Protein AF-0000000068153084 (afdb_homodimer)

InterPro domains:
  IPR000843 LacI-type HTH domain [PF00356] (1-45)
  IPR000843 LacI-type HTH domain [PS50932] (1-55)
  IPR000843 LacI-type HTH domain [SM00354] (1-73)
  IPR000843 LacI-type HTH domain [cd01392] (3-55)
  IPR010982 Lambda repressor-like, DNA-binding domain superfamily [G3DSA:1.10.260.40] (1-57)
  IPR010982 Lambda repressor-like, DNA-binding domain superfamily [SSF47413] (1-54)
  IPR028082 Periplasmic binding protein-like I [SSF53822] (63-337)
  IPR046335 Transcriptional regulator LacI/GalR-like, sensor domain [PF13377] (172-333)

Nearest PDB structures (foldseek):
  1jft-assembly1_A-2  TM=6.941E-01  e=3.586E-29  Escherichia coli
  1qpz-assembly1_A  TM=6.922E-01  e=4.778E-29  Escherichia coli
  1jfs-assembly1_A-2  TM=6.940E-01  e=1.008E-28  Escherichia coli
  2pua-assembly1_A  TM=6.872E-01  e=2.673E-28  Escherichia coli
  1jh9-assembly1_A-2  TM=6.901E-01  e=6.694E-28  Escherichia coli

pLDDT: mean 89.91, std 13.15, range [37.09, 98.94]

Secondary structure (DSSP, 8-state):
-HHHHHHHTS-HHHHHHHHTT-TT----HHHHHHHHHHHHHTT-------GGGGGS---S--EEEEEES-SSSSSHHHHHHHHHHHHHHHTT-EEEEEE-TT-HHHHHHHHHHHHH-TTEEEEEEEEEEEEE----GGGTTS-EEEEEEE-STTTSEEEEE-HHHHHHHHHHHHHHTT--SEEEE---TTSHHHHHHHHHHHHHHHHTT----GGGEE---SSHHHHHHHHHHHHHSSS--SEEEESSHHHHHHHHHHHHHTTPPTTTT-EEE-SB--GGGGGSSSPPBEEB--HHHHHHHHHHHHHHHHTS---PPP-EEEE---EE--SS--PPPHHHHHHHHHHHH-/-HHHHHHHTS-HHHHHHHHTT-TT----HHHHHHHHHHHHHTT-------GGGGGS---S--EEEEEES-SSSSSHHHHHHHHHHHHHHHTT-EEEEEE-TT-HHHHHHHHHHHHH-TTEEEEEEEEEEEEE----GGGTTS-EEEEEEE-STTTSEEEEE-HHHHHHHHHHHHHHTT--SEEEE---TTSHHHHHHHHHHHHHHHHTTPPP-GGGEE---SSHHHHHHHHHHHHHSSS--SEEEESSHHHHHHHHHHHHHTTPPTTTT-EEE-SB--GGGGGSSSPPBEEB--HHHHHHHHHHHHHHHHTS---PPP-EEEE---EE--SS--PPPHHHHHHHHHHHH-

Foldseek 3Di:
DLQLCVQLVHDPVVLVCLQVVPPPPPDDPSSSVSSVVSCVVVVHHDLDQPPVLVPDPPQQAAEEEEEEQDPPPDPLQVLLVLLQQSLSRNVSHHYDYYHQVNDPVSVVVVLVVQVVDRNYLAYEYEYPAEEEDDDDPSCVVGLYEYESYHYPPFPHAYEHAQLLCFLQVQLLVQVVLVWQQEAEEFAACVGPNRVNSVNNNCVNNVVSVHDDDCQRYHYHHQALQRLLVSLLSQCPDDPHGQEYEYSAVRSLNSNVVNCVVVVHDFPARHAYEHEQCDVCQCVDVFRHWYWHRPSSVSSNVRNVVSCCCRPVVDDDGHDYHHDGTDTDDTGRHHRHDPVSSVVVVVVVVD/DLQLCVQLVHDPVVLVCLLVVPPPPPDDPSSSVSSVVSCVVVVHHDLDQPPVLVPDPPQQAAEEEEEEQDPPPDPLQVLLVLLQQSLSRNVNHHYDYYHQVNDPVSVVVVLVVQVVDRNYLAYEYEYPAEEEDDDDPSCVPGLYEYESYHYPPFPHAYEHAQLLCFLQVQLLVQVVLVWQQEAEEFAACVGPNRVNSVNNNCVNNVVSVHDDDCQRYHYHHQALQRLLVSLLSQCPDDPHGQEYEYSAVRSLNSNVVNCVVVVHDFPARYAYEHEQCDVCQCVDVFRHWYWHRPSSVSSNVRNVVSCCCRPVVDDDGHDYHHDGTDTDDTGRHHRHDPVSSVVVVVVVVD

Sequence (700 aa):
MTDVARIAGVSQSSVSLVLNEMSGARISAETRARVREAARKIGYRLPNTRQDLARAPAIEKDTIAFIVDEISTSPHPVVSLDGIRDYAFEQGLLVSAHATRSNPDLESAVLRAVLRDPAIAGVIYATIFTRKVSVPRELAGVPTILLNCYAEPRQHMAIVPGEVAGGFAATAHLTSLGHRRIGFINGEPWMDAAIDRLKGYKQALATADIAYDESLVRNGDWLPLRGYEAALELLAIDNPPTAIFCGNDLMAIGALEAASERGLRVPHDLSVMGYDDQELARYTHPPLSTLVLPNYEMGQKAAEMLIDMAIHGKNPRPMTIKVDGPLVERGTTAAIPERMAGRALALREGMTDVARIAGVSQSSVSLVLNEMSGARISAETRARVREAARKIGYRLPNTRQDLARAPAIEKDTIAFIVDEISTSPHPVVSLDGIRDYAFEQGLLVSAHATRSNPDLESAVLRAVLRDPAIAGVIYATIFTRKVSVPRELAGVPTILLNCYAEPRQHMAIVPGEVAGGFAATAHLTSLGHRRIGFINGEPWMDAAIDRLKGYKQALATADIAYDESLVRNGDWLPLRGYEAALELLAIDNPPTAIFCGNDLMAIGALEAASERGLRVPHDLSVMGYDDQELARYTHPPLSTLVLPNYEMGQKAAEMLIDMAIHGKNPRPMTIKVDGPLVERGTTAAIPERMAGRALALREG

Radius of gyration: 25.78 Å; Cα contacts (8 Å, |Δi|>4): 1507; chains: 2; bounding box: 79×73×56 Å

Structure (mmCIF, N/CA/C/O backbone):
data_AF-0000000068153084-model_v1
#
loop_
_entity.id
_entity.type
_entity.pdbx_description
1 polymer 'Transcriptional regulator, LacI family protein'
#
loop_
_atom_site.group_PDB
_atom_site.id
_atom_site.type_symbol
_atom_site.label_atom_id
_atom_site.label_alt_id
_atom_site.label_comp_id
_atom_site.label_asym_id
_atom_site.label_entity_id
_atom_site.label_seq_id
_atom_site.pdbx_PDB_ins_code
_atom_site.Cartn_x
_atom_site.Cartn_y
_atom_site.Cartn_z
_atom_site.occupancy
_atom_site.B_iso_or_equiv
_atom_site.auth_seq_id
_atom_site.auth_comp_id
_atom_site.auth_asym_id
_atom_site.auth_atom_id
_atom_site.pdbx_PDB_model_num
ATOM 1 N N . MET A 1 1 ? 1.703 -8.328 13.734 1 78.06 1 MET A N 1
ATOM 2 C CA . MET A 1 1 ? 2.113 -6.93 13.82 1 78.06 1 MET A CA 1
ATOM 3 C C . MET A 1 1 ? 0.901 -6.004 13.82 1 78.06 1 MET A C 1
ATOM 5 O O . MET A 1 1 ? 0.798 -5.105 14.648 1 78.06 1 MET A O 1
ATOM 9 N N . THR A 1 2 ? 0.01 -6.336 12.969 1 73.62 2 THR A N 1
ATOM 10 C CA . THR A 1 2 ? -1.178 -5.496 12.859 1 73.62 2 THR A CA 1
ATOM 11 C C . THR A 1 2 ? -1.979 -5.523 14.156 1 73.62 2 THR A C 1
ATOM 13 O O . THR A 1 2 ? -2.402 -4.477 14.648 1 73.62 2 THR A O 1
ATOM 16 N N . ASP A 1 3 ? -2.121 -6.719 14.703 1 79.62 3 ASP A N 1
ATOM 17 C CA . ASP A 1 3 ? -2.883 -6.852 15.945 1 79.62 3 ASP A CA 1
ATOM 18 C C . ASP A 1 3 ? -2.174 -6.156 17.109 1 79.62 3 ASP A C 1
ATOM 20 O O . ASP A 1 3 ? -2.814 -5.504 17.938 1 79.62 3 ASP A O 1
ATOM 24 N N . VAL A 1 4 ? -0.893 -6.254 17.141 1 85.69 4 VAL A N 1
ATOM 25 C CA . VAL A 1 4 ? -0.12 -5.594 18.188 1 85.69 4 VAL A CA 1
ATOM 26 C C . VAL A 1 4 ? -0.3 -4.082 18.094 1 85.69 4 VAL A C 1
ATOM 28 O O . VAL A 1 4 ? -0.514 -3.408 19.109 1 85.69 4 VAL A O 1
ATOM 31 N N . ALA A 1 5 ? -0.25 -3.611 16.922 1 83.94 5 ALA A N 1
ATOM 32 C CA . ALA A 1 5 ? -0.394 -2.178 16.672 1 83.94 5 ALA A CA 1
ATOM 33 C C . ALA A 1 5 ? -1.761 -1.679 17.141 1 83.94 5 ALA A C 1
ATOM 35 O O . ALA A 1 5 ? -1.857 -0.662 17.828 1 83.94 5 ALA A O 1
ATOM 36 N N . ARG A 1 6 ? -2.709 -2.418 16.812 1 78.62 6 ARG A N 1
ATOM 37 C CA . ARG A 1 6 ? -4.078 -2.062 17.172 1 78.62 6 ARG A CA 1
ATOM 38 C C . ARG A 1 6 ? -4.27 -2.049 18.672 1 78.62 6 ARG A C 1
ATOM 40 O O . ARG A 1 6 ? -4.793 -1.083 19.234 1 78.62 6 ARG A O 1
ATOM 47 N N . ILE A 1 7 ? -3.803 -3.055 19.312 1 83.06 7 ILE A N 1
ATOM 48 C CA . ILE A 1 7 ? -3.967 -3.203 20.766 1 83.06 7 ILE A CA 1
ATOM 49 C C . ILE A 1 7 ? -3.168 -2.123 21.484 1 83.06 7 ILE A C 1
ATOM 51 O O . ILE A 1 7 ? -3.646 -1.539 22.469 1 83.06 7 ILE A O 1
ATOM 55 N N . ALA A 1 8 ? -2.016 -1.837 20.969 1 88 8 ALA A N 1
ATOM 56 C CA . ALA A 1 8 ? -1.12 -0.882 21.609 1 88 8 ALA A CA 1
ATOM 57 C C . ALA A 1 8 ? -1.486 0.552 21.25 1 88 8 ALA A C 1
ATOM 59 O O . ALA A 1 8 ? -1.012 1.502 21.875 1 88 8 ALA A O 1
ATOM 60 N N . GLY A 1 9 ? -2.283 0.703 20.219 1 84 9 GLY A N 1
ATOM 61 C CA . GLY A 1 9 ? -2.674 2.029 19.781 1 84 9 GLY A CA 1
ATOM 62 C C . GLY A 1 9 ? -1.54 2.799 19.125 1 84 9 GLY A C 1
ATOM 63 O O . GLY A 1 9 ? -1.325 3.975 19.422 1 84 9 GLY A O 1
ATOM 64 N N . VAL A 1 10 ? -0.782 2.076 18.391 1 85.56 10 VAL A N 1
ATOM 65 C CA . VAL A 1 10 ? 0.33 2.686 17.672 1 85.56 10 VAL A CA 1
ATOM 66 C C . VAL A 1 10 ? 0.38 2.141 16.25 1 85.56 10 VAL A C 1
ATOM 68 O O . VAL A 1 10 ? -0.383 1.239 15.891 1 85.56 10 VAL A O 1
ATOM 71 N N . SER A 1 11 ? 1.172 2.766 15.391 1 80.94 11 SER A N 1
ATOM 72 C CA . SER A 1 11 ? 1.361 2.268 14.031 1 80.94 11 SER A CA 1
ATOM 73 C C . SER A 1 11 ? 2.096 0.932 14.031 1 80.94 11 SER A C 1
ATOM 75 O O . SER A 1 11 ? 2.797 0.601 14.992 1 80.94 11 SER A O 1
ATOM 77 N N . GLN A 1 12 ? 1.955 0.193 12.906 1 79.06 12 GLN A N 1
ATOM 78 C CA . GLN A 1 12 ? 2.684 -1.061 12.75 1 79.06 12 GLN A CA 1
ATOM 79 C C . GLN A 1 12 ? 4.191 -0.825 12.75 1 79.06 12 GLN A C 1
ATOM 81 O O . GLN A 1 12 ? 4.949 -1.632 13.297 1 79.06 12 GLN A O 1
ATOM 86 N N . SER A 1 13 ? 4.562 0.235 12.156 1 78.62 13 SER A N 1
ATOM 87 C CA . SER A 1 13 ? 5.984 0.553 12.109 1 78.62 13 SER A CA 1
ATOM 88 C C . SER A 1 13 ? 6.527 0.867 13.5 1 78.62 13 SER A C 1
ATOM 90 O O . SER A 1 13 ? 7.664 0.516 13.82 1 78.62 13 SER A O 1
ATOM 92 N N . SER A 1 14 ? 5.699 1.51 14.336 1 84 14 SER A N 1
ATOM 93 C CA . SER A 1 14 ? 6.109 1.748 15.719 1 84 14 SER A CA 1
ATOM 94 C C . SER A 1 14 ? 6.312 0.436 16.469 1 84 14 SER A C 1
ATOM 96 O O . SER A 1 14 ? 7.246 0.307 17.266 1 84 14 SER A O 1
ATOM 98 N N . VAL A 1 15 ? 5.469 -0.519 16.156 1 84.19 15 VAL A N 1
ATOM 99 C CA . VAL A 1 15 ? 5.594 -1.843 16.766 1 84.19 15 VAL A CA 1
ATOM 100 C C . VAL A 1 15 ? 6.93 -2.467 16.375 1 84.19 15 VAL A C 1
ATOM 102 O O . VAL A 1 15 ? 7.652 -2.99 17.219 1 84.19 15 VAL A O 1
ATOM 105 N N . SER A 1 16 ? 7.25 -2.389 15.102 1 81.69 16 SER A N 1
ATOM 106 C CA . SER A 1 16 ? 8.492 -2.961 14.594 1 81.69 16 SER A CA 1
ATOM 107 C C . SER A 1 16 ? 9.703 -2.346 15.273 1 81.69 16 SER A C 1
ATOM 109 O O . SER A 1 16 ? 10.617 -3.061 15.695 1 81.69 16 SER A O 1
ATOM 111 N N . LEU A 1 17 ? 9.719 -1.069 15.484 1 81.38 17 LEU A N 1
ATOM 112 C CA . LEU A 1 17 ? 10.836 -0.361 16.094 1 81.38 17 LEU A CA 1
ATOM 113 C C . LEU A 1 17 ? 11 -0.769 17.562 1 81.38 17 LEU A C 1
ATOM 115 O O . LEU A 1 17 ? 12.125 -0.994 18.016 1 81.38 17 LEU A O 1
ATOM 119 N N . VAL A 1 18 ? 9.867 -0.863 18.188 1 84.31 18 VAL A N 1
ATOM 120 C CA . VAL A 1 18 ? 9.898 -1.172 19.625 1 84.31 18 VAL A CA 1
ATOM 121 C C . VAL A 1 18 ? 10.383 -2.607 19.828 1 84.31 18 VAL A C 1
ATOM 123 O O . VAL A 1 18 ? 11.266 -2.859 20.641 1 84.31 18 VAL A O 1
ATOM 126 N N . LEU A 1 19 ? 9.891 -3.486 19.047 1 84.5 19 LEU A N 1
ATOM 127 C CA . LEU A 1 19 ? 10.188 -4.898 19.266 1 84.5 19 LEU A CA 1
ATOM 128 C C . LEU A 1 19 ? 11.609 -5.23 18.828 1 84.5 19 LEU A C 1
ATOM 130 O O . LEU A 1 19 ? 12.234 -6.148 19.375 1 84.5 19 LEU A O 1
ATOM 134 N N . ASN A 1 20 ? 12.102 -4.422 17.922 1 80.56 20 ASN A N 1
ATOM 135 C CA . ASN A 1 20 ? 13.477 -4.617 17.484 1 80.56 20 ASN A CA 1
ATOM 136 C C . ASN A 1 20 ? 14.453 -3.783 18.312 1 80.56 20 ASN A C 1
ATOM 138 O O . ASN A 1 20 ? 15.641 -3.711 17.984 1 80.56 20 ASN A O 1
ATOM 142 N N . GLU A 1 21 ? 13.977 -3.143 19.234 1 79.19 21 GLU A N 1
ATOM 143 C CA . GLU A 1 21 ? 14.758 -2.348 20.172 1 79.19 21 GLU A CA 1
ATOM 144 C C . GLU A 1 21 ? 15.625 -1.326 19.453 1 79.19 21 GLU A C 1
ATOM 146 O O . GLU A 1 21 ? 16.812 -1.197 19.734 1 79.19 21 GLU A O 1
ATOM 151 N N . MET A 1 22 ? 15.055 -0.879 18.438 1 72.94 22 MET A N 1
ATOM 152 C CA . MET A 1 22 ? 15.812 0.097 17.672 1 72.94 22 MET A CA 1
ATOM 153 C C . MET A 1 22 ? 16.094 1.351 18.5 1 72.94 22 MET A C 1
ATOM 155 O O . MET A 1 22 ? 15.164 1.945 19.047 1 72.94 22 MET A O 1
ATOM 159 N N . SER A 1 23 ? 17.375 1.646 18.531 1 64.31 23 SER A N 1
ATOM 160 C CA . SER A 1 23 ? 17.844 2.812 19.266 1 64.31 23 SER A CA 1
ATOM 161 C C . SER A 1 23 ? 17.625 4.098 18.469 1 64.31 23 SER A C 1
ATOM 163 O O . SER A 1 23 ? 17.578 4.07 17.25 1 64.31 23 SER A O 1
ATOM 165 N N . GLY A 1 24 ? 17.266 5.168 19.109 1 64.81 24 GLY A N 1
ATOM 166 C CA . GLY A 1 24 ? 17.141 6.461 18.453 1 64.81 24 GLY A CA 1
ATOM 167 C C . GLY A 1 24 ? 15.703 6.895 18.266 1 64.81 24 GLY A C 1
ATOM 168 O O . GLY A 1 24 ? 15.43 8.078 18.047 1 64.81 24 GLY A O 1
ATOM 169 N N . ALA A 1 25 ? 14.93 5.793 18.25 1 66.31 25 ALA A N 1
ATOM 170 C CA . ALA A 1 25 ? 13.531 6.207 18.156 1 66.31 25 ALA A CA 1
ATOM 171 C C . ALA A 1 25 ? 13.062 6.867 19.453 1 66.31 25 ALA A C 1
ATOM 173 O O . ALA A 1 25 ? 13.297 6.344 20.547 1 66.31 25 ALA A O 1
ATOM 174 N N . ARG A 1 26 ? 12.539 8.023 19.328 1 79.25 26 ARG A N 1
ATOM 175 C CA . ARG A 1 26 ? 12.055 8.805 20.469 1 79.25 26 ARG A CA 1
ATOM 176 C C . ARG A 1 26 ? 10.719 8.273 20.969 1 79.25 26 ARG A C 1
ATOM 178 O O . ARG A 1 26 ? 9.82 9.055 21.281 1 79.25 26 ARG A O 1
ATOM 185 N N . ILE A 1 27 ? 10.641 6.941 20.969 1 83.31 27 ILE A N 1
ATOM 186 C CA . ILE A 1 27 ? 9.406 6.348 21.484 1 83.31 27 ILE A CA 1
ATOM 187 C C . ILE A 1 27 ? 9.422 6.363 23 1 83.31 27 ILE A C 1
ATOM 189 O O . ILE A 1 27 ? 10.414 5.977 23.625 1 83.31 27 ILE A O 1
ATOM 193 N N . SER A 1 28 ? 8.383 6.883 23.594 1 83.62 28 SER A N 1
ATOM 194 C CA . SER A 1 28 ? 8.305 7.016 25.047 1 83.62 28 SER A CA 1
ATOM 195 C C . SER A 1 28 ? 8.359 5.652 25.734 1 83.62 28 SER A C 1
ATOM 197 O O . SER A 1 28 ? 8.016 4.637 25.125 1 83.62 28 SER A O 1
ATOM 199 N N . ALA A 1 29 ? 8.781 5.719 26.953 1 86.75 29 ALA A N 1
ATOM 200 C CA . ALA A 1 29 ? 8.812 4.496 27.75 1 86.75 29 ALA A CA 1
ATOM 201 C C . ALA A 1 29 ? 7.422 3.885 27.875 1 86.75 29 ALA A C 1
ATOM 203 O O . ALA A 1 29 ? 7.266 2.66 27.844 1 86.75 29 ALA A O 1
ATOM 204 N N . GLU A 1 30 ? 6.508 4.754 27.953 1 86.75 30 GLU A N 1
ATOM 205 C CA . GLU A 1 30 ? 5.125 4.301 28.094 1 86.75 30 GLU A CA 1
ATOM 206 C C . GLU A 1 30 ? 4.668 3.564 26.828 1 86.75 30 GLU A C 1
ATOM 208 O O . GLU A 1 30 ? 4.086 2.48 26.922 1 86.75 30 GLU A O 1
ATOM 213 N N . THR A 1 31 ? 4.953 4.082 25.75 1 86.62 31 THR A N 1
ATOM 214 C CA . THR A 1 31 ? 4.586 3.469 24.484 1 86.62 31 THR A CA 1
ATOM 215 C C . THR A 1 31 ? 5.309 2.137 24.297 1 86.62 31 THR A C 1
ATOM 217 O O . THR A 1 31 ? 4.711 1.161 23.828 1 86.62 31 THR A O 1
ATOM 220 N N . ARG A 1 32 ? 6.551 2.145 24.641 1 90.06 32 ARG A N 1
ATOM 221 C CA . ARG A 1 32 ? 7.324 0.91 24.562 1 90.06 32 ARG A CA 1
ATOM 222 C C . ARG A 1 32 ? 6.691 -0.189 25.406 1 90.06 32 ARG A C 1
ATOM 224 O O . ARG A 1 32 ? 6.582 -1.335 24.969 1 90.06 32 ARG A O 1
ATOM 231 N N . ALA A 1 33 ? 6.27 0.206 26.547 1 90.94 33 ALA A N 1
ATOM 232 C CA . ALA A 1 33 ? 5.652 -0.749 27.453 1 90.94 33 ALA A CA 1
ATOM 233 C C . ALA A 1 33 ? 4.336 -1.275 26.906 1 90.94 33 ALA A C 1
ATOM 235 O O . ALA A 1 33 ? 4.051 -2.473 26.984 1 90.94 33 ALA A O 1
ATOM 236 N N . ARG A 1 34 ? 3.605 -0.414 26.312 1 90.75 34 ARG A N 1
ATOM 237 C CA . ARG A 1 34 ? 2.324 -0.806 25.734 1 90.75 34 ARG A CA 1
ATOM 238 C C . ARG A 1 34 ? 2.521 -1.792 24.578 1 90.75 34 ARG A C 1
ATOM 240 O O . ARG A 1 34 ? 1.776 -2.766 24.453 1 90.75 34 ARG A O 1
ATOM 247 N N . VAL A 1 35 ? 3.43 -1.518 23.812 1 90.88 35 VAL A N 1
ATOM 248 C CA . VAL A 1 35 ? 3.707 -2.363 22.656 1 90.88 35 VAL A CA 1
ATOM 249 C C . VAL A 1 35 ? 4.176 -3.74 23.125 1 90.88 35 VAL A C 1
ATOM 251 O O . VAL A 1 35 ? 3.699 -4.766 22.641 1 90.88 35 VAL A O 1
ATOM 254 N N . ARG A 1 36 ? 5.078 -3.746 24.062 1 91.19 36 ARG A N 1
ATOM 255 C CA . ARG A 1 36 ? 5.602 -5.008 24.562 1 91.19 36 ARG A CA 1
ATOM 256 C C . ARG A 1 36 ? 4.508 -5.824 25.25 1 91.19 36 ARG A C 1
ATOM 258 O O . ARG A 1 36 ? 4.438 -7.043 25.078 1 91.19 36 ARG A O 1
ATOM 265 N N . GLU A 1 37 ? 3.67 -5.133 25.953 1 91.94 37 GLU A N 1
ATOM 266 C CA . GLU A 1 37 ? 2.553 -5.797 26.609 1 91.94 37 GLU A CA 1
ATOM 267 C C . GLU A 1 37 ? 1.574 -6.375 25.594 1 91.94 37 GLU A C 1
ATOM 269 O O . GLU A 1 37 ? 1.094 -7.5 25.766 1 91.94 37 GLU A O 1
ATOM 274 N N . ALA A 1 38 ? 1.295 -5.602 24.609 1 90.62 38 ALA A N 1
ATOM 275 C CA . ALA A 1 38 ? 0.402 -6.059 23.547 1 90.62 38 ALA A CA 1
ATOM 276 C C . ALA A 1 38 ? 0.974 -7.285 22.844 1 90.62 38 ALA A C 1
ATOM 278 O O . ALA A 1 38 ? 0.247 -8.242 22.562 1 90.62 38 ALA A O 1
ATOM 279 N N . ALA A 1 39 ? 2.23 -7.238 22.578 1 89.19 39 ALA A N 1
ATOM 280 C CA . ALA A 1 39 ? 2.9 -8.359 21.922 1 89.19 39 ALA A CA 1
ATOM 281 C C . ALA A 1 39 ? 2.848 -9.609 22.781 1 89.19 39 ALA A C 1
ATOM 283 O O . ALA A 1 39 ? 2.568 -10.703 22.281 1 89.19 39 ALA A O 1
ATOM 284 N N . ARG A 1 40 ? 3.107 -9.398 24.031 1 89.38 40 ARG A N 1
ATOM 285 C CA . ARG A 1 40 ? 3.074 -10.508 24.984 1 89.38 40 ARG A CA 1
ATOM 286 C C . ARG A 1 40 ? 1.677 -11.109 25.078 1 89.38 40 ARG A C 1
ATOM 288 O O . ARG A 1 40 ? 1.521 -12.336 25.078 1 89.38 40 ARG A O 1
ATOM 295 N N . LYS A 1 41 ? 0.713 -10.336 25.094 1 89.94 41 LYS A N 1
ATOM 296 C CA . LYS A 1 41 ? -0.678 -10.75 25.25 1 89.94 41 LYS A CA 1
ATOM 297 C C . LYS A 1 41 ? -1.104 -11.672 24.109 1 89.94 41 LYS A C 1
ATOM 299 O O . LYS A 1 41 ? -1.871 -12.617 24.328 1 89.94 41 LYS A O 1
ATOM 304 N N . ILE A 1 42 ? -0.508 -11.398 22.984 1 87.44 42 ILE A N 1
ATOM 305 C CA . ILE A 1 42 ? -0.996 -12.195 21.859 1 87.44 42 ILE A CA 1
ATOM 306 C C . ILE A 1 42 ? 0.091 -13.164 21.406 1 87.44 42 ILE A C 1
ATOM 308 O O . ILE A 1 42 ? -0.048 -13.82 20.375 1 87.44 42 ILE A O 1
ATOM 312 N N . GLY A 1 43 ? 1.142 -13.242 22.125 1 83.38 43 GLY A N 1
ATOM 313 C CA . GLY A 1 43 ? 2.221 -14.172 21.844 1 83.38 43 GLY A CA 1
ATOM 314 C C . GLY A 1 43 ? 2.977 -13.844 20.578 1 83.38 43 GLY A C 1
ATOM 315 O O . GLY A 1 43 ? 3.42 -14.75 19.859 1 83.38 43 GLY A O 1
ATOM 316 N N . TYR A 1 44 ? 3.043 -12.602 20.312 1 80.5 44 TYR A N 1
ATOM 317 C CA . TYR A 1 44 ? 3.723 -12.195 19.078 1 80.5 44 TYR A CA 1
ATOM 318 C C . TYR A 1 44 ? 5.23 -12.125 19.297 1 80.5 44 TYR A C 1
ATOM 320 O O . TYR A 1 44 ? 5.695 -11.578 20.297 1 80.5 44 TYR A O 1
ATOM 328 N N . ARG A 1 45 ? 5.977 -12.812 18.312 1 72.75 45 ARG A N 1
ATOM 329 C CA . ARG A 1 45 ? 7.43 -12.688 18.281 1 72.75 45 ARG A CA 1
ATOM 330 C C . ARG A 1 45 ? 7.93 -12.289 16.906 1 72.75 45 ARG A C 1
ATOM 332 O O . ARG A 1 45 ? 7.379 -12.734 15.891 1 72.75 45 ARG A O 1
ATOM 339 N N . LEU A 1 46 ? 8.93 -11.383 17.016 1 71.31 46 LEU A N 1
ATOM 340 C CA . LEU A 1 46 ? 9.578 -11.07 15.742 1 71.31 46 LEU A CA 1
ATOM 341 C C . LEU A 1 46 ? 10.227 -12.305 15.133 1 71.31 46 LEU A C 1
ATOM 343 O O . LEU A 1 46 ? 10.711 -13.172 15.859 1 71.31 46 LEU A O 1
ATOM 347 N N . PRO A 1 47 ? 10.031 -12.492 13.836 1 61.28 47 PRO A N 1
ATOM 348 C CA . PRO A 1 47 ? 10.734 -13.625 13.242 1 61.28 47 PRO A CA 1
ATOM 349 C C . PRO A 1 47 ? 12.211 -13.672 13.625 1 61.28 47 PRO A C 1
ATOM 351 O O . PRO A 1 47 ? 12.859 -12.625 13.75 1 61.28 47 PRO A O 1
ATOM 354 N N . ASN A 1 48 ? 12.578 -14.656 14.492 1 56.34 48 ASN A N 1
ATOM 355 C CA . ASN A 1 48 ? 13.891 -14.859 15.094 1 56.34 48 ASN A CA 1
ATOM 356 C C . ASN A 1 48 ? 14.984 -14.961 14.039 1 56.34 48 ASN A C 1
ATOM 358 O O . ASN A 1 48 ? 14.734 -15.422 12.922 1 56.34 48 ASN A O 1
ATOM 362 N N . THR A 1 49 ? 15.969 -13.945 14.094 1 51.59 49 THR A N 1
ATOM 363 C CA . THR A 1 49 ? 17.234 -14.227 13.414 1 51.59 49 THR A CA 1
ATOM 364 C C . THR A 1 49 ? 17.766 -15.594 13.82 1 51.59 49 THR A C 1
ATOM 366 O O . THR A 1 49 ? 17.812 -15.922 15.008 1 51.59 49 THR A O 1
ATOM 369 N N . ARG A 1 50 ? 17.641 -16.562 13.148 1 43.53 50 ARG A N 1
ATOM 370 C CA . ARG A 1 50 ? 18.469 -17.703 13.531 1 43.53 50 ARG A CA 1
ATOM 371 C C . ARG A 1 50 ? 19.812 -17.234 14.086 1 43.53 50 ARG A C 1
ATOM 373 O O . ARG A 1 50 ? 20.516 -16.469 13.445 1 43.53 50 ARG A O 1
ATOM 380 N N . GLN A 1 51 ? 19.938 -17.031 15.383 1 45.41 51 GLN A N 1
ATOM 381 C CA . GLN A 1 51 ? 21.141 -16.75 16.156 1 45.41 51 GLN A CA 1
ATOM 382 C C . GLN A 1 51 ? 22.406 -17.078 15.359 1 45.41 51 GLN A C 1
ATOM 384 O O . GLN A 1 51 ? 23.453 -16.469 15.57 1 45.41 51 GLN A O 1
ATOM 389 N N . ASP A 1 52 ? 22.5 -18.219 14.602 1 41.66 52 ASP A N 1
ATOM 390 C CA . ASP A 1 52 ? 23.75 -18.797 14.141 1 41.66 52 ASP A CA 1
ATOM 391 C C . ASP A 1 52 ? 24.125 -18.266 12.758 1 41.66 52 ASP A C 1
ATOM 393 O O . ASP A 1 52 ? 24.641 -19.016 11.922 1 41.66 52 ASP A O 1
ATOM 397 N N . LEU A 1 53 ? 23.562 -17.203 12.422 1 47.81 53 LEU A N 1
ATOM 398 C CA . LEU A 1 53 ? 23.984 -16.781 11.086 1 47.81 53 LEU A CA 1
ATOM 399 C C . LEU A 1 53 ? 25.5 -16.781 10.969 1 47.81 53 LEU A C 1
ATOM 401 O O . LEU A 1 53 ? 26.047 -16.891 9.867 1 47.81 53 LEU A O 1
ATOM 405 N N . ALA A 1 54 ? 26.219 -16.344 12 1 43.03 54 ALA A N 1
ATOM 406 C CA . ALA A 1 54 ? 27.672 -16.375 12.008 1 43.03 54 ALA A CA 1
ATOM 407 C C . ALA A 1 54 ? 28.203 -17.766 11.688 1 43.03 54 ALA A C 1
ATOM 409 O O . ALA A 1 54 ? 29.359 -17.938 11.305 1 43.03 54 ALA A O 1
ATOM 410 N N . ARG A 1 55 ? 27.609 -18.828 12.055 1 41 55 ARG A N 1
ATOM 411 C CA . ARG A 1 55 ? 28.188 -20.156 11.938 1 41 55 ARG A CA 1
ATOM 412 C C . ARG A 1 55 ? 27.734 -20.844 10.648 1 41 55 ARG A C 1
ATOM 414 O O . ARG A 1 55 ? 28.078 -22 10.406 1 41 55 ARG A O 1
ATOM 421 N N . ALA A 1 56 ? 26.719 -20.203 9.938 1 43.91 56 ALA A N 1
ATOM 422 C CA . ALA A 1 56 ? 26.375 -20.953 8.727 1 43.91 56 ALA A CA 1
ATOM 423 C C . ALA A 1 56 ? 27.5 -20.906 7.703 1 43.91 56 ALA A C 1
ATOM 425 O O . ALA A 1 56 ? 28.188 -19.891 7.574 1 43.91 56 ALA A O 1
ATOM 426 N N . PRO A 1 57 ? 28.047 -21.953 7.328 1 46.84 57 PRO A N 1
ATOM 427 C CA . PRO A 1 57 ? 29.109 -21.938 6.316 1 46.84 57 PRO A CA 1
ATOM 428 C C . PRO A 1 57 ? 28.875 -20.875 5.242 1 46.84 57 PRO A C 1
ATOM 430 O O . PRO A 1 57 ? 27.734 -20.5 4.969 1 46.84 57 PRO A O 1
ATOM 433 N N . ALA A 1 58 ? 29.828 -20.078 4.977 1 54.22 58 ALA A N 1
ATOM 434 C CA . ALA A 1 58 ? 29.891 -19.047 3.949 1 54.22 58 ALA A CA 1
ATOM 435 C C . ALA A 1 58 ? 29.109 -19.469 2.703 1 54.22 58 ALA A C 1
ATOM 437 O O . ALA A 1 58 ? 29.578 -20.328 1.946 1 54.22 58 ALA A O 1
ATOM 438 N N . ILE A 1 59 ? 27.703 -19.438 2.746 1 60.31 59 ILE A N 1
ATOM 439 C CA . ILE A 1 59 ? 26.938 -19.75 1.541 1 60.31 59 ILE A CA 1
ATOM 440 C C . ILE A 1 59 ? 27.391 -18.828 0.406 1 60.31 59 ILE A C 1
ATOM 442 O O . ILE A 1 59 ? 27.328 -17.594 0.535 1 60.31 59 ILE A O 1
ATOM 446 N N . GLU A 1 60 ? 28.016 -19.391 -0.578 1 75.19 60 GLU A N 1
ATOM 447 C CA . GLU A 1 60 ? 28.5 -18.641 -1.72 1 75.19 60 GLU A CA 1
ATOM 448 C C . GLU A 1 60 ? 27.375 -17.875 -2.416 1 75.19 60 GLU A C 1
ATOM 450 O O . GLU A 1 60 ? 27.531 -16.703 -2.742 1 75.19 60 GLU A O 1
ATOM 455 N N . LYS A 1 61 ? 26.25 -18.641 -2.482 1 90.44 61 LYS A N 1
ATOM 456 C CA . LYS A 1 61 ? 25.047 -18.031 -3.049 1 90.44 61 LYS A CA 1
ATOM 457 C C . LYS A 1 61 ? 24 -17.766 -1.972 1 90.44 61 LYS A C 1
ATOM 459 O O . LYS A 1 61 ? 23.25 -18.656 -1.601 1 90.44 61 LYS A O 1
ATOM 464 N N . ASP A 1 62 ? 23.875 -16.531 -1.493 1 92.5 62 ASP A N 1
ATOM 465 C CA . ASP A 1 62 ? 23.078 -16.281 -0.299 1 92.5 62 ASP A CA 1
ATOM 466 C C . ASP A 1 62 ? 22 -15.234 -0.569 1 92.5 62 ASP A C 1
ATOM 468 O O . ASP A 1 62 ? 21.453 -14.641 0.365 1 92.5 62 ASP A O 1
ATOM 472 N N . THR A 1 63 ? 21.719 -14.984 -1.86 1 95.56 63 THR A N 1
ATOM 473 C CA . THR A 1 63 ? 20.75 -13.945 -2.162 1 95.56 63 THR A CA 1
ATOM 474 C C . THR A 1 63 ? 19.703 -14.453 -3.143 1 95.56 63 THR A C 1
ATOM 476 O O . THR A 1 63 ? 20.031 -15.102 -4.137 1 95.56 63 THR A O 1
ATOM 479 N N . ILE A 1 64 ? 18.438 -14.258 -2.791 1 97.94 64 ILE A N 1
ATOM 480 C CA . ILE A 1 64 ? 17.328 -14.492 -3.695 1 97.94 64 ILE A CA 1
ATOM 481 C C . ILE A 1 64 ? 16.922 -13.18 -4.371 1 97.94 64 ILE A C 1
ATOM 483 O O . ILE A 1 64 ? 16.781 -12.148 -3.709 1 97.94 64 ILE A O 1
ATOM 487 N N . ALA A 1 65 ? 16.797 -13.203 -5.691 1 98.38 65 ALA A N 1
ATOM 488 C CA . ALA A 1 65 ? 16.297 -12.031 -6.398 1 98.38 65 ALA A CA 1
ATOM 489 C C . ALA A 1 65 ? 14.781 -12.125 -6.594 1 98.38 65 ALA A C 1
ATOM 491 O O . ALA A 1 65 ? 14.281 -13.102 -7.156 1 98.38 65 ALA A O 1
ATOM 492 N N . PHE A 1 66 ? 14.109 -11.195 -6.051 1 98.69 66 PHE A N 1
ATOM 493 C CA . PHE A 1 66 ? 12.688 -11.023 -6.293 1 98.69 66 PHE A CA 1
ATOM 494 C C . PHE A 1 66 ? 12.445 -10 -7.398 1 98.69 66 PHE A C 1
ATOM 496 O O . PHE A 1 66 ? 12.711 -8.812 -7.223 1 98.69 66 PHE A O 1
ATOM 503 N N . ILE A 1 67 ? 11.945 -10.438 -8.562 1 98.38 67 ILE A N 1
ATOM 504 C CA . ILE A 1 67 ? 11.688 -9.578 -9.711 1 98.38 67 ILE A CA 1
ATOM 505 C C . ILE A 1 67 ? 10.18 -9.484 -9.961 1 98.38 67 ILE A C 1
ATOM 507 O O . ILE A 1 67 ? 9.516 -10.508 -10.148 1 98.38 67 ILE A O 1
ATOM 511 N N . VAL A 1 68 ? 9.695 -8.242 -9.984 1 97.31 68 VAL A N 1
ATOM 512 C CA . VAL A 1 68 ? 8.258 -8.047 -10.133 1 97.31 68 VAL A CA 1
ATOM 513 C C . VAL A 1 68 ? 7.988 -6.906 -11.109 1 97.31 68 VAL A C 1
ATOM 515 O O . VAL A 1 68 ? 8.781 -5.973 -11.219 1 97.31 68 VAL A O 1
ATOM 518 N N . ASP A 1 69 ? 6.898 -6.996 -11.781 1 93.5 69 ASP A N 1
ATOM 519 C CA . ASP A 1 69 ? 6.613 -6.004 -12.812 1 93.5 69 ASP A CA 1
ATOM 520 C C . ASP A 1 69 ? 6.141 -4.688 -12.195 1 93.5 69 ASP A C 1
ATOM 522 O O . ASP A 1 69 ? 6.426 -3.611 -12.719 1 93.5 69 ASP A O 1
ATOM 526 N N . GLU A 1 70 ? 5.34 -4.832 -11.156 1 91.5 70 GLU A N 1
ATOM 527 C CA . GLU A 1 70 ? 4.875 -3.648 -10.445 1 91.5 70 GLU A CA 1
ATOM 528 C C . GLU A 1 70 ? 4.867 -3.877 -8.93 1 91.5 70 GLU A C 1
ATOM 530 O O . GLU A 1 70 ? 4.488 -4.953 -8.469 1 91.5 70 GLU A O 1
ATOM 535 N N . ILE A 1 71 ? 5.262 -2.75 -8.219 1 90.81 71 ILE A N 1
ATOM 536 C CA . ILE A 1 71 ? 5.402 -3.002 -6.789 1 90.81 71 ILE A CA 1
ATOM 537 C C . ILE A 1 71 ? 4.609 -1.961 -6 1 90.81 71 ILE A C 1
ATOM 539 O O . ILE A 1 71 ? 4.32 -2.156 -4.816 1 90.81 71 ILE A O 1
ATOM 543 N N . SER A 1 72 ? 4.168 -0.866 -6.629 1 88 72 SER A N 1
ATOM 544 C CA . SER A 1 72 ? 3.656 0.25 -5.84 1 88 72 SER A CA 1
ATOM 545 C C . SER A 1 72 ? 2.16 0.447 -6.062 1 88 72 SER A C 1
ATOM 547 O O . SER A 1 72 ? 1.496 1.133 -5.285 1 88 72 SER A O 1
ATOM 549 N N . THR A 1 73 ? 1.591 -0.112 -7.055 1 84.38 73 THR A N 1
ATOM 550 C CA . THR A 1 73 ? 0.225 0.218 -7.445 1 84.38 73 THR A CA 1
ATOM 551 C C . THR A 1 73 ? -0.782 -0.602 -6.645 1 84.38 73 THR A C 1
ATOM 553 O O . THR A 1 73 ? -1.983 -0.33 -6.684 1 84.38 73 THR A O 1
ATOM 556 N N . SER A 1 74 ? -0.272 -1.568 -6.004 1 87.81 74 SER A N 1
ATOM 557 C CA . SER A 1 74 ? -1.05 -2.367 -5.062 1 87.81 74 SER A CA 1
ATOM 558 C C . SER A 1 74 ? -0.2 -2.805 -3.875 1 87.81 74 SER A C 1
ATOM 560 O O . SER A 1 74 ? 1.027 -2.875 -3.975 1 87.81 74 SER A O 1
ATOM 562 N N . PRO A 1 75 ? -0.863 -3.139 -2.811 1 90.06 75 PRO A N 1
ATOM 563 C CA . PRO A 1 75 ? -0.08 -3.57 -1.65 1 90.06 75 PRO A CA 1
ATOM 564 C C . PRO A 1 75 ? 0.389 -5.02 -1.762 1 90.06 75 PRO A C 1
ATOM 566 O O . PRO A 1 75 ? 1.208 -5.469 -0.956 1 90.06 75 PRO A O 1
ATOM 569 N N . HIS A 1 76 ? -0.033 -5.758 -2.66 1 93.5 76 HIS A N 1
ATOM 570 C CA . HIS A 1 76 ? 0.099 -7.211 -2.693 1 93.5 76 HIS A CA 1
ATOM 571 C C . HIS A 1 76 ? 1.552 -7.629 -2.895 1 93.5 76 HIS A C 1
ATOM 573 O O . HIS A 1 76 ? 2.062 -8.484 -2.168 1 93.5 76 HIS A O 1
ATOM 579 N N . PRO A 1 77 ? 2.279 -6.98 -3.799 1 95.31 77 PRO A N 1
ATOM 580 C CA . PRO A 1 77 ? 3.65 -7.445 -4.027 1 95.31 77 PRO A CA 1
ATOM 581 C C . PRO A 1 77 ? 4.543 -7.27 -2.801 1 95.31 77 PRO A C 1
ATOM 583 O O . PRO A 1 77 ? 5.398 -8.117 -2.529 1 95.31 77 PRO A O 1
ATOM 586 N N . VAL A 1 78 ? 4.371 -6.242 -2.064 1 95.12 78 VAL A N 1
ATOM 587 C CA . VAL A 1 78 ? 5.242 -6.004 -0.92 1 95.12 78 VAL A CA 1
ATOM 588 C C . VAL A 1 78 ? 4.898 -6.977 0.205 1 95.12 78 VAL A C 1
ATOM 590 O O . VAL A 1 78 ? 5.766 -7.363 0.991 1 95.12 78 VAL A O 1
ATOM 593 N N . VAL A 1 79 ? 3.662 -7.383 0.285 1 94.31 79 VAL A N 1
ATOM 594 C CA . VAL A 1 79 ? 3.27 -8.398 1.258 1 94.31 79 VAL A CA 1
ATOM 595 C C . VAL A 1 79 ? 3.893 -9.742 0.884 1 94.31 79 VAL A C 1
ATOM 597 O O . VAL A 1 79 ? 4.367 -10.469 1.753 1 94.31 79 VAL A O 1
ATOM 600 N N . SER A 1 80 ? 3.898 -10.055 -0.406 1 97.5 80 SER A N 1
ATOM 601 C CA . SER A 1 80 ? 4.609 -11.242 -0.868 1 97.5 80 SER A CA 1
ATOM 602 C C . SER A 1 80 ? 6.094 -11.164 -0.516 1 97.5 80 SER A C 1
ATOM 604 O O . SER A 1 80 ? 6.68 -12.156 -0.067 1 97.5 80 SER A O 1
ATOM 606 N N . LEU A 1 81 ? 6.633 -9.992 -0.732 1 97.44 81 LEU A N 1
ATOM 607 C CA . LEU A 1 81 ? 8.047 -9.781 -0.434 1 97.44 81 LEU A CA 1
ATOM 608 C C . LEU A 1 81 ? 8.336 -10.016 1.045 1 97.44 81 LEU A C 1
ATOM 610 O O . LEU A 1 81 ? 9.375 -10.578 1.396 1 97.44 81 LEU A O 1
ATOM 614 N N . ASP A 1 82 ? 7.453 -9.633 1.896 1 94.25 82 ASP A N 1
ATOM 615 C CA . ASP A 1 82 ? 7.605 -9.875 3.326 1 94.25 82 ASP A CA 1
ATOM 616 C C . ASP A 1 82 ? 7.711 -11.375 3.617 1 94.25 82 ASP A C 1
ATOM 618 O O . ASP A 1 82 ? 8.578 -11.797 4.387 1 94.25 82 ASP A O 1
ATOM 622 N N . GLY A 1 83 ? 6.816 -12.117 3.02 1 96 83 GLY A N 1
ATOM 623 C CA . GLY A 1 83 ? 6.855 -13.555 3.195 1 96 83 GLY A CA 1
ATOM 624 C C . GLY A 1 83 ? 8.141 -14.188 2.695 1 96 83 GLY A C 1
ATOM 625 O O . GLY A 1 83 ? 8.727 -15.039 3.369 1 96 83 GLY A O 1
ATOM 626 N N . ILE A 1 84 ? 8.586 -13.742 1.51 1 98.12 84 ILE A N 1
ATOM 627 C CA . ILE A 1 84 ? 9.828 -14.227 0.924 1 98.12 84 ILE A CA 1
ATOM 628 C C . ILE A 1 84 ? 10.992 -13.93 1.867 1 98.12 84 ILE A C 1
ATOM 630 O O . ILE A 1 84 ? 11.781 -14.82 2.197 1 98.12 84 ILE A O 1
ATOM 634 N N . ARG A 1 85 ? 11.047 -12.672 2.273 1 95.31 85 ARG A N 1
ATOM 635 C CA . ARG A 1 85 ? 12.148 -12.188 3.096 1 95.31 85 ARG A CA 1
ATOM 636 C C . ARG A 1 85 ? 12.203 -12.922 4.434 1 95.31 85 ARG A C 1
ATOM 638 O O . ARG A 1 85 ? 13.266 -13.359 4.867 1 95.31 85 ARG A O 1
ATOM 645 N N . ASP A 1 86 ? 11.07 -13.039 5.094 1 92.12 86 ASP A N 1
ATOM 646 C CA . ASP A 1 86 ? 11.031 -13.664 6.414 1 92.12 86 ASP A CA 1
ATOM 647 C C . ASP A 1 86 ? 11.508 -15.109 6.352 1 92.12 86 ASP A C 1
ATOM 649 O O . ASP A 1 86 ? 12.352 -15.531 7.152 1 92.12 86 ASP A O 1
ATOM 653 N N . TYR A 1 87 ? 11.031 -15.875 5.371 1 95.31 87 TYR A N 1
ATOM 654 C CA . TYR A 1 87 ? 11.453 -17.266 5.254 1 95.31 87 TYR A CA 1
ATOM 655 C C . TYR A 1 87 ? 12.922 -17.359 4.871 1 95.31 87 TYR A C 1
ATOM 657 O O . TYR A 1 87 ? 13.672 -18.172 5.434 1 95.31 87 TYR A O 1
ATOM 665 N N . ALA A 1 88 ? 13.359 -16.562 3.9 1 95.62 88 ALA A N 1
ATOM 666 C CA . ALA A 1 88 ? 14.75 -16.578 3.447 1 95.62 88 ALA A CA 1
ATOM 667 C C . ALA A 1 88 ? 15.703 -16.281 4.602 1 95.62 88 ALA A C 1
ATOM 669 O O . ALA A 1 88 ? 16.703 -16.969 4.773 1 95.62 88 ALA A O 1
ATOM 670 N N . PHE A 1 89 ? 15.352 -15.273 5.34 1 91.75 89 PHE A N 1
ATOM 671 C CA . PHE A 1 89 ? 16.219 -14.867 6.434 1 91.75 89 PHE A CA 1
ATOM 672 C C . PHE A 1 89 ? 16.344 -15.969 7.48 1 91.75 89 PHE A C 1
ATOM 674 O O . PHE A 1 89 ? 17.422 -16.203 8.031 1 91.75 89 PHE A O 1
ATOM 681 N N . GLU A 1 90 ? 15.242 -16.609 7.754 1 90.25 90 GLU A N 1
ATOM 682 C CA . GLU A 1 90 ? 15.258 -17.734 8.672 1 90.25 90 GLU A CA 1
ATOM 683 C C . GLU A 1 90 ? 16.219 -18.828 8.195 1 90.25 90 GLU A C 1
ATOM 685 O O . GLU A 1 90 ? 16.734 -19.609 9 1 90.25 90 GLU A O 1
ATOM 690 N N . GLN A 1 91 ? 16.453 -18.906 6.891 1 91.88 91 GLN A N 1
ATOM 691 C CA . GLN A 1 91 ? 17.328 -19.906 6.305 1 91.88 91 GLN A CA 1
ATOM 692 C C . GLN A 1 91 ? 18.719 -19.344 6.059 1 91.88 91 GLN A C 1
ATOM 694 O O . GLN A 1 91 ? 19.562 -19.984 5.426 1 91.88 91 GLN A O 1
ATOM 699 N N . GLY A 1 92 ? 18.906 -18.094 6.484 1 90.5 92 GLY A N 1
ATOM 700 C CA . GLY A 1 92 ? 20.219 -17.484 6.355 1 90.5 92 GLY A CA 1
ATOM 701 C C . GLY A 1 92 ? 20.438 -16.828 5 1 90.5 92 GLY A C 1
ATOM 702 O O . GLY A 1 92 ? 21.578 -16.578 4.605 1 90.5 92 GLY A O 1
ATOM 703 N N . LEU A 1 93 ? 19.391 -16.625 4.238 1 94.94 93 LEU A N 1
ATOM 704 C CA . LEU A 1 93 ? 19.5 -16 2.924 1 94.94 93 LEU A CA 1
ATOM 705 C C . LEU A 1 93 ? 18.938 -14.594 2.945 1 94.94 93 LEU A C 1
ATOM 707 O O . LEU A 1 93 ? 18.156 -14.242 3.84 1 94.94 93 LEU A O 1
ATOM 711 N N . LEU A 1 94 ? 19.359 -13.805 1.971 1 95.75 94 LEU A N 1
ATOM 712 C CA . LEU A 1 94 ? 18.891 -12.43 1.793 1 95.75 94 LEU A CA 1
ATOM 713 C C . LEU A 1 94 ? 18.016 -12.312 0.547 1 95.75 94 LEU A C 1
ATOM 715 O O . LEU A 1 94 ? 17.969 -13.234 -0.27 1 95.75 94 LEU A O 1
ATOM 719 N N . VAL A 1 95 ? 17.312 -11.141 0.476 1 97.31 95 VAL A N 1
ATOM 720 C CA . VAL A 1 95 ? 16.453 -10.922 -0.682 1 97.31 95 VAL A CA 1
ATOM 721 C C . VAL A 1 95 ? 16.734 -9.539 -1.274 1 97.31 95 VAL A C 1
ATOM 723 O O . VAL A 1 95 ? 16.844 -8.555 -0.542 1 97.31 95 VAL A O 1
ATOM 726 N N . SER A 1 96 ? 16.969 -9.492 -2.568 1 97.12 96 SER A N 1
ATOM 727 C CA . SER A 1 96 ? 16.984 -8.25 -3.328 1 97.12 96 SER A CA 1
ATOM 728 C C . SER A 1 96 ? 15.75 -8.125 -4.207 1 97.12 96 SER A C 1
ATOM 730 O O . SER A 1 96 ? 15.414 -9.047 -4.953 1 97.12 96 SER A O 1
ATOM 732 N N . ALA A 1 97 ? 15.086 -6.992 -4.117 1 97.94 97 ALA A N 1
ATOM 733 C CA . ALA A 1 97 ? 13.859 -6.789 -4.879 1 97.94 97 ALA A CA 1
ATOM 734 C C . ALA A 1 97 ? 14.086 -5.832 -6.043 1 97.94 97 ALA A C 1
ATOM 736 O O . ALA A 1 97 ? 14.789 -4.824 -5.898 1 97.94 97 ALA A O 1
ATOM 737 N N . HIS A 1 98 ? 13.477 -6.172 -7.207 1 97.44 98 HIS A N 1
ATOM 738 C CA . HIS A 1 98 ? 13.594 -5.398 -8.438 1 97.44 98 HIS A CA 1
ATOM 739 C C . HIS A 1 98 ? 12.234 -5.215 -9.102 1 97.44 98 HIS A C 1
ATOM 741 O O . HIS A 1 98 ? 11.555 -6.195 -9.414 1 97.44 98 HIS A O 1
ATOM 747 N N . ALA A 1 99 ? 11.867 -3.967 -9.266 1 95 99 ALA A N 1
ATOM 748 C CA . ALA A 1 99 ? 10.641 -3.646 -9.992 1 95 99 ALA A CA 1
ATOM 749 C C . ALA A 1 99 ? 10.945 -3.197 -11.414 1 95 99 ALA A C 1
ATOM 751 O O . ALA A 1 99 ? 11.75 -2.287 -11.625 1 95 99 ALA A O 1
ATOM 752 N N . THR A 1 100 ? 10.227 -3.771 -12.383 1 92.88 100 THR A N 1
ATOM 753 C CA . THR A 1 100 ? 10.617 -3.543 -13.766 1 92.88 100 THR A CA 1
ATOM 754 C C . THR A 1 100 ? 9.586 -2.672 -14.484 1 92.88 100 THR A C 1
ATOM 756 O O . THR A 1 100 ? 9.773 -2.318 -15.648 1 92.88 100 THR A O 1
ATOM 759 N N . ARG A 1 101 ? 8.453 -2.377 -13.836 1 87.06 101 ARG A N 1
ATOM 760 C CA . ARG A 1 101 ? 7.391 -1.532 -14.375 1 87.06 101 ARG A CA 1
ATOM 761 C C . ARG A 1 101 ? 6.859 -2.098 -15.688 1 87.06 101 ARG A C 1
ATOM 763 O O . ARG A 1 101 ? 6.574 -1.346 -16.625 1 87.06 101 ARG A O 1
ATOM 770 N N . SER A 1 102 ? 6.918 -3.33 -15.859 1 86.88 102 SER A N 1
ATOM 771 C CA . SER A 1 102 ? 6.469 -4.039 -17.047 1 86.88 102 SER A CA 1
ATOM 772 C C . SER A 1 102 ? 7.203 -3.549 -18.297 1 86.88 102 SER A C 1
ATOM 774 O O . SER A 1 102 ? 6.695 -3.67 -19.406 1 86.88 102 SER A O 1
ATOM 776 N N . ASN A 1 103 ? 8.297 -2.93 -18.141 1 87.19 103 ASN A N 1
ATOM 777 C CA . ASN A 1 103 ? 9.133 -2.461 -19.234 1 87.19 103 ASN A CA 1
ATOM 778 C C . ASN A 1 103 ? 10.125 -3.533 -19.672 1 87.19 103 ASN A C 1
ATOM 780 O O . ASN A 1 103 ? 11 -3.936 -18.906 1 87.19 103 ASN A O 1
ATOM 784 N N . PRO A 1 104 ? 10.008 -3.959 -20.891 1 88.38 104 PRO A N 1
ATOM 785 C CA . PRO A 1 104 ? 10.867 -5.062 -21.328 1 88.38 104 PRO A CA 1
ATOM 786 C C . PRO A 1 104 ? 12.352 -4.699 -21.297 1 88.38 104 PRO A C 1
ATOM 788 O O . PRO A 1 104 ? 13.195 -5.559 -21.031 1 88.38 104 PRO A O 1
ATOM 791 N N . ASP A 1 105 ? 12.672 -3.469 -21.609 1 88.25 105 ASP A N 1
ATOM 792 C CA . ASP A 1 105 ? 14.07 -3.047 -21.578 1 88.25 105 ASP A CA 1
ATOM 793 C C . ASP A 1 105 ? 14.625 -3.059 -20.156 1 88.25 105 ASP A C 1
ATOM 795 O O . ASP A 1 105 ? 15.742 -3.533 -19.922 1 88.25 105 ASP A O 1
ATOM 799 N N . LEU A 1 106 ? 13.844 -2.559 -19.297 1 89.81 106 LEU A N 1
ATOM 800 C CA . LEU A 1 106 ? 14.258 -2.562 -17.906 1 89.81 106 LEU A CA 1
ATOM 801 C C . LEU A 1 106 ? 14.352 -3.986 -17.375 1 89.81 106 LEU A C 1
ATOM 803 O O . LEU A 1 106 ? 15.273 -4.316 -16.625 1 89.81 106 LEU A O 1
ATOM 807 N N . GLU A 1 107 ? 13.422 -4.758 -17.734 1 93.38 107 GLU A N 1
ATOM 808 C CA . GLU A 1 107 ? 13.445 -6.152 -17.312 1 93.38 107 GLU A CA 1
ATOM 809 C C . GLU A 1 107 ? 14.719 -6.848 -17.781 1 93.38 107 GLU A C 1
ATOM 811 O O . GLU A 1 107 ? 15.375 -7.535 -16.984 1 93.38 107 GLU A O 1
ATOM 816 N N . SER A 1 108 ? 15.078 -6.668 -19 1 93.06 108 SER A N 1
ATOM 817 C CA . SER A 1 108 ? 16.297 -7.27 -19.547 1 93.06 108 SER A CA 1
ATOM 818 C C . SER A 1 108 ? 17.531 -6.777 -18.812 1 93.06 108 SER A C 1
ATOM 820 O O . SER A 1 108 ? 18.422 -7.566 -18.484 1 93.06 108 SER A O 1
ATOM 822 N N . ALA A 1 109 ? 17.562 -5.492 -18.547 1 92 109 ALA A N 1
ATOM 823 C CA . ALA A 1 109 ? 18.688 -4.906 -17.828 1 92 109 ALA A CA 1
ATOM 824 C C . ALA A 1 109 ? 18.797 -5.469 -16.422 1 92 109 ALA A C 1
ATOM 826 O O . ALA A 1 109 ? 19.891 -5.809 -15.961 1 92 109 ALA A O 1
ATOM 827 N N . VAL A 1 110 ? 17.688 -5.59 -15.773 1 94.56 110 VAL A N 1
ATOM 828 C CA . VAL A 1 110 ? 17.641 -6.117 -14.414 1 94.56 110 VAL A CA 1
ATOM 829 C C . VAL A 1 110 ? 18.094 -7.574 -14.406 1 94.56 110 VAL A C 1
ATOM 831 O O . VAL A 1 110 ? 18.906 -7.969 -13.562 1 94.56 110 VAL A O 1
ATOM 834 N N . LEU A 1 111 ? 17.641 -8.32 -15.344 1 96.12 111 LEU A N 1
ATOM 835 C CA . LEU A 1 111 ? 18.016 -9.727 -15.414 1 96.12 111 LEU A CA 1
ATOM 836 C C . LEU A 1 111 ? 19.516 -9.891 -15.641 1 96.12 111 LEU A C 1
ATOM 838 O O . LEU A 1 111 ? 20.156 -10.727 -14.984 1 96.12 111 LEU A O 1
ATOM 842 N N . ARG A 1 112 ? 20.047 -9.109 -16.469 1 92.44 112 ARG A N 1
ATOM 843 C CA . ARG A 1 112 ? 21.484 -9.164 -16.703 1 92.44 112 ARG A CA 1
ATOM 844 C C . ARG A 1 112 ? 22.266 -8.836 -15.445 1 92.44 112 ARG A C 1
ATOM 846 O O . ARG A 1 112 ? 23.25 -9.508 -15.109 1 92.44 112 ARG A O 1
ATOM 853 N N . ALA A 1 113 ? 21.812 -7.859 -14.805 1 91.12 113 ALA A N 1
ATOM 854 C CA . ALA A 1 113 ? 22.5 -7.426 -13.586 1 91.12 113 ALA A CA 1
ATOM 855 C C . ALA A 1 113 ? 22.391 -8.484 -12.492 1 91.12 113 ALA A C 1
ATOM 857 O O . ALA A 1 113 ? 23.375 -8.797 -11.82 1 91.12 113 ALA A O 1
ATOM 858 N N . VAL A 1 114 ? 21.219 -9 -12.297 1 93.25 114 VAL A N 1
ATOM 859 C CA . VAL A 1 114 ? 20.953 -10 -11.273 1 93.25 114 VAL A CA 1
ATOM 860 C C . VAL A 1 114 ? 21.781 -11.258 -11.539 1 93.25 114 VAL A C 1
ATOM 862 O O . VAL A 1 114 ? 22.391 -11.812 -10.633 1 93.25 114 VAL A O 1
ATOM 865 N N . LEU A 1 115 ? 21.891 -11.617 -12.75 1 92.62 115 LEU A N 1
ATOM 866 C CA . LEU A 1 115 ? 22.531 -12.891 -13.094 1 92.62 115 LEU A CA 1
ATOM 867 C C . LEU A 1 115 ? 24.047 -12.75 -13.102 1 92.62 115 LEU A C 1
ATOM 869 O O . LEU A 1 115 ? 24.766 -13.758 -13.078 1 92.62 115 LEU A O 1
ATOM 873 N N . ARG A 1 116 ? 24.516 -11.555 -13.141 1 88.94 116 ARG A N 1
ATOM 874 C CA . ARG A 1 116 ? 25.953 -11.336 -13.062 1 88.94 116 ARG A CA 1
ATOM 875 C C . ARG A 1 116 ? 26.453 -11.445 -11.625 1 88.94 116 ARG A C 1
ATOM 877 O O . ARG A 1 116 ? 27.656 -11.625 -11.383 1 88.94 116 ARG A O 1
ATOM 884 N N . ASP A 1 117 ? 25.578 -11.281 -10.703 1 88.25 117 ASP A N 1
ATOM 885 C CA . ASP A 1 117 ? 25.938 -11.352 -9.289 1 88.25 117 ASP A CA 1
ATOM 886 C C . ASP A 1 117 ? 26.125 -12.805 -8.844 1 88.25 117 ASP A C 1
ATOM 888 O O . ASP A 1 117 ? 25.156 -13.57 -8.805 1 88.25 117 ASP A O 1
ATOM 892 N N . PRO A 1 118 ? 27.281 -13.148 -8.43 1 88.62 118 PRO A N 1
ATOM 893 C CA . PRO A 1 118 ? 27.531 -14.539 -8.047 1 88.62 118 PRO A CA 1
ATOM 894 C C . PRO A 1 118 ? 26.828 -14.938 -6.758 1 88.62 118 PRO A C 1
ATOM 896 O O . PRO A 1 118 ? 26.75 -16.125 -6.43 1 88.62 118 PRO A O 1
ATOM 899 N N . ALA A 1 119 ? 26.312 -13.977 -6.082 1 91.25 119 ALA A N 1
ATOM 900 C CA . ALA A 1 119 ? 25.656 -14.258 -4.805 1 91.25 119 ALA A CA 1
ATOM 901 C C . ALA A 1 119 ? 24.234 -14.742 -5.012 1 91.25 119 ALA A C 1
ATOM 903 O O . ALA A 1 119 ? 23.594 -15.242 -4.078 1 91.25 119 ALA A O 1
ATOM 904 N N . ILE A 1 120 ? 23.734 -14.719 -6.223 1 94.75 120 ILE A N 1
ATOM 905 C CA . ILE A 1 120 ? 22.344 -15.047 -6.488 1 94.75 120 ILE A CA 1
ATOM 906 C C . ILE A 1 120 ? 22.156 -16.562 -6.488 1 94.75 120 ILE A C 1
ATOM 908 O O . ILE A 1 120 ? 22.781 -17.266 -7.285 1 94.75 120 ILE A O 1
ATOM 912 N N . ALA A 1 121 ? 21.266 -17.016 -5.594 1 96 121 ALA A N 1
ATOM 913 C CA . ALA A 1 121 ? 20.922 -18.438 -5.504 1 96 121 ALA A CA 1
ATOM 914 C C . ALA A 1 121 ? 19.828 -18.812 -6.496 1 96 121 ALA A C 1
ATOM 916 O O . ALA A 1 121 ? 19.781 -19.938 -6.992 1 96 121 ALA A O 1
ATOM 917 N N . GLY A 1 122 ? 19.016 -17.922 -6.742 1 97.69 122 GLY A N 1
ATOM 918 C CA . GLY A 1 122 ? 17.875 -18.125 -7.613 1 97.69 122 GLY A CA 1
ATOM 919 C C . GLY A 1 122 ? 16.969 -16.906 -7.715 1 97.69 122 GLY A C 1
ATOM 920 O O . GLY A 1 122 ? 17.25 -15.875 -7.121 1 97.69 122 GLY A O 1
ATOM 921 N N . VAL A 1 123 ? 15.852 -17.094 -8.516 1 98.56 123 VAL A N 1
ATOM 922 C CA . VAL A 1 123 ? 14.984 -15.969 -8.828 1 98.56 123 VAL A CA 1
ATOM 923 C C . VAL A 1 123 ? 13.531 -16.328 -8.539 1 98.56 123 VAL A C 1
ATOM 925 O O . VAL A 1 123 ? 13.086 -17.438 -8.859 1 98.56 123 VAL A O 1
ATOM 928 N N . ILE A 1 124 ? 12.898 -15.469 -7.832 1 98.81 124 ILE A N 1
ATOM 929 C CA . ILE A 1 124 ? 11.438 -15.469 -7.805 1 98.81 124 ILE A CA 1
ATOM 930 C C . ILE A 1 124 ? 10.906 -14.422 -8.781 1 98.81 124 ILE A C 1
ATOM 932 O O . ILE A 1 124 ? 11.109 -13.219 -8.594 1 98.81 124 ILE A O 1
ATOM 936 N N . TYR A 1 125 ? 10.297 -14.906 -9.867 1 98.5 125 TYR A N 1
ATOM 937 C CA . TYR A 1 125 ? 9.711 -14.07 -10.906 1 98.5 125 TYR A CA 1
ATOM 938 C C . TYR A 1 125 ? 8.219 -13.875 -10.68 1 98.5 125 TYR A C 1
ATOM 940 O O . TYR A 1 125 ? 7.445 -14.836 -10.742 1 98.5 125 TYR A O 1
ATOM 948 N N . ALA A 1 126 ? 7.832 -12.609 -10.477 1 98.19 126 ALA A N 1
ATOM 949 C CA . ALA A 1 126 ? 6.473 -12.367 -9.992 1 98.19 126 ALA A CA 1
ATOM 950 C C . ALA A 1 126 ? 5.762 -11.32 -10.844 1 98.19 126 ALA A C 1
ATOM 952 O O . ALA A 1 126 ? 6.402 -10.562 -11.57 1 98.19 126 ALA A O 1
ATOM 953 N N . THR A 1 127 ? 4.445 -11.352 -10.742 1 96 127 THR A N 1
ATOM 954 C CA . THR A 1 127 ? 3.617 -10.352 -11.414 1 96 127 THR A CA 1
ATOM 955 C C . THR A 1 127 ? 2.605 -9.75 -10.445 1 96 127 THR A C 1
ATOM 957 O O . THR A 1 127 ? 2.227 -10.391 -9.461 1 96 127 THR A O 1
ATOM 960 N N . ILE A 1 128 ? 2.191 -8.539 -10.742 1 92.81 128 ILE A N 1
ATOM 961 C CA . ILE A 1 128 ? 1.252 -7.801 -9.906 1 92.81 128 ILE A CA 1
ATOM 962 C C . ILE A 1 128 ? -0.129 -8.445 -9.984 1 92.81 128 ILE A C 1
ATOM 964 O O . ILE A 1 128 ? -0.843 -8.523 -8.984 1 92.81 128 ILE A O 1
ATOM 968 N N . PHE A 1 129 ? -0.513 -8.977 -11.148 1 91.44 129 PHE A N 1
ATOM 969 C CA . PHE A 1 129 ? -1.731 -9.758 -11.305 1 91.44 129 PHE A CA 1
ATOM 970 C C . PHE A 1 129 ? -1.408 -11.164 -11.789 1 91.44 129 PHE A C 1
ATOM 972 O O . PHE A 1 129 ? -0.462 -11.359 -12.555 1 91.44 129 PHE A O 1
ATOM 979 N N . THR A 1 130 ? -2.25 -12.031 -11.352 1 95.06 130 THR A N 1
ATOM 980 C CA . THR A 1 130 ? -2.066 -13.406 -11.805 1 95.06 130 THR A CA 1
ATOM 981 C C . THR A 1 130 ? -2.32 -13.516 -13.305 1 95.06 130 THR A C 1
ATOM 983 O O . THR A 1 130 ? -3.381 -13.117 -13.797 1 95.06 130 THR A O 1
ATOM 986 N N . ARG A 1 131 ? -1.336 -14.039 -14.016 1 93.12 131 ARG A N 1
ATOM 987 C CA . ARG A 1 131 ? -1.49 -14.227 -15.453 1 93.12 131 ARG A CA 1
ATOM 988 C C . ARG A 1 131 ? -0.447 -15.195 -15.992 1 93.12 131 ARG A C 1
ATOM 990 O O . ARG A 1 131 ? 0.521 -15.523 -15.305 1 93.12 131 ARG A O 1
ATOM 997 N N . LYS A 1 132 ? -0.722 -15.617 -17.203 1 93.5 132 LYS A N 1
ATOM 998 C CA . LYS A 1 132 ? 0.291 -16.375 -17.938 1 93.5 132 LYS A CA 1
ATOM 999 C C . LYS A 1 132 ? 1.427 -15.469 -18.406 1 93.5 132 LYS A C 1
ATOM 1001 O O . LYS A 1 132 ? 1.187 -14.352 -18.875 1 93.5 132 LYS A O 1
ATOM 1006 N N . VAL A 1 133 ? 2.658 -15.992 -18.234 1 93.56 133 VAL A N 1
ATOM 1007 C CA . VAL A 1 133 ? 3.809 -15.211 -18.672 1 93.56 133 VAL A CA 1
ATOM 1008 C C . VAL A 1 133 ? 4.703 -16.062 -19.578 1 93.56 133 VAL A C 1
ATOM 1010 O O . VAL A 1 133 ? 4.625 -17.297 -19.547 1 93.56 133 VAL A O 1
ATOM 1013 N N . SER A 1 134 ? 5.48 -15.336 -20.422 1 92.25 134 SER A N 1
ATOM 1014 C CA . SER A 1 134 ? 6.652 -15.938 -21.047 1 92.25 134 SER A CA 1
ATOM 1015 C C . SER A 1 134 ? 7.906 -15.711 -20.203 1 92.25 134 SER A C 1
ATOM 1017 O O . SER A 1 134 ? 8.383 -14.578 -20.078 1 92.25 134 SER A O 1
ATOM 1019 N N . VAL A 1 135 ? 8.383 -16.734 -19.703 1 94 135 VAL A N 1
ATOM 1020 C CA . VAL A 1 135 ? 9.547 -16.625 -18.828 1 94 135 VAL A CA 1
ATOM 1021 C C . VAL A 1 135 ? 10.758 -16.156 -19.641 1 94 135 VAL A C 1
ATOM 1023 O O . VAL A 1 135 ? 11.055 -16.703 -20.703 1 94 135 VAL A O 1
ATOM 1026 N N . PRO A 1 136 ? 11.453 -15.133 -19.188 1 94.69 136 PRO A N 1
ATOM 1027 C CA . PRO A 1 136 ? 12.617 -14.633 -19.922 1 94.69 136 PRO A CA 1
ATOM 1028 C C . PRO A 1 136 ? 13.656 -15.719 -20.188 1 94.69 136 PRO A C 1
ATOM 1030 O O . PRO A 1 136 ? 13.922 -16.547 -19.328 1 94.69 136 PRO A O 1
ATOM 1033 N N . ARG A 1 137 ? 14.281 -15.68 -21.297 1 94 137 ARG A N 1
ATOM 1034 C CA . ARG A 1 137 ? 15.273 -16.672 -21.703 1 94 137 ARG A CA 1
ATOM 1035 C C . ARG A 1 137 ? 16.5 -16.625 -20.797 1 94 137 ARG A C 1
ATOM 1037 O O . ARG A 1 137 ? 17.172 -17.641 -20.594 1 94 137 ARG A O 1
ATOM 1044 N N . GLU A 1 138 ? 16.75 -15.422 -20.281 1 95.06 138 GLU A N 1
ATOM 1045 C CA . GLU A 1 138 ? 17.906 -15.234 -19.406 1 95.06 138 GLU A CA 1
ATOM 1046 C C . GLU A 1 138 ? 17.828 -16.156 -18.188 1 95.06 138 GLU A C 1
ATOM 1048 O O . GLU A 1 138 ? 18.844 -16.453 -17.562 1 95.06 138 GLU A O 1
ATOM 1053 N N . LEU A 1 139 ? 16.641 -16.625 -17.891 1 96 139 LEU A N 1
ATOM 1054 C CA . LEU A 1 139 ? 16.469 -17.406 -16.656 1 96 139 LEU A CA 1
ATOM 1055 C C . LEU A 1 139 ? 16.641 -18.891 -16.938 1 96 139 LEU A C 1
ATOM 1057 O O . LEU A 1 139 ? 16.5 -19.719 -16.031 1 96 139 LEU A O 1
ATOM 1061 N N . ALA A 1 140 ? 17 -19.188 -18.188 1 92.81 140 ALA A N 1
ATOM 1062 C CA . ALA A 1 140 ? 17.281 -20.578 -18.5 1 92.81 140 ALA A CA 1
ATOM 1063 C C . ALA A 1 140 ? 18.438 -21.109 -17.672 1 92.81 140 ALA A C 1
ATOM 1065 O O . ALA A 1 140 ? 19.516 -20.5 -17.641 1 92.81 140 ALA A O 1
ATOM 1066 N N . GLY A 1 141 ? 18.234 -22.172 -16.938 1 91.81 141 GLY A N 1
ATOM 1067 C CA . GLY A 1 141 ? 19.281 -22.766 -16.125 1 91.81 141 GLY A CA 1
ATOM 1068 C C . GLY A 1 141 ? 19.391 -22.156 -14.75 1 91.81 141 GLY A C 1
ATOM 1069 O O . GLY A 1 141 ? 20.266 -22.531 -13.969 1 91.81 141 GLY A O 1
ATOM 1070 N N . VAL A 1 142 ? 18.625 -21.172 -14.477 1 95.06 142 VAL A N 1
ATOM 1071 C CA . VAL A 1 142 ? 18.594 -20.531 -13.172 1 95.06 142 VAL A CA 1
ATOM 1072 C C . VAL A 1 142 ? 17.391 -21.047 -12.367 1 95.06 142 VAL A C 1
ATOM 1074 O O . VAL A 1 142 ? 16.266 -21.062 -12.859 1 95.06 142 VAL A O 1
ATOM 1077 N N . PRO A 1 143 ? 17.688 -21.609 -11.156 1 96.94 143 PRO A N 1
ATOM 1078 C CA . PRO A 1 143 ? 16.516 -21.953 -10.336 1 96.94 143 PRO A CA 1
ATOM 1079 C C . PRO A 1 143 ? 15.508 -20.812 -10.234 1 96.94 143 PRO A C 1
ATOM 1081 O O . PRO A 1 143 ? 15.859 -19.703 -9.797 1 96.94 143 PRO A O 1
ATOM 1084 N N . THR A 1 144 ? 14.25 -21.047 -10.703 1 97.75 144 THR A N 1
ATOM 1085 C CA . THR A 1 144 ? 13.25 -19.984 -10.797 1 97.75 144 THR A CA 1
ATOM 1086 C C . THR A 1 144 ? 11.891 -20.484 -10.305 1 97.75 144 THR A C 1
ATOM 1088 O O . THR A 1 144 ? 11.461 -21.578 -10.664 1 97.75 144 THR A O 1
ATOM 1091 N N . ILE A 1 145 ? 11.281 -19.719 -9.43 1 98.44 145 ILE A N 1
ATOM 1092 C CA . ILE A 1 145 ? 9.898 -19.938 -9.023 1 98.44 145 ILE A CA 1
ATOM 1093 C C . ILE A 1 145 ? 9.023 -18.797 -9.562 1 98.44 145 ILE A C 1
ATOM 1095 O O . ILE A 1 145 ? 9.391 -17.625 -9.469 1 98.44 145 ILE A O 1
ATOM 1099 N N . LEU A 1 146 ? 7.93 -19.188 -10.234 1 98.5 146 LEU A N 1
ATOM 1100 C CA . LEU A 1 146 ? 6.938 -18.203 -10.641 1 98.5 146 LEU A CA 1
ATOM 1101 C C . LEU A 1 146 ? 5.957 -17.906 -9.508 1 98.5 146 LEU A C 1
ATOM 1103 O O . LEU A 1 146 ? 5.41 -18.844 -8.906 1 98.5 146 LEU A O 1
ATOM 1107 N N . LEU A 1 147 ? 5.797 -16.625 -9.172 1 98.69 147 LEU A N 1
ATOM 1108 C CA . LEU A 1 147 ? 4.91 -16.188 -8.102 1 98.69 147 LEU A CA 1
ATOM 1109 C C . LEU A 1 147 ? 3.812 -15.281 -8.641 1 98.69 147 LEU A C 1
ATOM 1111 O O . LEU A 1 147 ? 4.102 -14.242 -9.234 1 98.69 147 LEU A O 1
ATOM 1115 N N . ASN A 1 148 ? 2.578 -15.641 -8.406 1 98.06 148 ASN A N 1
ATOM 1116 C CA . ASN A 1 148 ? 1.4 -14.922 -8.883 1 98.06 148 ASN A CA 1
ATOM 1117 C C . ASN A 1 148 ? 1.346 -14.883 -10.406 1 98.06 148 ASN A C 1
ATOM 1119 O O . ASN A 1 148 ? 0.883 -13.906 -10.992 1 98.06 148 ASN A O 1
ATOM 1123 N N . CYS A 1 149 ? 1.973 -15.836 -11.047 1 96.75 149 CYS A N 1
ATOM 1124 C CA . CYS A 1 149 ? 1.943 -16.062 -12.484 1 96.75 149 CYS A CA 1
ATOM 1125 C C . CYS A 1 149 ? 2.295 -17.5 -12.812 1 96.75 149 CYS A C 1
ATOM 1127 O O . CYS A 1 149 ? 2.645 -18.281 -11.922 1 96.75 149 CYS A O 1
ATOM 1129 N N . TYR A 1 150 ? 2.09 -17.859 -14.055 1 96.31 150 TYR A N 1
ATOM 1130 C CA . TYR A 1 150 ? 2.354 -19.203 -14.516 1 96.31 150 TYR A CA 1
ATOM 1131 C C . TYR A 1 150 ? 2.762 -19.219 -15.984 1 96.31 150 TYR A C 1
ATOM 1133 O O . TYR A 1 150 ? 2.555 -18.234 -16.703 1 96.31 150 TYR A O 1
ATOM 1141 N N . ALA A 1 151 ? 3.482 -20.203 -16.312 1 93.94 151 ALA A N 1
ATOM 1142 C CA . ALA A 1 151 ? 3.916 -20.391 -17.703 1 93.94 151 ALA A CA 1
ATOM 1143 C C . ALA A 1 151 ? 3.295 -21.641 -18.297 1 93.94 151 ALA A C 1
ATOM 1145 O O . ALA A 1 151 ? 2.357 -22.219 -17.734 1 93.94 151 ALA A O 1
ATOM 1146 N N . GLU A 1 152 ? 3.758 -21.938 -19.516 1 86.5 152 GLU A N 1
ATOM 1147 C CA . GLU A 1 152 ? 3.291 -23.172 -20.156 1 86.5 152 GLU A CA 1
ATOM 1148 C C . GLU A 1 152 ? 3.488 -24.375 -19.234 1 86.5 152 GLU A C 1
ATOM 1150 O O . GLU A 1 152 ? 4.43 -24.406 -18.438 1 86.5 152 GLU A O 1
ATOM 1155 N N . PRO A 1 153 ? 2.602 -25.25 -19.391 1 80.31 153 PRO A N 1
ATOM 1156 C CA . PRO A 1 153 ? 2.664 -26.422 -18.516 1 80.31 153 PRO A CA 1
ATOM 1157 C C . PRO A 1 153 ? 4.02 -27.125 -18.562 1 80.31 153 PRO A C 1
ATOM 1159 O O . PRO A 1 153 ? 4.652 -27.188 -19.609 1 80.31 153 PRO A O 1
ATOM 1162 N N . ARG A 1 154 ? 4.469 -27.578 -17.422 1 77.25 154 ARG A N 1
ATOM 1163 C CA . ARG A 1 154 ? 5.621 -28.453 -17.219 1 77.25 154 ARG A CA 1
ATOM 1164 C C . ARG A 1 154 ? 6.93 -27.688 -17.438 1 77.25 154 ARG A C 1
ATOM 1166 O O . ARG A 1 154 ? 7.961 -28.297 -17.734 1 77.25 154 ARG A O 1
ATOM 1173 N N . GLN A 1 155 ? 6.859 -26.422 -17.25 1 83.06 155 GLN A N 1
ATOM 1174 C CA . GLN A 1 155 ? 8.102 -25.688 -17.453 1 83.06 155 GLN A CA 1
ATOM 1175 C C . GLN A 1 155 ? 8.664 -25.156 -16.141 1 83.06 155 GLN A C 1
ATOM 1177 O O . GLN A 1 155 ? 9.867 -25.25 -15.883 1 83.06 155 GLN A O 1
ATOM 1182 N N . HIS A 1 156 ? 7.832 -24.609 -15.352 1 92.5 156 HIS A N 1
ATOM 1183 C CA . HIS A 1 156 ? 8.297 -23.984 -14.117 1 92.5 156 HIS A CA 1
ATOM 1184 C C . HIS A 1 156 ? 7.328 -24.266 -12.969 1 92.5 156 HIS A C 1
ATOM 1186 O O . HIS A 1 156 ? 6.145 -24.516 -13.195 1 92.5 156 HIS A O 1
ATOM 1192 N N . MET A 1 157 ? 7.867 -24.312 -11.75 1 95.81 157 MET A N 1
ATOM 1193 C CA . MET A 1 157 ? 7.02 -24.234 -10.562 1 95.81 157 MET A CA 1
ATOM 1194 C C . MET A 1 157 ? 6.336 -22.875 -10.461 1 95.81 157 MET A C 1
ATOM 1196 O O . MET A 1 157 ? 6.965 -21.844 -10.68 1 95.81 157 MET A O 1
ATOM 1200 N N . ALA A 1 158 ? 5.055 -22.938 -10.234 1 98.19 158 ALA A N 1
ATOM 1201 C CA . ALA A 1 158 ? 4.289 -21.703 -10.086 1 98.19 158 ALA A CA 1
ATOM 1202 C C . ALA A 1 158 ? 3.418 -21.734 -8.836 1 98.19 158 ALA A C 1
ATOM 1204 O O . ALA A 1 158 ? 2.885 -22.797 -8.477 1 98.19 158 ALA A O 1
ATOM 1205 N N . ILE A 1 159 ? 3.373 -20.641 -8.141 1 98.5 159 ILE A N 1
ATOM 1206 C CA . ILE A 1 159 ? 2.512 -20.453 -6.977 1 98.5 159 ILE A CA 1
ATOM 1207 C C . ILE A 1 159 ? 1.505 -19.344 -7.25 1 98.5 159 ILE A C 1
ATOM 1209 O O . ILE A 1 159 ? 1.891 -18.203 -7.531 1 98.5 159 ILE A O 1
ATOM 1213 N N . VAL A 1 160 ? 0.204 -19.641 -7.227 1 98.38 160 VAL A N 1
ATOM 1214 C CA . VAL A 1 160 ? -0.854 -18.688 -7.523 1 98.38 160 VAL A CA 1
ATOM 1215 C C . VAL A 1 160 ? -1.953 -18.781 -6.469 1 98.38 160 VAL A C 1
ATOM 1217 O O . VAL A 1 160 ? -2.037 -19.781 -5.742 1 98.38 160 VAL A O 1
ATOM 1220 N N . PRO A 1 161 ? -2.744 -17.734 -6.312 1 98.44 161 PRO A N 1
ATOM 1221 C CA . PRO A 1 161 ? -3.855 -17.812 -5.363 1 98.44 161 PRO A CA 1
ATOM 1222 C C . PRO A 1 161 ? -4.965 -18.75 -5.832 1 98.44 161 PRO A C 1
ATOM 1224 O O . PRO A 1 161 ? -5.219 -18.859 -7.035 1 98.44 161 PRO A O 1
ATOM 1227 N N . GLY A 1 162 ? -5.594 -19.469 -4.906 1 98.19 162 GLY A N 1
ATOM 1228 C CA . GLY A 1 162 ? -6.77 -20.281 -5.203 1 98.19 162 GLY A CA 1
ATOM 1229 C C . GLY A 1 162 ? -8.039 -19.453 -5.328 1 98.19 162 GLY A C 1
ATOM 1230 O O . GLY A 1 162 ? -8.922 -19.531 -4.469 1 98.19 162 GLY A O 1
ATOM 1231 N N . GLU A 1 163 ? -8.203 -18.828 -6.469 1 97.94 163 GLU A N 1
ATOM 1232 C CA . GLU A 1 163 ? -9.242 -17.812 -6.637 1 97.94 163 GLU A CA 1
ATOM 1233 C C . GLU A 1 163 ? -10.625 -18.453 -6.711 1 97.94 163 GLU A C 1
ATOM 1235 O O . GLU A 1 163 ? -11.609 -17.891 -6.23 1 97.94 163 GLU A O 1
ATOM 1240 N N . VAL A 1 164 ? -10.727 -19.625 -7.328 1 98.62 164 VAL A N 1
ATOM 1241 C CA . VAL A 1 164 ? -12.016 -20.297 -7.398 1 98.62 164 VAL A CA 1
ATOM 1242 C C . VAL A 1 164 ? -12.492 -20.656 -5.992 1 98.62 164 VAL A C 1
ATOM 1244 O O . VAL A 1 164 ? -13.625 -20.344 -5.617 1 98.62 164 VAL A O 1
ATOM 1247 N N . ALA A 1 165 ? -11.594 -21.234 -5.246 1 98.56 165 ALA A N 1
ATOM 1248 C CA . ALA A 1 165 ? -11.906 -21.594 -3.865 1 98.56 165 ALA A CA 1
ATOM 1249 C C . ALA A 1 165 ? -12.273 -20.359 -3.051 1 98.56 165 ALA A C 1
ATOM 1251 O O . ALA A 1 165 ? -13.141 -20.422 -2.176 1 98.56 165 ALA A O 1
ATOM 1252 N N . GLY A 1 166 ? -11.562 -19.266 -3.33 1 98.56 166 GLY A N 1
ATOM 1253 C CA . GLY A 1 166 ? -11.867 -18.031 -2.633 1 98.56 166 GLY A CA 1
ATOM 1254 C C . GLY A 1 166 ? -13.258 -17.5 -2.93 1 98.56 166 GLY A C 1
ATOM 1255 O O . GLY A 1 166 ? -14.008 -17.156 -2.014 1 98.56 166 GLY A O 1
ATOM 1256 N N . GLY A 1 167 ? -13.602 -17.422 -4.203 1 98.69 167 GLY A N 1
ATOM 1257 C CA . GLY A 1 167 ? -14.945 -17.016 -4.582 1 98.69 167 GLY A CA 1
ATOM 1258 C C . GLY A 1 167 ? -16.031 -17.906 -3.996 1 98.69 167 GLY A C 1
ATOM 1259 O O . GLY A 1 167 ? -17.062 -17.406 -3.555 1 98.69 167 GLY A O 1
ATOM 1260 N N . PHE A 1 168 ? -15.758 -19.172 -4.008 1 98.81 168 PHE A N 1
ATOM 1261 C CA . PHE A 1 168 ? -16.672 -20.141 -3.438 1 98.81 168 PHE A CA 1
ATOM 1262 C C . PHE A 1 168 ? -16.875 -19.891 -1.948 1 98.81 168 PHE A C 1
ATOM 1264 O O . PHE A 1 168 ? -18.016 -19.797 -1.479 1 98.81 168 PHE A O 1
ATOM 1271 N N . ALA A 1 169 ? -15.812 -19.75 -1.208 1 98.81 169 ALA A N 1
ATOM 1272 C CA . ALA A 1 169 ? -15.867 -19.609 0.244 1 98.81 169 ALA A CA 1
ATOM 1273 C C . ALA A 1 169 ? -16.594 -18.328 0.641 1 98.81 169 ALA A C 1
ATOM 1275 O O . ALA A 1 169 ? -17.391 -18.328 1.577 1 98.81 169 ALA A O 1
ATOM 1276 N N . ALA A 1 170 ? -16.281 -17.25 -0.052 1 98.62 170 ALA A N 1
ATOM 1277 C CA . ALA A 1 170 ? -16.938 -15.977 0.234 1 98.62 170 ALA A CA 1
ATOM 1278 C C . ALA A 1 170 ? -18.438 -16.062 0.022 1 98.62 170 ALA A C 1
ATOM 1280 O O . ALA A 1 170 ? -19.219 -15.633 0.877 1 98.62 170 ALA A O 1
ATOM 1281 N N . THR A 1 171 ? -18.828 -16.641 -1.072 1 98.81 171 THR A N 1
ATOM 1282 C CA . THR A 1 171 ? -20.234 -16.766 -1.403 1 98.81 171 THR A CA 1
ATOM 1283 C C . THR A 1 171 ? -20.922 -17.766 -0.475 1 98.81 171 THR A C 1
ATOM 1285 O O . THR A 1 171 ? -22.047 -17.531 -0.021 1 98.81 171 THR A O 1
ATOM 1288 N N . ALA A 1 172 ? -20.281 -18.859 -0.22 1 98.81 172 ALA A N 1
ATOM 1289 C CA . ALA A 1 172 ? -20.812 -19.891 0.668 1 98.81 172 ALA A CA 1
ATOM 1290 C C . ALA A 1 172 ? -21.078 -19.328 2.062 1 98.81 172 ALA A C 1
ATOM 1292 O O . ALA A 1 172 ? -22.047 -19.719 2.721 1 98.81 172 ALA A O 1
ATOM 1293 N N . HIS A 1 173 ? -20.203 -18.453 2.502 1 98.75 173 HIS A N 1
ATOM 1294 C CA . HIS A 1 173 ? -20.422 -17.781 3.777 1 98.75 173 HIS A CA 1
ATOM 1295 C C . HIS A 1 173 ? -21.75 -17.031 3.787 1 98.75 173 HIS A C 1
ATOM 1297 O O . HIS A 1 173 ? -22.531 -17.172 4.73 1 98.75 173 HIS A O 1
ATOM 1303 N N . LEU A 1 174 ? -22.047 -16.344 2.73 1 98.69 174 LEU A N 1
ATOM 1304 C CA . LEU A 1 174 ? -23.266 -15.562 2.641 1 98.69 174 LEU A CA 1
ATOM 1305 C C . LEU A 1 174 ? -24.5 -16.469 2.541 1 98.69 174 LEU A C 1
ATOM 1307 O O . LEU A 1 174 ? -25.516 -16.203 3.166 1 98.69 174 LEU A O 1
ATOM 1311 N N . THR A 1 175 ? -24.422 -17.578 1.782 1 98.38 175 THR A N 1
ATOM 1312 C CA . THR A 1 175 ? -25.547 -18.5 1.689 1 98.38 175 THR A CA 1
ATOM 1313 C C . THR A 1 175 ? -25.781 -19.203 3.027 1 98.38 175 THR A C 1
ATOM 1315 O O . THR A 1 175 ? -26.922 -19.5 3.383 1 98.38 175 THR A O 1
ATOM 1318 N N . SER A 1 176 ? -24.75 -19.453 3.783 1 98.31 176 SER A N 1
ATOM 1319 C CA . SER A 1 176 ? -24.891 -20.078 5.09 1 98.31 176 SER A CA 1
ATOM 1320 C C . SER A 1 176 ? -25.609 -19.172 6.078 1 98.31 176 SER A C 1
ATOM 1322 O O . SER A 1 176 ? -26.188 -19.656 7.055 1 98.31 176 SER A O 1
ATOM 1324 N N . LEU A 1 177 ? -25.562 -17.891 5.82 1 98 177 LEU A N 1
ATOM 1325 C CA . LEU A 1 177 ? -26.25 -16.906 6.652 1 98 177 LEU A CA 1
ATOM 1326 C C . LEU A 1 177 ? -27.703 -16.75 6.223 1 98 177 LEU A C 1
ATOM 1328 O O . LEU A 1 177 ? -28.438 -15.945 6.809 1 98 177 LEU A O 1
ATOM 1332 N N . GLY A 1 178 ? -28.078 -17.453 5.145 1 97.62 178 GLY A N 1
ATOM 1333 C CA . GLY A 1 178 ? -29.484 -17.484 4.738 1 97.62 178 GLY A CA 1
ATOM 1334 C C . GLY A 1 178 ? -29.766 -16.625 3.523 1 97.62 178 GLY A C 1
ATOM 1335 O O . GLY A 1 178 ? -30.891 -16.609 3.025 1 97.62 178 GLY A O 1
ATOM 1336 N N . HIS A 1 179 ? -28.766 -15.953 2.971 1 98.06 179 HIS A N 1
ATOM 1337 C CA . HIS A 1 179 ? -28.969 -15.117 1.795 1 98.06 179 HIS A CA 1
ATOM 1338 C C . HIS A 1 179 ? -29.188 -15.961 0.545 1 98.06 179 HIS A C 1
ATOM 1340 O O . HIS A 1 179 ? -28.469 -16.938 0.321 1 98.06 179 HIS A O 1
ATOM 1346 N N . ARG A 1 180 ? -30.094 -15.578 -0.257 1 97.12 180 ARG A N 1
ATOM 1347 C CA . ARG A 1 180 ? -30.391 -16.312 -1.479 1 97.12 180 ARG A CA 1
ATOM 1348 C C . ARG A 1 180 ? -30.25 -15.422 -2.707 1 97.12 180 ARG A C 1
ATOM 1350 O O . ARG A 1 180 ? -30.094 -15.922 -3.824 1 97.12 180 ARG A O 1
ATOM 1357 N N . ARG A 1 181 ? -30.422 -14.148 -2.52 1 97.56 181 ARG A N 1
ATOM 1358 C CA . ARG A 1 181 ? -30.156 -13.172 -3.566 1 97.56 181 ARG A CA 1
ATOM 1359 C C . ARG A 1 181 ? -28.891 -12.375 -3.262 1 97.56 181 ARG A C 1
ATOM 1361 O O . ARG A 1 181 ? -28.938 -11.375 -2.545 1 97.56 181 ARG A O 1
ATOM 1368 N N . ILE A 1 182 ? -27.875 -12.844 -3.828 1 98.56 182 ILE A N 1
ATOM 1369 C CA . ILE A 1 182 ? -26.547 -12.32 -3.518 1 98.56 182 ILE A CA 1
ATOM 1370 C C . ILE A 1 182 ? -25.953 -11.633 -4.75 1 98.56 182 ILE A C 1
ATOM 1372 O O . ILE A 1 182 ? -25.703 -12.281 -5.766 1 98.56 182 ILE A O 1
ATOM 1376 N N . GLY A 1 183 ? -25.828 -10.305 -4.664 1 98.88 183 GLY A N 1
ATOM 1377 C CA . GLY A 1 183 ? -25.141 -9.578 -5.719 1 98.88 183 GLY A CA 1
ATOM 1378 C C . GLY A 1 183 ? -23.641 -9.812 -5.723 1 98.88 183 GLY A C 1
ATOM 1379 O O . GLY A 1 183 ? -23.047 -10.078 -4.68 1 98.88 183 GLY A O 1
ATOM 1380 N N . PHE A 1 184 ? -23.062 -9.727 -6.93 1 98.94 184 PHE A N 1
ATOM 1381 C CA . PHE A 1 184 ? -21.609 -9.859 -7.074 1 98.94 184 PHE A CA 1
ATOM 1382 C C . PHE A 1 184 ? -21.047 -8.711 -7.895 1 98.94 184 PHE A C 1
ATOM 1384 O O . PHE A 1 184 ? -21.375 -8.555 -9.07 1 98.94 184 PHE A O 1
ATOM 1391 N N . ILE A 1 185 ? -20.25 -7.895 -7.215 1 98.75 185 ILE A N 1
ATOM 1392 C CA . ILE A 1 185 ? -19.453 -6.879 -7.91 1 98.75 185 ILE A CA 1
ATOM 1393 C C . ILE A 1 185 ? -18.047 -7.41 -8.18 1 98.75 185 ILE A C 1
ATOM 1395 O O . ILE A 1 185 ? -17.203 -7.387 -7.289 1 98.75 185 ILE A O 1
ATOM 1399 N N . ASN A 1 186 ? -17.781 -7.824 -9.375 1 97.56 186 ASN A N 1
ATOM 1400 C CA . ASN A 1 186 ? -16.531 -8.469 -9.758 1 97.56 186 ASN A CA 1
ATOM 1401 C C . ASN A 1 186 ? -15.477 -7.441 -10.172 1 97.56 186 ASN A C 1
ATOM 1403 O O . ASN A 1 186 ? -15.68 -6.238 -10.016 1 97.56 186 ASN A O 1
ATOM 1407 N N . GLY A 1 187 ? -14.266 -7.895 -10.539 1 95.31 187 GLY A N 1
ATOM 1408 C CA . GLY A 1 187 ? -13.219 -7.02 -11.047 1 95.31 187 GLY A CA 1
ATOM 1409 C C . GLY A 1 187 ? -13.219 -6.902 -12.562 1 95.31 187 GLY A C 1
ATOM 1410 O O . GLY A 1 187 ? -14.266 -7.059 -13.203 1 95.31 187 GLY A O 1
ATOM 1411 N N . GLU A 1 188 ? -12.094 -6.461 -13.07 1 93.25 188 GLU A N 1
ATOM 1412 C CA . GLU A 1 188 ? -11.953 -6.461 -14.523 1 93.25 188 GLU A CA 1
ATOM 1413 C C . GLU A 1 188 ? -12.125 -7.863 -15.094 1 93.25 188 GLU A C 1
ATOM 1415 O O . GLU A 1 188 ? -11.359 -8.773 -14.773 1 93.25 188 GLU A O 1
ATOM 1420 N N . PRO A 1 189 ? -13.023 -8.016 -15.977 1 91.81 189 PRO A N 1
ATOM 1421 C CA . PRO A 1 189 ? -13.461 -9.359 -16.359 1 91.81 189 PRO A CA 1
ATOM 1422 C C . PRO A 1 189 ? -12.367 -10.164 -17.062 1 91.81 189 PRO A C 1
ATOM 1424 O O . PRO A 1 189 ? -12.438 -11.391 -17.109 1 91.81 189 PRO A O 1
ATOM 1427 N N . TRP A 1 190 ? -11.344 -9.547 -17.625 1 89.38 190 TRP A N 1
ATOM 1428 C CA . TRP A 1 190 ? -10.32 -10.258 -18.391 1 89.38 190 TRP A CA 1
ATOM 1429 C C . TRP A 1 190 ? -9.273 -10.859 -17.453 1 89.38 190 TRP A C 1
ATOM 1431 O O . TRP A 1 190 ? -8.469 -11.703 -17.875 1 89.38 190 TRP A O 1
ATOM 1441 N N . MET A 1 191 ? -9.297 -10.453 -16.266 1 93.12 191 MET A N 1
ATOM 1442 C CA . MET A 1 191 ? -8.266 -10.891 -15.32 1 93.12 191 MET A CA 1
ATOM 1443 C C . MET A 1 191 ? -8.594 -12.273 -14.758 1 93.12 191 MET A C 1
ATOM 1445 O O . MET A 1 191 ? -9.758 -12.562 -14.461 1 93.12 191 MET A O 1
ATOM 1449 N N . ASP A 1 192 ? -7.582 -13.055 -14.508 1 94.88 192 ASP A N 1
ATOM 1450 C CA . ASP A 1 192 ? -7.738 -14.398 -13.945 1 94.88 192 ASP A CA 1
ATOM 1451 C C . ASP A 1 192 ? -8.484 -14.352 -12.617 1 94.88 192 ASP A C 1
ATOM 1453 O O . ASP A 1 192 ? -9.359 -15.18 -12.359 1 94.88 192 ASP A O 1
ATOM 1457 N N . ALA A 1 193 ? -8.141 -13.445 -11.805 1 96.62 193 ALA A N 1
ATOM 1458 C CA . ALA A 1 193 ? -8.789 -13.312 -10.5 1 96.62 193 ALA A CA 1
ATOM 1459 C C . ALA A 1 193 ? -10.297 -13.164 -10.641 1 96.62 193 ALA A C 1
ATOM 1461 O O . ALA A 1 193 ? -11.062 -13.844 -9.961 1 96.62 193 ALA A O 1
ATOM 1462 N N . ALA A 1 194 ? -10.719 -12.289 -11.547 1 97 194 ALA A N 1
ATOM 1463 C CA . ALA A 1 194 ? -12.141 -12.031 -11.766 1 97 194 ALA A CA 1
ATOM 1464 C C . ALA A 1 194 ? -12.828 -13.266 -12.344 1 97 194 ALA A C 1
ATOM 1466 O O . ALA A 1 194 ? -13.914 -13.641 -11.891 1 97 194 ALA A O 1
ATOM 1467 N N . ILE A 1 195 ? -12.227 -13.891 -13.297 1 97.56 195 ILE A N 1
ATOM 1468 C CA . ILE A 1 195 ? -12.781 -15.07 -13.945 1 97.56 195 ILE A CA 1
ATOM 1469 C C . ILE A 1 195 ? -12.977 -16.188 -12.922 1 97.56 195 ILE A C 1
ATOM 1471 O O . ILE A 1 195 ? -14.055 -16.781 -12.836 1 97.56 195 ILE A O 1
ATOM 1475 N N . ASP A 1 196 ? -12 -16.406 -12.148 1 98.31 196 ASP A N 1
ATOM 1476 C CA . ASP A 1 196 ? -12.016 -17.531 -11.211 1 98.31 196 ASP A CA 1
ATOM 1477 C C . ASP A 1 196 ? -12.938 -17.234 -10.023 1 98.31 196 ASP A C 1
ATOM 1479 O O . ASP A 1 196 ? -13.633 -18.125 -9.547 1 98.31 196 ASP A O 1
ATOM 1483 N N . ARG A 1 197 ? -12.945 -16.016 -9.5 1 98.56 197 ARG A N 1
ATOM 1484 C CA . ARG A 1 197 ? -13.852 -15.68 -8.414 1 98.56 197 ARG A CA 1
ATOM 1485 C C . ARG A 1 197 ? -15.312 -15.82 -8.836 1 98.56 197 ARG A C 1
ATOM 1487 O O . ARG A 1 197 ? -16.156 -16.266 -8.055 1 98.56 197 ARG A O 1
ATOM 1494 N N . LEU A 1 198 ? -15.57 -15.43 -10.086 1 98.75 198 LEU A N 1
ATOM 1495 C CA . LEU A 1 198 ? -16.906 -15.617 -10.617 1 98.75 198 LEU A CA 1
ATOM 1496 C C . LEU A 1 198 ? -17.281 -17.094 -10.68 1 98.75 198 LEU A C 1
ATOM 1498 O O . LEU A 1 198 ? -18.406 -17.469 -10.352 1 98.75 198 LEU A O 1
ATOM 1502 N N . LYS A 1 199 ? -16.344 -17.906 -11.141 1 98.81 199 LYS A N 1
ATOM 1503 C CA . LYS A 1 199 ? -16.578 -19.359 -11.148 1 98.81 199 LYS A CA 1
ATOM 1504 C C . LYS A 1 199 ? -16.906 -19.859 -9.75 1 98.81 199 LYS A C 1
ATOM 1506 O O . LYS A 1 199 ? -17.844 -20.656 -9.578 1 98.81 199 LYS A O 1
ATOM 1511 N N . GLY A 1 200 ? -16.141 -19.406 -8.742 1 98.88 200 GLY A N 1
ATOM 1512 C CA . GLY A 1 200 ? -16.406 -19.766 -7.363 1 98.88 200 GLY A CA 1
ATOM 1513 C C . GLY A 1 200 ? -17.781 -19.312 -6.875 1 98.88 200 GLY A C 1
ATOM 1514 O O . GLY A 1 200 ? -18.484 -20.078 -6.203 1 98.88 200 GLY A O 1
ATOM 1515 N N . TYR A 1 201 ? -18.141 -18.125 -7.234 1 98.88 201 TYR A N 1
ATOM 1516 C CA . TYR A 1 201 ? -19.453 -17.562 -6.922 1 98.88 201 TYR A CA 1
ATOM 1517 C C . TYR A 1 201 ? -20.578 -18.438 -7.461 1 98.88 201 TYR A C 1
ATOM 1519 O O . TYR A 1 201 ? -21.469 -18.828 -6.715 1 98.88 201 TYR A O 1
ATOM 1527 N N . LYS A 1 202 ? -20.484 -18.797 -8.688 1 98.88 202 LYS A N 1
ATOM 1528 C CA . LYS A 1 202 ? -21.484 -19.641 -9.344 1 98.88 202 LYS A CA 1
ATOM 1529 C C . LYS A 1 202 ? -21.547 -21.016 -8.688 1 98.88 202 LYS A C 1
ATOM 1531 O O . LYS A 1 202 ? -22.641 -21.547 -8.461 1 98.88 202 LYS A O 1
ATOM 1536 N N . GLN A 1 203 ? -20.453 -21.594 -8.383 1 98.81 203 GLN A N 1
ATOM 1537 C CA . GLN A 1 203 ? -20.391 -22.906 -7.777 1 98.81 203 GLN A CA 1
ATOM 1538 C C . GLN A 1 203 ? -21.047 -22.906 -6.398 1 98.81 203 GLN A C 1
ATOM 1540 O O . GLN A 1 203 ? -21.75 -23.859 -6.039 1 98.81 203 GLN A O 1
ATOM 1545 N N . ALA A 1 204 ? -20.75 -21.859 -5.629 1 98.88 204 ALA A N 1
ATOM 1546 C CA . ALA A 1 204 ? -21.328 -21.75 -4.297 1 98.88 204 ALA A CA 1
ATOM 1547 C C . ALA A 1 204 ? -22.859 -21.641 -4.375 1 98.88 204 ALA A C 1
ATOM 1549 O O . ALA A 1 204 ? -23.562 -22.25 -3.572 1 98.88 204 ALA A O 1
ATOM 1550 N N . LEU A 1 205 ? -23.344 -20.875 -5.352 1 98.81 205 LEU A N 1
ATOM 1551 C CA . LEU A 1 205 ? -24.797 -20.766 -5.555 1 98.81 205 LEU A CA 1
ATOM 1552 C C . LEU A 1 205 ? -25.391 -22.125 -5.895 1 98.81 205 LEU A C 1
ATOM 1554 O O . LEU A 1 205 ? -26.391 -22.531 -5.301 1 98.81 205 LEU A O 1
ATOM 1558 N N . ALA A 1 206 ? -24.781 -22.797 -6.797 1 98.62 206 ALA A N 1
ATOM 1559 C CA . ALA A 1 206 ? -25.25 -24.109 -7.219 1 98.62 206 ALA A CA 1
ATOM 1560 C C . ALA A 1 206 ? -25.297 -25.094 -6.043 1 98.62 206 ALA A C 1
ATOM 1562 O O . ALA A 1 206 ? -26.25 -25.844 -5.887 1 98.62 206 ALA A O 1
ATOM 1563 N N . THR A 1 207 ? -24.281 -25.062 -5.242 1 98.38 207 THR A N 1
ATOM 1564 C CA . THR A 1 207 ? -24.188 -25.953 -4.086 1 98.38 207 THR A CA 1
ATOM 1565 C C . THR A 1 207 ? -25.328 -25.688 -3.104 1 98.38 207 THR A C 1
ATOM 1567 O O . THR A 1 207 ? -25.797 -26.609 -2.438 1 98.38 207 THR A O 1
ATOM 1570 N N . ALA A 1 208 ? -25.766 -24.484 -3.049 1 98.12 208 ALA A N 1
ATOM 1571 C CA . ALA A 1 208 ? -26.844 -24.094 -2.145 1 98.12 208 ALA A CA 1
ATOM 1572 C C . ALA A 1 208 ? -28.188 -24.172 -2.842 1 98.12 208 ALA A C 1
ATOM 1574 O O . ALA A 1 208 ? -29.203 -23.719 -2.301 1 98.12 208 ALA A O 1
ATOM 1575 N N . ASP A 1 209 ? -28.219 -24.656 -4.098 1 98.19 209 ASP A N 1
ATOM 1576 C CA . ASP A 1 209 ? -29.438 -24.797 -4.906 1 98.19 209 ASP A CA 1
ATOM 1577 C C . ASP A 1 209 ? -30.047 -23.438 -5.211 1 98.19 209 ASP A C 1
ATOM 1579 O O . ASP A 1 209 ? -31.266 -23.266 -5.129 1 98.19 209 ASP A O 1
ATOM 1583 N N . ILE A 1 210 ? -29.188 -22.469 -5.379 1 98.19 210 ILE A N 1
ATOM 1584 C CA . ILE A 1 210 ? -29.609 -21.141 -5.809 1 98.19 210 ILE A CA 1
ATOM 1585 C C . ILE A 1 210 ? -29.25 -20.938 -7.277 1 98.19 210 ILE A C 1
ATOM 1587 O O . ILE A 1 210 ? -28.109 -21.188 -7.688 1 98.19 210 ILE A O 1
ATOM 1591 N N . ALA A 1 211 ? -30.188 -20.531 -8.078 1 97.75 211 ALA A N 1
ATOM 1592 C CA . ALA A 1 211 ? -29.953 -20.328 -9.508 1 97.75 211 ALA A CA 1
ATOM 1593 C C . ALA A 1 211 ? -29.094 -19.094 -9.742 1 97.75 211 ALA A C 1
ATOM 1595 O O . ALA A 1 211 ? -29.281 -18.062 -9.102 1 97.75 211 ALA A O 1
ATOM 1596 N N . TYR A 1 212 ? -28.172 -19.266 -10.594 1 98.31 212 TYR A N 1
ATOM 1597 C CA . TYR A 1 212 ? -27.375 -18.125 -11.039 1 98.31 212 TYR A CA 1
ATOM 1598 C C . TYR A 1 212 ? -28.234 -17.125 -11.797 1 98.31 212 TYR A C 1
ATOM 1600 O O . TYR A 1 212 ? -29.031 -17.5 -12.656 1 98.31 212 TYR A O 1
ATOM 1608 N N . ASP A 1 213 ? -28.109 -15.859 -11.461 1 98.06 213 ASP A N 1
ATOM 1609 C CA . ASP A 1 213 ? -28.812 -14.75 -12.102 1 98.06 213 ASP A CA 1
ATOM 1610 C C . ASP A 1 213 ? -27.844 -13.672 -12.562 1 98.06 213 ASP A C 1
ATOM 1612 O O . ASP A 1 213 ? -27.297 -12.922 -11.742 1 98.06 213 ASP A O 1
ATOM 1616 N N . GLU A 1 214 ? -27.641 -13.555 -13.828 1 97.69 214 GLU A N 1
ATOM 1617 C CA . GLU A 1 214 ? -26.672 -12.625 -14.406 1 97.69 214 GLU A CA 1
ATOM 1618 C C . GLU A 1 214 ? -27.031 -11.18 -14.055 1 97.69 214 GLU A C 1
ATOM 1620 O O . GLU A 1 214 ? -26.141 -10.32 -14.008 1 97.69 214 GLU A O 1
ATOM 1625 N N . SER A 1 215 ? -28.25 -10.898 -13.742 1 97.81 215 SER A N 1
ATOM 1626 C CA . SER A 1 215 ? -28.688 -9.547 -13.43 1 97.81 215 SER A CA 1
ATOM 1627 C C . SER A 1 215 ? -28.156 -9.094 -12.07 1 97.81 215 SER A C 1
ATOM 1629 O O . SER A 1 215 ? -28.188 -7.906 -11.742 1 97.81 215 SER A O 1
ATOM 1631 N N . LEU A 1 216 ? -27.609 -10.031 -11.289 1 98.62 216 LEU A N 1
ATOM 1632 C CA . LEU A 1 216 ? -27.062 -9.727 -9.969 1 98.62 216 LEU A CA 1
ATOM 1633 C C . LEU A 1 216 ? -25.562 -9.523 -10.031 1 98.62 216 LEU A C 1
ATOM 1635 O O . LEU A 1 216 ? -24.906 -9.312 -9 1 98.62 216 LEU A O 1
ATOM 1639 N N . VAL A 1 217 ? -25 -9.562 -11.25 1 98.75 217 VAL A N 1
ATOM 1640 C CA . VAL A 1 217 ? -23.562 -9.445 -11.398 1 98.75 217 VAL A CA 1
ATOM 1641 C C . VAL A 1 217 ? -23.219 -8.125 -12.094 1 98.75 217 VAL A C 1
ATOM 1643 O O . VAL A 1 217 ? -23.875 -7.738 -13.055 1 98.75 217 VAL A O 1
ATOM 1646 N N . ARG A 1 218 ? -22.25 -7.391 -11.516 1 98.31 218 ARG A N 1
ATOM 1647 C CA . ARG A 1 218 ? -21.703 -6.18 -12.117 1 98.31 218 ARG A CA 1
ATOM 1648 C C . ARG A 1 218 ? -20.188 -6.289 -12.297 1 98.31 218 ARG A C 1
ATOM 1650 O O . ARG A 1 218 ? -19.484 -6.793 -11.414 1 98.31 218 ARG A O 1
ATOM 1657 N N . ASN A 1 219 ? -19.703 -5.852 -13.461 1 95.25 219 ASN A N 1
ATOM 1658 C CA .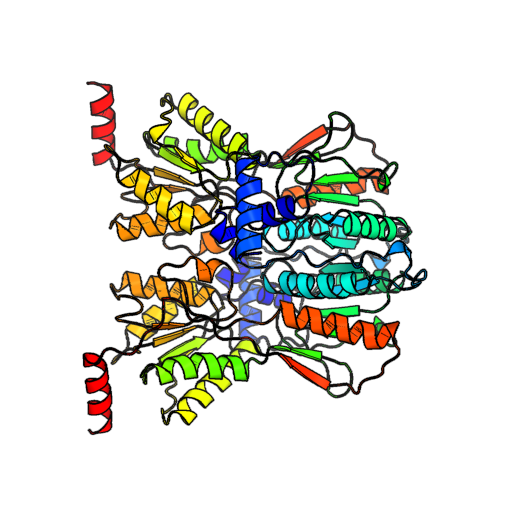 ASN A 1 219 ? -18.266 -5.719 -13.672 1 95.25 219 ASN A CA 1
ATOM 1659 C C . ASN A 1 219 ? -17.703 -4.496 -12.945 1 95.25 219 ASN A C 1
ATOM 1661 O O . ASN A 1 219 ? -18.344 -3.439 -12.93 1 95.25 219 ASN A O 1
ATOM 1665 N N . GLY A 1 220 ? -16.594 -4.742 -12.328 1 94 220 GLY A N 1
ATOM 1666 C CA . GLY A 1 220 ? -15.914 -3.66 -11.633 1 94 220 GLY A CA 1
ATOM 1667 C C . GLY A 1 220 ? -14.523 -3.383 -12.164 1 94 220 GLY A C 1
ATOM 1668 O O . GLY A 1 220 ? -14.172 -3.836 -13.258 1 94 220 GLY A O 1
ATOM 1669 N N . ASP A 1 221 ? -13.758 -2.463 -11.469 1 90.69 221 ASP A N 1
ATOM 1670 C CA . ASP A 1 221 ? -12.398 -2.088 -11.859 1 90.69 221 ASP A CA 1
ATOM 1671 C C . ASP A 1 221 ? -11.453 -2.117 -10.664 1 90.69 221 ASP A C 1
ATOM 1673 O O . ASP A 1 221 ? -10.422 -1.443 -10.664 1 90.69 221 ASP A O 1
ATOM 1677 N N . TRP A 1 222 ? -11.891 -2.785 -9.602 1 92.81 222 TRP A N 1
ATOM 1678 C CA . TRP A 1 222 ? -11.086 -3.012 -8.406 1 92.81 222 TRP A CA 1
ATOM 1679 C C . TRP A 1 222 ? -10.992 -1.743 -7.562 1 92.81 222 TRP A C 1
ATOM 1681 O O . TRP A 1 222 ? -10.281 -1.711 -6.555 1 92.81 222 TRP A O 1
ATOM 1691 N N . LEU A 1 223 ? -11.703 -0.661 -7.93 1 89.38 223 LEU A N 1
ATOM 1692 C CA . LEU A 1 223 ? -11.609 0.617 -7.23 1 89.38 223 LEU A CA 1
ATOM 1693 C C . LEU A 1 223 ? -12.906 0.926 -6.492 1 89.38 223 LEU A C 1
ATOM 1695 O O . LEU A 1 223 ? -13.969 0.414 -6.852 1 89.38 223 LEU A O 1
ATOM 1699 N N . PRO A 1 224 ? -12.859 1.777 -5.492 1 89.62 224 PRO A N 1
ATOM 1700 C CA . PRO A 1 224 ? -14.031 2.068 -4.668 1 89.62 224 PRO A CA 1
ATOM 1701 C C . PRO A 1 224 ? -15.164 2.721 -5.461 1 89.62 224 PRO A C 1
ATOM 1703 O O . PRO A 1 224 ? -16.328 2.377 -5.273 1 89.62 224 PRO A O 1
ATOM 1706 N N . LEU A 1 225 ? -14.828 3.609 -6.383 1 86.69 225 LEU A N 1
ATOM 1707 C CA . LEU A 1 225 ? -15.859 4.352 -7.094 1 86.69 225 LEU A CA 1
ATOM 1708 C C . LEU A 1 225 ? -16.75 3.41 -7.902 1 86.69 225 LEU A C 1
ATOM 1710 O O . LEU A 1 225 ? -17.969 3.525 -7.871 1 86.69 225 LEU A O 1
ATOM 1714 N N . ARG A 1 226 ? -16.109 2.551 -8.562 1 91.94 226 ARG A N 1
ATOM 1715 C CA . ARG A 1 226 ? -16.906 1.602 -9.344 1 91.94 226 ARG A CA 1
ATOM 1716 C C . ARG A 1 226 ? -17.688 0.667 -8.43 1 91.94 226 ARG A C 1
ATOM 1718 O O . ARG A 1 226 ? -18.812 0.259 -8.766 1 91.94 226 ARG A O 1
ATOM 1725 N N . GLY A 1 227 ? -17.125 0.291 -7.309 1 95.5 227 GLY A N 1
ATOM 1726 C CA . GLY A 1 227 ? -17.859 -0.465 -6.312 1 95.5 227 GLY A CA 1
ATOM 1727 C C . GLY A 1 227 ? -19.109 0.247 -5.836 1 95.5 227 GLY A C 1
ATOM 1728 O O . GLY A 1 227 ? -20.172 -0.37 -5.699 1 95.5 227 GLY A O 1
ATOM 1729 N N . TYR A 1 228 ? -18.984 1.517 -5.609 1 93.06 228 TYR A N 1
ATOM 1730 C CA . TYR A 1 228 ? -20.094 2.369 -5.188 1 93.06 228 TYR A CA 1
ATOM 1731 C C . TYR A 1 228 ? -21.188 2.402 -6.242 1 93.06 228 TYR A C 1
ATOM 1733 O O . TYR A 1 228 ? -22.359 2.137 -5.945 1 93.06 228 TYR A O 1
ATOM 1741 N N . GLU A 1 229 ? -20.812 2.654 -7.48 1 94.94 229 GLU A N 1
ATOM 1742 C CA . GLU A 1 229 ? -21.766 2.75 -8.586 1 94.94 229 GLU A CA 1
ATOM 1743 C C . GLU A 1 229 ? -22.484 1.421 -8.812 1 94.94 229 GLU A C 1
ATOM 1745 O O . GLU A 1 229 ? -23.703 1.39 -8.977 1 94.94 229 GLU A O 1
ATOM 1750 N N . ALA A 1 230 ? -21.734 0.387 -8.797 1 97.94 230 ALA A N 1
ATOM 1751 C CA . ALA A 1 230 ? -22.297 -0.945 -9.023 1 97.94 230 ALA A CA 1
ATOM 1752 C C . ALA A 1 230 ? -23.25 -1.339 -7.906 1 97.94 230 ALA A C 1
ATOM 1754 O O . ALA A 1 230 ? -24.281 -1.969 -8.164 1 97.94 230 ALA A O 1
ATOM 1755 N N . ALA A 1 231 ? -22.875 -1.01 -6.727 1 98.44 231 ALA A N 1
ATOM 1756 C CA . ALA A 1 231 ? -23.766 -1.291 -5.598 1 98.44 231 ALA A CA 1
ATOM 1757 C C . ALA A 1 231 ? -25.078 -0.53 -5.727 1 98.44 231 ALA A C 1
ATOM 1759 O O . ALA A 1 231 ? -26.156 -1.087 -5.48 1 98.44 231 ALA A O 1
ATOM 1760 N N . LEU A 1 232 ? -24.984 0.701 -6.133 1 97.69 232 LEU A N 1
ATOM 1761 C CA . LEU A 1 232 ? -26.203 1.481 -6.344 1 97.69 232 LEU A CA 1
ATOM 1762 C C . LEU A 1 232 ? -27.078 0.84 -7.41 1 97.69 232 LEU A C 1
ATOM 1764 O O . LEU A 1 232 ? -28.312 0.781 -7.258 1 97.69 232 LEU A O 1
ATOM 1768 N N . GLU A 1 233 ? -26.484 0.411 -8.445 1 98.44 233 GLU A N 1
ATOM 1769 C CA . GLU A 1 233 ? -27.219 -0.263 -9.516 1 98.44 233 GLU A CA 1
ATOM 1770 C C . GLU A 1 233 ? -27.953 -1.5 -8.992 1 98.44 233 GLU A C 1
ATOM 1772 O O . GLU A 1 233 ? -29.125 -1.718 -9.305 1 98.44 233 GLU A O 1
ATOM 1777 N N . LEU A 1 234 ? -27.281 -2.289 -8.219 1 98.62 234 LEU A N 1
ATOM 1778 C CA . LEU A 1 234 ? -27.828 -3.533 -7.695 1 98.62 234 LEU A CA 1
ATOM 1779 C C . LEU A 1 234 ? -28.969 -3.256 -6.723 1 98.62 234 LEU A C 1
ATOM 1781 O O . LEU A 1 234 ? -29.969 -3.98 -6.703 1 98.62 234 LEU A O 1
ATOM 1785 N N . LEU A 1 235 ? -28.812 -2.217 -5.961 1 97.88 235 LEU A N 1
ATOM 1786 C CA . LEU A 1 235 ? -29.797 -1.905 -4.922 1 97.88 235 LEU A CA 1
ATOM 1787 C C . LEU A 1 235 ? -31.031 -1.236 -5.52 1 97.88 235 LEU A C 1
ATOM 1789 O O . LEU A 1 235 ? -32.062 -1.125 -4.855 1 97.88 235 LEU A O 1
ATOM 1793 N N . ALA A 1 236 ? -30.938 -0.872 -6.77 1 97.12 236 ALA A N 1
ATOM 1794 C CA . ALA A 1 236 ? -32.031 -0.163 -7.43 1 97.12 236 ALA A CA 1
ATOM 1795 C C . ALA A 1 236 ? -32.938 -1.132 -8.188 1 97.12 236 ALA A C 1
ATOM 1797 O O . ALA A 1 236 ? -34.031 -0.769 -8.594 1 97.12 236 ALA A O 1
ATOM 1798 N N . ILE A 1 237 ? -32.469 -2.328 -8.414 1 96.75 237 ILE A N 1
ATOM 1799 C CA . ILE A 1 237 ? -33.281 -3.258 -9.195 1 96.75 237 ILE A CA 1
ATOM 1800 C C . ILE A 1 237 ? -34.469 -3.701 -8.383 1 96.75 237 ILE A C 1
ATOM 1802 O O . ILE A 1 237 ? -34.5 -3.518 -7.164 1 96.75 237 ILE A O 1
ATOM 1806 N N . ASP A 1 238 ? -35.375 -4.316 -9.211 1 92.56 238 ASP A N 1
ATOM 1807 C CA . ASP A 1 238 ? -36.531 -4.918 -8.516 1 92.56 238 ASP A CA 1
ATOM 1808 C C . ASP A 1 238 ? -36.062 -6.086 -7.641 1 92.56 238 ASP A C 1
ATOM 1810 O O . ASP A 1 238 ? -35.312 -6.941 -8.078 1 92.56 238 ASP A O 1
ATOM 1814 N N . ASN A 1 239 ? -36.469 -6.133 -6.434 1 93.81 239 ASN A N 1
ATOM 1815 C CA . ASN A 1 239 ? -36.062 -7.16 -5.484 1 93.81 239 ASN A CA 1
ATOM 1816 C C . ASN A 1 239 ? -34.562 -7.164 -5.285 1 93.81 239 ASN A C 1
ATOM 1818 O O . ASN A 1 239 ? -33.875 -8.109 -5.684 1 93.81 239 ASN A O 1
ATOM 1822 N N . PRO A 1 240 ? -34.031 -6.203 -4.754 1 97 240 PRO A N 1
ATOM 1823 C CA . PRO A 1 240 ? -32.562 -6.07 -4.598 1 97 240 PRO A CA 1
ATOM 1824 C C . PRO A 1 240 ? -31.953 -7.195 -3.762 1 97 240 PRO A C 1
ATOM 1826 O O . PRO A 1 240 ? -32.688 -7.863 -3.008 1 97 240 PRO A O 1
ATOM 1829 N N . PRO A 1 241 ? -30.719 -7.438 -3.963 1 98.06 241 PRO A N 1
ATOM 1830 C CA . PRO A 1 241 ? -30.062 -8.461 -3.137 1 98.06 241 PRO A CA 1
ATOM 1831 C C . PRO A 1 241 ? -30.016 -8.078 -1.659 1 98.06 241 PRO A C 1
ATOM 1833 O O . PRO A 1 241 ? -30.047 -6.887 -1.324 1 98.06 241 PRO A O 1
ATOM 1836 N N . THR A 1 242 ? -29.906 -9.07 -0.843 1 98 242 THR A N 1
ATOM 1837 C CA . THR A 1 242 ? -29.781 -8.859 0.595 1 98 242 THR A CA 1
ATOM 1838 C C . THR A 1 242 ? -28.328 -8.961 1.027 1 98 242 THR A C 1
ATOM 1840 O O . THR A 1 242 ? -27.984 -8.672 2.18 1 98 242 THR A O 1
ATOM 1843 N N . ALA A 1 243 ? -27.469 -9.367 0.06 1 98.75 243 ALA A N 1
ATOM 1844 C CA . ALA A 1 243 ? -26.031 -9.406 0.27 1 98.75 243 ALA A CA 1
ATOM 1845 C C . ALA A 1 243 ? -25.281 -9.062 -1.016 1 98.75 243 ALA A C 1
ATOM 1847 O O . ALA A 1 243 ? -25.75 -9.359 -2.115 1 98.75 243 ALA A O 1
ATOM 1848 N N . ILE A 1 244 ? -24.172 -8.414 -0.849 1 98.88 244 ILE A N 1
ATOM 1849 C CA . ILE A 1 244 ? -23.312 -8.117 -1.984 1 98.88 244 ILE A CA 1
ATOM 1850 C C . ILE A 1 244 ? -21.891 -8.617 -1.697 1 98.88 244 ILE A C 1
ATOM 1852 O O . ILE A 1 244 ? -21.297 -8.25 -0.685 1 98.88 244 ILE A O 1
ATOM 1856 N N . PHE A 1 245 ? -21.422 -9.555 -2.516 1 98.94 245 PHE A N 1
ATOM 1857 C CA . PHE A 1 245 ? -20.031 -9.969 -2.545 1 98.94 245 PHE A CA 1
ATOM 1858 C C . PHE A 1 245 ? -19.234 -9.117 -3.523 1 98.94 245 PHE A C 1
ATOM 1860 O O . PHE A 1 245 ? -19.562 -9.055 -4.711 1 98.94 245 PHE A O 1
ATOM 1867 N N . CYS A 1 246 ? -18.188 -8.406 -3.006 1 98.88 246 CYS A N 1
ATOM 1868 C CA . CYS A 1 246 ? -17.312 -7.605 -3.854 1 98.88 246 CYS A CA 1
ATOM 1869 C C . CYS A 1 246 ? -15.984 -8.32 -4.098 1 98.88 246 CYS A C 1
ATOM 1871 O O . CYS A 1 246 ? -15.391 -8.875 -3.172 1 98.88 246 CYS A O 1
ATOM 1873 N N . GLY A 1 247 ? -15.484 -8.203 -5.305 1 98.44 247 GLY A N 1
ATOM 1874 C CA . GLY A 1 247 ? -14.281 -8.898 -5.73 1 98.44 247 GLY A CA 1
ATOM 1875 C C . GLY A 1 247 ? -13.031 -8.438 -4.996 1 98.44 247 GLY A C 1
ATOM 1876 O O . GLY A 1 247 ? -11.992 -9.094 -5.055 1 98.44 247 GLY A O 1
ATOM 1877 N N . ASN A 1 248 ? -13.047 -7.312 -4.34 1 97 248 ASN A N 1
ATOM 1878 C CA . ASN A 1 248 ? -11.992 -6.875 -3.432 1 97 248 ASN A CA 1
ATOM 1879 C C . ASN A 1 248 ? -12.516 -5.879 -2.402 1 97 248 ASN A C 1
ATOM 1881 O O . ASN A 1 248 ? -13.656 -5.418 -2.5 1 97 248 ASN A O 1
ATOM 1885 N N . ASP A 1 249 ? -11.695 -5.59 -1.447 1 96.19 249 ASP A N 1
ATOM 1886 C CA . ASP A 1 249 ? -12.086 -4.75 -0.318 1 96.19 249 ASP A CA 1
ATOM 1887 C C . ASP A 1 249 ? -12.359 -3.316 -0.767 1 96.19 249 ASP A C 1
ATOM 1889 O O . ASP A 1 249 ? -13.242 -2.648 -0.226 1 96.19 249 ASP A O 1
ATOM 1893 N N . LEU A 1 250 ? -11.609 -2.828 -1.752 1 92.5 250 LEU A N 1
ATOM 1894 C CA . LEU A 1 250 ? -11.797 -1.455 -2.209 1 92.5 250 LEU A CA 1
ATOM 1895 C C . LEU A 1 250 ? -13.188 -1.258 -2.791 1 92.5 250 LEU A C 1
ATOM 1897 O O . LEU A 1 250 ? -13.875 -0.289 -2.459 1 92.5 250 LEU A O 1
ATOM 1901 N N . MET A 1 251 ? -13.602 -2.148 -3.598 1 95.62 251 MET A N 1
ATOM 1902 C CA . MET A 1 251 ? -14.953 -2.07 -4.145 1 95.62 251 MET A CA 1
ATOM 1903 C C . MET A 1 251 ? -15.992 -2.266 -3.047 1 95.62 251 MET A C 1
ATOM 1905 O O . MET A 1 251 ? -17.078 -1.67 -3.096 1 95.62 251 MET A O 1
ATOM 1909 N N . ALA A 1 252 ? -15.695 -3.082 -2.049 1 97.56 252 ALA A N 1
ATOM 1910 C CA . ALA A 1 252 ? -16.594 -3.277 -0.918 1 97.56 252 ALA A CA 1
ATOM 1911 C C . ALA A 1 252 ? -16.781 -1.98 -0.134 1 97.56 252 ALA A C 1
ATOM 1913 O O . ALA A 1 252 ? -17.875 -1.692 0.352 1 97.56 252 ALA A O 1
ATOM 1914 N N . ILE A 1 253 ? -15.703 -1.259 0.012 1 91.75 253 ILE A N 1
ATOM 1915 C CA . ILE A 1 253 ? -15.789 0.037 0.676 1 91.75 253 ILE A CA 1
ATOM 1916 C C . ILE A 1 253 ? -16.75 0.944 -0.085 1 91.75 253 ILE A C 1
ATOM 1918 O O . ILE A 1 253 ? -17.562 1.641 0.522 1 91.75 253 ILE A O 1
ATOM 1922 N N . GLY A 1 254 ? -16.656 0.913 -1.395 1 92.31 254 GLY A N 1
ATOM 1923 C CA . GLY A 1 254 ? -17.625 1.625 -2.209 1 92.31 254 GLY A CA 1
ATOM 1924 C C . GLY A 1 254 ? -19.062 1.157 -1.983 1 92.31 254 GLY A C 1
ATOM 1925 O O . GLY A 1 254 ? -19.984 1.972 -1.912 1 92.31 254 GLY A O 1
ATOM 1926 N N . ALA A 1 255 ? -19.219 -0.082 -1.867 1 97.06 255 ALA A N 1
ATOM 1927 C CA . ALA A 1 255 ? -20.531 -0.656 -1.627 1 97.06 255 ALA A CA 1
ATOM 1928 C C . ALA A 1 255 ? -21.078 -0.213 -0.275 1 97.06 255 ALA A C 1
ATOM 1930 O O . ALA A 1 255 ? -22.281 0.057 -0.145 1 97.06 255 ALA A O 1
ATOM 1931 N N . LEU A 1 256 ? -20.266 -0.186 0.734 1 93.38 256 LEU A N 1
ATOM 1932 C CA . LEU A 1 256 ? -20.672 0.294 2.051 1 93.38 256 LEU A CA 1
ATOM 1933 C C . LEU A 1 256 ? -21.156 1.736 1.978 1 93.38 256 LEU A C 1
ATOM 1935 O O . LEU A 1 256 ? -22.156 2.096 2.625 1 93.38 256 LEU A O 1
ATOM 1939 N N . GLU A 1 257 ? -20.453 2.49 1.202 1 87 257 GLU A N 1
ATOM 1940 C CA . GLU A 1 257 ? -20.859 3.883 1.024 1 87 257 GLU A CA 1
ATOM 1941 C C . GLU A 1 257 ? -22.234 3.977 0.363 1 87 257 GLU A C 1
ATOM 1943 O O . GLU A 1 257 ? -23.062 4.789 0.766 1 87 257 GLU A O 1
ATOM 1948 N N . ALA A 1 258 ? -22.406 3.209 -0.678 1 93.44 258 ALA A N 1
ATOM 1949 C CA . ALA A 1 258 ? -23.703 3.168 -1.365 1 93.44 258 ALA A CA 1
ATOM 1950 C C . ALA A 1 258 ? -24.812 2.787 -0.405 1 93.44 258 ALA A C 1
ATOM 1952 O O . ALA A 1 258 ? -25.891 3.396 -0.419 1 93.44 258 ALA A O 1
ATOM 1953 N N . ALA A 1 259 ? -24.594 1.816 0.421 1 94.12 259 ALA A N 1
ATOM 1954 C CA . ALA A 1 259 ? -25.578 1.39 1.416 1 94.12 259 ALA A CA 1
ATOM 1955 C C . ALA A 1 259 ? -25.922 2.531 2.367 1 94.12 259 ALA A C 1
ATOM 1957 O O . ALA A 1 259 ? -27.109 2.783 2.637 1 94.12 259 ALA A O 1
ATOM 1958 N N . SER A 1 260 ? -24.906 3.141 2.836 1 87.12 260 SER A N 1
ATOM 1959 C CA . SER A 1 260 ? -25.094 4.266 3.748 1 87.12 260 SER A CA 1
ATOM 1960 C C . SER A 1 260 ? -25.938 5.363 3.107 1 87.12 260 SER A C 1
ATOM 1962 O O . SER A 1 260 ? -26.844 5.906 3.742 1 87.12 260 SER A O 1
ATOM 1964 N N . GLU A 1 261 ? -25.594 5.676 1.879 1 84.5 261 GLU A N 1
ATOM 1965 C CA . GLU A 1 261 ? -26.312 6.711 1.142 1 84.5 261 GLU A CA 1
ATOM 1966 C C . GLU A 1 261 ? -27.797 6.352 0.99 1 84.5 261 GLU A C 1
ATOM 1968 O O . GLU A 1 261 ? -28.656 7.234 0.99 1 84.5 261 GLU A O 1
ATOM 1973 N N . ARG A 1 262 ? -28.062 5.129 0.915 1 92.62 262 ARG A N 1
ATOM 1974 C CA . ARG A 1 262 ? -29.438 4.66 0.729 1 92.62 262 ARG A CA 1
ATOM 1975 C C . ARG A 1 262 ? -30.141 4.453 2.07 1 92.62 262 ARG A C 1
ATOM 1977 O O . ARG A 1 262 ? -31.266 3.969 2.121 1 92.62 262 ARG A O 1
ATOM 1984 N N . GLY A 1 263 ? -29.422 4.727 3.133 1 90 263 GLY A N 1
ATOM 1985 C CA . GLY A 1 263 ? -29.984 4.598 4.461 1 90 263 GLY A CA 1
ATOM 1986 C C . GLY A 1 263 ? -30.094 3.16 4.934 1 90 263 GLY A C 1
ATOM 1987 O O . GLY A 1 263 ? -30.922 2.84 5.793 1 90 263 GLY A O 1
ATOM 1988 N N . LEU A 1 264 ? -29.328 2.273 4.336 1 93.94 264 LEU A N 1
ATOM 1989 C CA . LEU A 1 264 ? -29.344 0.868 4.723 1 93.94 264 LEU A CA 1
ATOM 1990 C C . LEU A 1 264 ? -28.328 0.603 5.832 1 93.94 264 LEU A C 1
ATOM 1992 O O . LEU A 1 264 ? -27.203 1.105 5.781 1 93.94 264 LEU A O 1
ATOM 1996 N N . ARG A 1 265 ? -28.797 -0.147 6.742 1 93.25 265 ARG A N 1
ATOM 1997 C CA . ARG A 1 265 ? -27.906 -0.558 7.816 1 93.25 265 ARG A CA 1
ATOM 1998 C C . ARG A 1 265 ? -27.156 -1.834 7.445 1 93.25 265 ARG A C 1
ATOM 2000 O O . ARG A 1 265 ? -27.766 -2.844 7.098 1 93.25 265 ARG A O 1
ATOM 2007 N N . VAL A 1 266 ? -25.859 -1.799 7.551 1 95.88 266 VAL A N 1
ATOM 2008 C CA . VAL A 1 266 ? -25 -2.969 7.375 1 95.88 266 VAL A CA 1
ATOM 2009 C C . VAL A 1 266 ? -24.531 -3.473 8.734 1 95.88 266 VAL A C 1
ATOM 2011 O O . VAL A 1 266 ? -23.984 -2.707 9.531 1 95.88 266 VAL A O 1
ATOM 2014 N N . PRO A 1 267 ? -24.766 -4.695 9.094 1 96.62 267 PRO A N 1
ATOM 2015 C CA . PRO A 1 267 ? -25.188 -5.777 8.195 1 96.62 267 PRO A CA 1
ATOM 2016 C C . PRO A 1 267 ? -26.688 -6.039 8.242 1 96.62 267 PRO A C 1
ATOM 2018 O O . PRO A 1 267 ? -27.188 -6.957 7.578 1 96.62 267 PRO A O 1
ATOM 2021 N N . HIS A 1 268 ? -27.406 -5.305 8.969 1 95 268 HIS A N 1
ATOM 2022 C CA . HIS A 1 268 ? -28.797 -5.645 9.312 1 95 268 HIS A CA 1
ATOM 2023 C C . HIS A 1 268 ? -29.672 -5.648 8.07 1 95 268 HIS A C 1
ATOM 2025 O O . HIS A 1 268 ? -30.5 -6.551 7.895 1 95 268 HIS A O 1
ATOM 2031 N N . ASP A 1 269 ? -29.547 -4.656 7.23 1 95.88 269 ASP A N 1
ATOM 2032 C CA . ASP A 1 269 ? -30.391 -4.543 6.043 1 95.88 269 ASP A CA 1
ATOM 2033 C C . ASP A 1 269 ? -29.688 -5.125 4.816 1 95.88 269 ASP A C 1
ATOM 2035 O O . ASP A 1 269 ? -30.344 -5.539 3.857 1 95.88 269 ASP A O 1
ATOM 2039 N N . LEU A 1 270 ? -28.391 -5.105 4.875 1 97.94 270 LEU A N 1
ATOM 2040 C CA . LEU A 1 270 ? -27.562 -5.555 3.768 1 97.94 270 LEU A CA 1
ATOM 2041 C C . LEU A 1 270 ? -26.234 -6.098 4.277 1 97.94 270 LEU A C 1
ATOM 2043 O O . LEU A 1 270 ? -25.531 -5.422 5.027 1 97.94 270 LEU A O 1
ATOM 2047 N N . SER A 1 271 ? -25.922 -7.32 3.877 1 98.69 271 SER A N 1
ATOM 2048 C CA . SER A 1 271 ? -24.578 -7.832 4.145 1 98.69 271 SER A CA 1
ATOM 2049 C C . SER A 1 271 ? -23.625 -7.48 3.016 1 98.69 271 SER A C 1
ATOM 2051 O O . SER A 1 271 ? -23.984 -7.527 1.84 1 98.69 271 SER A O 1
ATOM 2053 N N . VAL A 1 272 ? -22.422 -7.051 3.367 1 98.75 272 VAL A N 1
ATOM 2054 C CA . VAL A 1 272 ? -21.391 -6.73 2.393 1 98.75 272 VAL A CA 1
ATOM 2055 C C . VAL A 1 272 ? -20.125 -7.547 2.688 1 98.75 272 VAL A C 1
ATOM 2057 O O . VAL A 1 272 ? -19.641 -7.559 3.82 1 98.75 272 VAL A O 1
ATOM 2060 N N . MET A 1 273 ? -19.672 -8.258 1.71 1 98.69 273 MET A N 1
ATOM 2061 C CA . MET A 1 273 ? -18.484 -9.109 1.781 1 98.69 273 MET A CA 1
ATOM 2062 C C . MET A 1 273 ? -17.391 -8.586 0.862 1 98.69 273 MET A C 1
ATOM 2064 O O . MET A 1 273 ? -17.656 -8.227 -0.288 1 98.69 273 MET A O 1
ATOM 2068 N N . GLY A 1 274 ? -16.156 -8.461 1.411 1 98.56 274 GLY A N 1
ATOM 2069 C CA . GLY A 1 274 ? -15.016 -8.07 0.597 1 98.56 274 GLY A CA 1
ATOM 2070 C C . GLY A 1 274 ? -14.094 -9.227 0.264 1 98.56 274 GLY A C 1
ATOM 2071 O O . GLY A 1 274 ? -14.492 -10.391 0.339 1 98.56 274 GLY A O 1
ATOM 2072 N N . TYR A 1 275 ? -12.852 -8.93 -0.236 1 98.19 275 TYR A N 1
ATOM 2073 C CA . TYR A 1 275 ? -11.828 -9.883 -0.653 1 98.19 275 TYR A CA 1
ATOM 2074 C C . TYR A 1 275 ? -10.445 -9.242 -0.626 1 98.19 275 TYR A C 1
ATOM 2076 O O . TYR A 1 275 ? -10.281 -8.094 -1.031 1 98.19 275 TYR A O 1
ATOM 2084 N N . ASP A 1 276 ? -9.359 -9.992 -0.092 1 95.19 276 ASP A N 1
ATOM 2085 C CA . ASP A 1 276 ? -7.926 -9.742 -0.068 1 95.19 276 ASP A CA 1
ATOM 2086 C C . ASP A 1 276 ? -7.473 -9.273 1.313 1 95.19 276 ASP A C 1
ATOM 2088 O O . ASP A 1 276 ? -6.289 -9.367 1.65 1 95.19 276 ASP A O 1
ATOM 2092 N N . ASP A 1 277 ? -8.375 -8.664 2.104 1 95.06 277 ASP A N 1
ATOM 2093 C CA . ASP A 1 277 ? -8.094 -8.234 3.473 1 95.06 277 ASP A CA 1
ATOM 2094 C C . ASP A 1 277 ? -7.031 -7.145 3.502 1 95.06 277 ASP A C 1
ATOM 2096 O O . ASP A 1 277 ? -6.027 -7.27 4.199 1 95.06 277 ASP A O 1
ATOM 2100 N N . GLN A 1 278 ? -7.289 -6.137 2.74 1 89.88 278 GLN A N 1
ATOM 2101 C CA . GLN A 1 278 ? -6.438 -4.957 2.844 1 89.88 278 GLN A CA 1
ATOM 2102 C C . GLN A 1 278 ? -6.609 -4.27 4.195 1 89.88 278 GLN A C 1
ATOM 2104 O O . GLN A 1 278 ? -7.645 -4.422 4.848 1 89.88 278 GLN A O 1
ATOM 2109 N N . GLU A 1 279 ? -5.59 -3.566 4.602 1 81.31 279 GLU A N 1
ATOM 2110 C CA . GLU A 1 279 ? -5.559 -2.975 5.934 1 81.31 279 GLU A CA 1
ATOM 2111 C C . GLU A 1 279 ? -6.832 -2.182 6.215 1 81.31 279 GLU A C 1
ATOM 2113 O O . GLU A 1 279 ? -7.375 -2.242 7.32 1 81.31 279 GLU A O 1
ATOM 2118 N N . LEU A 1 280 ? -7.34 -1.532 5.301 1 82.38 280 LEU A N 1
ATOM 2119 C CA . LEU A 1 280 ? -8.492 -0.65 5.457 1 82.38 280 LEU A CA 1
ATOM 2120 C C . LEU A 1 280 ? -9.734 -1.443 5.84 1 82.38 280 LEU A C 1
ATOM 2122 O O . LEU A 1 280 ? -10.672 -0.891 6.414 1 82.38 280 LEU A O 1
ATOM 2126 N N . ALA A 1 281 ? -9.789 -2.711 5.512 1 88.88 281 ALA A N 1
ATOM 2127 C CA . ALA A 1 281 ? -10.938 -3.559 5.805 1 88.88 281 ALA A CA 1
ATOM 2128 C C . ALA A 1 281 ? -11.227 -3.602 7.305 1 88.88 281 ALA A C 1
ATOM 2130 O O . ALA A 1 281 ? -12.375 -3.73 7.723 1 88.88 281 ALA A O 1
ATOM 2131 N N . ARG A 1 282 ? -10.227 -3.41 8.078 1 86.62 282 ARG A N 1
ATOM 2132 C CA . ARG A 1 282 ? -10.336 -3.51 9.531 1 86.62 282 ARG A CA 1
ATOM 2133 C C . ARG A 1 282 ? -10.93 -2.234 10.125 1 86.62 282 ARG A C 1
ATOM 2135 O O . ARG A 1 282 ? -11.414 -2.238 11.258 1 86.62 282 ARG A O 1
ATOM 2142 N N . TYR A 1 283 ? -10.906 -1.224 9.32 1 80.06 283 TYR A N 1
ATOM 2143 C CA . TYR A 1 283 ? -11.219 0.067 9.93 1 80.06 283 TYR A CA 1
ATOM 2144 C C . TYR A 1 283 ? -12.5 0.646 9.352 1 80.06 283 TYR A C 1
ATOM 2146 O O . TYR A 1 283 ? -12.875 1.779 9.664 1 80.06 283 TYR A O 1
ATOM 2154 N N . THR A 1 284 ? -13.125 -0.11 8.516 1 84.25 284 THR A N 1
ATOM 2155 C CA . THR A 1 284 ? -14.453 0.308 8.086 1 84.25 284 THR A CA 1
ATOM 2156 C C . THR A 1 284 ? -15.445 0.215 9.242 1 84.25 284 THR A C 1
ATOM 2158 O O . THR A 1 284 ? -15.148 -0.393 10.273 1 84.25 284 THR A O 1
ATOM 2161 N N . HIS A 1 285 ? -16.547 0.948 9.07 1 80.62 285 HIS A N 1
ATOM 2162 C CA . HIS A 1 285 ? -17.609 0.901 10.078 1 80.62 285 HIS A CA 1
ATOM 2163 C C . HIS A 1 285 ? -18.922 0.439 9.469 1 80.62 285 HIS A C 1
ATOM 2165 O O . HIS A 1 285 ? -19.594 1.204 8.773 1 80.62 285 HIS A O 1
ATOM 2171 N N . PRO A 1 286 ? -19.344 -0.766 9.875 1 89.75 286 PRO A N 1
ATOM 2172 C CA . PRO A 1 286 ? -18.656 -1.79 10.664 1 89.75 286 PRO A CA 1
ATOM 2173 C C . PRO A 1 286 ? -17.422 -2.354 9.953 1 89.75 286 PRO A C 1
ATOM 2175 O O . PRO A 1 286 ? -17.25 -2.141 8.75 1 89.75 286 PRO A O 1
ATOM 2178 N N . PRO A 1 287 ? -16.547 -3.092 10.703 1 92.25 287 PRO A N 1
ATOM 2179 C CA . PRO A 1 287 ? -15.383 -3.705 10.055 1 92.25 287 PRO A CA 1
ATOM 2180 C C . PRO A 1 287 ? -15.773 -4.746 9.008 1 92.25 287 PRO A C 1
ATOM 2182 O O . PRO A 1 287 ? -16.703 -5.531 9.227 1 92.25 287 PRO A O 1
ATOM 2185 N N . LEU A 1 288 ? -15.086 -4.711 7.977 1 96.62 288 LEU A N 1
ATOM 2186 C CA . LEU A 1 288 ? -15.477 -5.414 6.762 1 96.62 288 LEU A CA 1
ATOM 2187 C C . LEU A 1 288 ? -15.117 -6.895 6.848 1 96.62 288 LEU A C 1
ATOM 2189 O O . LEU A 1 288 ? -13.961 -7.242 7.078 1 96.62 288 LEU A O 1
ATOM 2193 N N . SER A 1 289 ? -16.094 -7.801 6.715 1 98.5 289 SER A N 1
ATOM 2194 C CA . SER A 1 289 ? -15.844 -9.219 6.465 1 98.5 289 SER A CA 1
ATOM 2195 C C . SER A 1 289 ? -15.188 -9.43 5.105 1 98.5 289 SER A C 1
ATOM 2197 O O . SER A 1 289 ? -15.555 -8.781 4.121 1 98.5 289 SER A O 1
ATOM 2199 N N . THR A 1 290 ? -14.164 -10.273 5.074 1 98.5 290 THR A N 1
ATOM 2200 C CA . THR A 1 290 ? -13.391 -10.406 3.85 1 98.5 290 THR A CA 1
ATOM 2201 C C . THR A 1 290 ? -12.734 -11.781 3.764 1 98.5 290 THR A C 1
ATOM 2203 O O . THR A 1 290 ? -12.898 -12.609 4.66 1 98.5 290 THR A O 1
ATOM 2206 N N . LEU A 1 291 ? -12.234 -12.133 2.633 1 98.38 291 LEU A N 1
ATOM 2207 C CA . LEU A 1 291 ? -11.375 -13.289 2.418 1 98.38 291 LEU A CA 1
ATOM 2208 C C . LEU A 1 291 ? -9.922 -12.859 2.203 1 98.38 291 LEU A C 1
ATOM 2210 O O . LEU A 1 291 ? -9.656 -11.945 1.417 1 98.38 291 LEU A O 1
ATOM 2214 N N . VAL A 1 292 ? -9.031 -13.5 2.857 1 97.56 292 VAL A N 1
ATOM 2215 C CA . VAL A 1 292 ? -7.621 -13.133 2.775 1 97.56 292 VAL A CA 1
ATOM 2216 C C . VAL A 1 292 ? -7.043 -13.609 1.445 1 97.56 292 VAL A C 1
ATOM 2218 O O . VAL A 1 292 ? -7.195 -14.773 1.076 1 97.56 292 VAL A O 1
ATOM 2221 N N . LEU A 1 293 ? -6.512 -12.711 0.619 1 97.69 293 LEU A N 1
ATOM 2222 C CA . LEU A 1 293 ? -5.582 -13.102 -0.434 1 97.69 293 LEU A CA 1
ATOM 2223 C C . LEU A 1 293 ? -4.215 -13.453 0.149 1 97.69 293 LEU A C 1
ATOM 2225 O O . LEU A 1 293 ? -3.557 -12.609 0.753 1 97.69 293 LEU A O 1
ATOM 2229 N N . PRO A 1 294 ? -3.752 -14.672 0.033 1 97.62 294 PRO A N 1
ATOM 2230 C CA . PRO A 1 294 ? -2.646 -15.172 0.856 1 97.62 294 PRO A CA 1
ATOM 2231 C C . PRO A 1 294 ? -1.277 -14.82 0.279 1 97.62 294 PRO A C 1
ATOM 2233 O O . PRO A 1 294 ? -0.423 -15.695 0.13 1 97.62 294 PRO A O 1
ATOM 2236 N N . ASN A 1 295 ? -1.037 -13.555 0.053 1 97.56 295 ASN A N 1
ATOM 2237 C CA . ASN A 1 295 ? 0.212 -13.086 -0.535 1 97.56 295 ASN A CA 1
ATOM 2238 C C . ASN A 1 295 ? 1.413 -13.445 0.333 1 97.56 295 ASN A C 1
ATOM 2240 O O . ASN A 1 295 ? 2.438 -13.906 -0.178 1 97.56 295 ASN A O 1
ATOM 2244 N N . TYR A 1 296 ? 1.328 -13.25 1.639 1 96.25 296 TYR A N 1
ATOM 2245 C CA . TYR A 1 296 ? 2.422 -13.57 2.551 1 96.25 296 TYR A CA 1
ATOM 2246 C C . TYR A 1 296 ? 2.773 -15.047 2.492 1 96.25 296 TYR A C 1
ATOM 2248 O O . TYR A 1 296 ? 3.941 -15.406 2.336 1 96.25 296 TYR A O 1
ATOM 2256 N N . GLU A 1 297 ? 1.749 -15.875 2.572 1 98 297 GLU A N 1
ATOM 2257 C CA . GLU A 1 297 ? 1.938 -17.328 2.523 1 98 297 GLU A CA 1
ATOM 2258 C C . GLU A 1 297 ? 2.518 -17.766 1.182 1 98 297 GLU A C 1
ATOM 2260 O O . GLU A 1 297 ? 3.369 -18.656 1.128 1 98 297 GLU A O 1
ATOM 2265 N N . MET A 1 298 ? 2.025 -17.188 0.165 1 98.62 298 MET A N 1
ATOM 2266 C CA . MET A 1 298 ? 2.564 -17.484 -1.159 1 98.62 298 MET A CA 1
ATOM 2267 C C . MET A 1 298 ? 4.043 -17.109 -1.239 1 98.62 298 MET A C 1
ATOM 2269 O O . MET A 1 298 ? 4.84 -17.859 -1.818 1 98.62 298 MET A O 1
ATOM 2273 N N . GLY A 1 299 ? 4.387 -15.945 -0.668 1 98.69 299 GLY A N 1
ATOM 2274 C CA . GLY A 1 299 ? 5.785 -15.555 -0.614 1 98.69 299 GLY A CA 1
ATOM 2275 C C . GLY A 1 299 ? 6.656 -16.531 0.144 1 98.69 299 GLY A C 1
ATOM 2276 O O . GLY A 1 299 ? 7.73 -16.906 -0.327 1 98.69 299 GLY A O 1
ATOM 2277 N N . GLN A 1 300 ? 6.188 -16.969 1.273 1 98.12 300 GLN A N 1
ATOM 2278 C CA . GLN A 1 300 ? 6.914 -17.953 2.064 1 98.12 300 GLN A CA 1
ATOM 2279 C C . GLN A 1 300 ? 7.133 -19.234 1.274 1 98.12 300 GLN A C 1
ATOM 2281 O O . GLN A 1 300 ? 8.234 -19.781 1.253 1 98.12 300 GLN A O 1
ATOM 2286 N N . LYS A 1 301 ? 6.09 -19.688 0.628 1 98.56 301 LYS A N 1
ATOM 2287 C CA . LYS A 1 301 ? 6.148 -20.922 -0.145 1 98.56 301 LYS A CA 1
ATOM 2288 C C . LYS A 1 301 ? 7.125 -20.797 -1.311 1 98.56 301 LYS A C 1
ATOM 2290 O O . LYS A 1 301 ? 7.863 -21.734 -1.615 1 98.56 301 LYS A O 1
ATOM 2295 N N . ALA A 1 302 ? 7.109 -19.656 -1.947 1 98.75 302 ALA A N 1
ATOM 2296 C CA . ALA A 1 302 ? 8.023 -19.422 -3.059 1 98.75 302 ALA A CA 1
ATOM 2297 C C . ALA A 1 302 ? 9.477 -19.5 -2.6 1 98.75 302 ALA A C 1
ATOM 2299 O O . ALA A 1 302 ? 10.305 -20.156 -3.242 1 98.75 302 ALA A O 1
ATOM 2300 N N . ALA A 1 303 ? 9.797 -18.844 -1.468 1 98.5 303 ALA A N 1
ATOM 2301 C CA . ALA A 1 303 ? 11.148 -18.891 -0.917 1 98.5 303 ALA A CA 1
ATOM 2302 C C . ALA A 1 303 ? 11.539 -20.312 -0.536 1 98.5 303 ALA A C 1
ATOM 2304 O O . ALA A 1 303 ? 12.641 -20.766 -0.845 1 98.5 303 ALA A O 1
ATOM 2305 N N . GLU A 1 304 ? 10.641 -20.984 0.092 1 98.31 304 GLU A N 1
ATOM 2306 C CA . GLU A 1 304 ? 10.875 -22.359 0.518 1 98.31 304 GLU A CA 1
ATOM 2307 C C . GLU A 1 304 ? 11.227 -23.266 -0.668 1 98.31 304 GLU A C 1
ATOM 2309 O O . GLU A 1 304 ? 12.234 -23.969 -0.639 1 98.31 304 GLU A O 1
ATOM 2314 N N . MET A 1 305 ? 10.461 -23.188 -1.665 1 98.06 305 MET A N 1
ATOM 2315 C CA . MET A 1 305 ? 10.656 -24.047 -2.834 1 98.06 305 MET A CA 1
ATOM 2316 C C . MET A 1 305 ? 11.938 -23.672 -3.574 1 98.06 305 MET A C 1
ATOM 2318 O O . MET A 1 305 ? 12.664 -24.547 -4.051 1 98.06 305 MET A O 1
ATOM 2322 N N . LEU A 1 306 ? 12.164 -22.359 -3.682 1 98.31 306 LEU A N 1
ATOM 2323 C CA . LEU A 1 306 ? 13.383 -21.922 -4.359 1 98.31 306 LEU A CA 1
ATOM 2324 C C . LEU A 1 306 ? 14.617 -22.422 -3.619 1 98.31 306 LEU A C 1
ATOM 2326 O O . LEU A 1 306 ? 15.578 -22.875 -4.242 1 98.31 306 LEU A O 1
ATOM 2330 N N . ILE A 1 307 ? 14.617 -22.312 -2.314 1 97 307 ILE A N 1
ATOM 2331 C CA . ILE A 1 307 ? 15.75 -22.734 -1.499 1 97 307 ILE A CA 1
ATOM 2332 C C . ILE A 1 307 ? 15.953 -24.25 -1.624 1 97 307 ILE A C 1
ATOM 2334 O O . ILE A 1 307 ? 17.078 -24.719 -1.753 1 97 307 ILE A O 1
ATOM 2338 N N . ASP A 1 308 ? 14.867 -24.984 -1.631 1 96.62 308 ASP A N 1
ATOM 2339 C CA . ASP A 1 308 ? 14.938 -26.422 -1.837 1 96.62 308 ASP A CA 1
ATOM 2340 C C . ASP A 1 308 ? 15.625 -26.766 -3.16 1 96.62 308 ASP A C 1
ATOM 2342 O O . ASP A 1 308 ? 16.453 -27.656 -3.223 1 96.62 308 ASP A O 1
ATOM 2346 N N . MET A 1 309 ? 15.32 -26.016 -4.16 1 95.75 309 MET A N 1
ATOM 2347 C CA . MET A 1 309 ? 15.875 -26.25 -5.492 1 95.75 309 MET A CA 1
ATOM 2348 C C . MET A 1 309 ? 17.328 -25.781 -5.566 1 95.75 309 MET A C 1
ATOM 2350 O O . MET A 1 309 ? 18.203 -26.547 -5.957 1 95.75 309 MET A O 1
ATOM 2354 N N . ALA A 1 310 ? 17.578 -24.562 -5.125 1 95.06 310 ALA A N 1
ATOM 2355 C CA . ALA A 1 310 ? 18.844 -23.875 -5.379 1 95.06 310 ALA A CA 1
ATOM 2356 C C . ALA A 1 310 ? 19.906 -24.297 -4.375 1 95.06 310 ALA A C 1
ATOM 2358 O O . ALA A 1 310 ? 21.094 -24.359 -4.703 1 95.06 310 ALA A O 1
ATOM 2359 N N . ILE A 1 311 ? 19.453 -24.547 -3.178 1 93 311 ILE A N 1
ATOM 2360 C CA . ILE A 1 311 ? 20.406 -24.781 -2.104 1 93 311 ILE A CA 1
ATOM 2361 C C . ILE A 1 311 ? 20.453 -26.266 -1.769 1 93 311 ILE A C 1
ATOM 2363 O O . ILE A 1 311 ? 21.547 -26.844 -1.604 1 93 311 ILE A O 1
ATOM 2367 N N . HIS A 1 312 ? 19.328 -26.938 -1.739 1 93.75 312 HIS A N 1
ATOM 2368 C CA . HIS A 1 312 ? 19.281 -28.328 -1.294 1 93.75 312 HIS A CA 1
ATOM 2369 C C . HIS A 1 312 ? 19.281 -29.281 -2.479 1 93.75 312 HIS A C 1
ATOM 2371 O O . HIS A 1 312 ? 19.281 -30.516 -2.295 1 93.75 312 HIS A O 1
ATOM 2377 N N . GLY A 1 313 ? 19.188 -28.812 -3.646 1 92.69 313 GLY A N 1
ATOM 2378 C CA . GLY A 1 313 ? 19.344 -29.625 -4.848 1 92.69 313 GLY A CA 1
ATOM 2379 C C . GLY A 1 313 ? 18.125 -30.438 -5.191 1 92.69 313 GLY A C 1
ATOM 2380 O O . GLY A 1 313 ? 18.219 -31.438 -5.898 1 92.69 313 GLY A O 1
ATOM 2381 N N . LYS A 1 314 ? 16.984 -30.047 -4.645 1 93.75 314 LYS A N 1
ATOM 2382 C CA . LYS A 1 314 ? 15.75 -30.719 -5.004 1 93.75 314 LYS A CA 1
ATOM 2383 C C . LYS A 1 314 ? 15.281 -30.312 -6.398 1 93.75 314 LYS A C 1
ATOM 2385 O O . LYS A 1 314 ? 15.508 -29.188 -6.832 1 93.75 314 LYS A O 1
ATOM 2390 N N . ASN A 1 315 ? 14.688 -31.266 -7.055 1 91.31 315 ASN A N 1
ATOM 2391 C CA . ASN A 1 315 ? 14.18 -31.016 -8.398 1 91.31 315 ASN A CA 1
ATOM 2392 C C . ASN A 1 315 ? 12.711 -31.422 -8.523 1 91.31 315 ASN A C 1
ATOM 2394 O O . ASN A 1 315 ? 12.383 -32.406 -9.188 1 91.31 315 ASN A O 1
ATOM 2398 N N . PRO A 1 316 ? 11.961 -30.656 -7.984 1 91 316 PRO A N 1
ATOM 2399 C CA . PRO A 1 316 ? 10.547 -31.016 -8.078 1 91 316 PRO A CA 1
ATOM 2400 C C . PRO A 1 316 ? 10.008 -30.938 -9.5 1 91 316 PRO A C 1
ATOM 2402 O O . PRO A 1 316 ? 10.484 -30.125 -10.297 1 91 316 PRO A O 1
ATOM 2405 N N . ARG A 1 317 ? 9.023 -31.797 -9.781 1 92.06 317 ARG A N 1
ATOM 2406 C CA . ARG A 1 317 ? 8.312 -31.672 -11.047 1 92.06 317 ARG A CA 1
ATOM 2407 C C . ARG A 1 317 ? 7.559 -30.359 -11.133 1 92.06 317 ARG A C 1
ATOM 2409 O O . ARG A 1 317 ? 6.863 -29.969 -10.195 1 92.06 317 ARG A O 1
ATOM 2416 N N . PRO A 1 318 ? 7.691 -29.734 -12.25 1 93.62 318 PRO A N 1
ATOM 2417 C CA . PRO A 1 318 ? 6.969 -28.469 -12.406 1 93.62 318 PRO A CA 1
ATOM 2418 C C . PRO A 1 318 ? 5.461 -28.625 -12.219 1 93.62 318 PRO A C 1
ATOM 2420 O O . PRO A 1 318 ? 4.871 -29.594 -12.711 1 93.62 318 PRO A O 1
ATOM 2423 N N . MET A 1 319 ? 4.879 -27.766 -11.484 1 94.69 319 MET A N 1
ATOM 2424 C CA . MET A 1 319 ? 3.439 -27.734 -11.25 1 94.69 319 MET A CA 1
ATOM 2425 C C . MET A 1 319 ? 2.996 -26.359 -10.758 1 94.69 319 MET A C 1
ATOM 2427 O O . MET A 1 319 ? 3.828 -25.531 -10.359 1 94.69 319 MET A O 1
ATOM 2431 N N . THR A 1 320 ? 1.766 -26.156 -10.906 1 96.31 320 THR A N 1
ATOM 2432 C CA . THR A 1 320 ? 1.163 -24.953 -10.344 1 96.31 320 THR A CA 1
ATOM 2433 C C . THR A 1 320 ? 0.502 -25.25 -9 1 96.31 320 THR A C 1
ATOM 2435 O O . THR A 1 320 ? -0.382 -26.109 -8.914 1 96.31 320 THR A O 1
ATOM 2438 N N . ILE A 1 321 ? 0.967 -24.594 -7.977 1 96.94 321 ILE A N 1
ATOM 2439 C CA . ILE A 1 321 ? 0.411 -24.734 -6.637 1 96.94 321 ILE A CA 1
ATOM 2440 C C . ILE A 1 321 ? -0.549 -23.578 -6.352 1 96.94 321 ILE A C 1
ATOM 2442 O O . ILE A 1 321 ? -0.185 -22.406 -6.5 1 96.94 321 ILE A O 1
ATOM 2446 N N . LYS A 1 322 ? -1.738 -23.906 -5.965 1 98.06 322 LYS A N 1
ATOM 2447 C CA . LYS A 1 322 ? -2.729 -22.906 -5.566 1 98.06 322 LYS A CA 1
ATOM 2448 C C . LYS A 1 322 ? -2.799 -22.781 -4.047 1 98.06 322 LYS A C 1
ATOM 2450 O O . LYS A 1 322 ? -2.832 -23.797 -3.336 1 98.06 322 LYS A O 1
ATOM 2455 N N . VAL A 1 323 ? -2.746 -21.562 -3.561 1 98.38 323 VAL A N 1
ATOM 2456 C CA . VAL A 1 323 ? -2.795 -21.312 -2.125 1 98.38 323 VAL A CA 1
ATOM 2457 C C . VAL A 1 323 ? -4.109 -20.609 -1.766 1 98.38 323 VAL A C 1
ATOM 2459 O O . VAL A 1 323 ? -4.469 -19.609 -2.369 1 98.38 323 VAL A O 1
ATOM 2462 N N . ASP A 1 324 ? -4.801 -21.172 -0.775 1 97.31 324 ASP A N 1
ATOM 2463 C CA . ASP A 1 324 ? -6.07 -20.609 -0.322 1 97.31 324 ASP A CA 1
ATOM 2464 C C . ASP A 1 324 ? -5.859 -19.656 0.857 1 97.31 324 ASP A C 1
ATOM 2466 O O . ASP A 1 324 ? -4.906 -19.812 1.622 1 97.31 324 ASP A O 1
ATOM 2470 N N . GLY A 1 325 ? -6.711 -18.672 0.929 1 96.38 325 GLY A N 1
ATOM 2471 C CA . GLY A 1 325 ? -6.742 -17.812 2.098 1 96.38 325 GLY A CA 1
ATOM 2472 C C . GLY A 1 325 ? -7.969 -18.016 2.965 1 96.38 325 GLY A C 1
ATOM 2473 O O . GLY A 1 325 ? -9.008 -18.469 2.477 1 96.38 325 GLY A O 1
ATOM 2474 N N . PRO A 1 326 ? -7.879 -17.719 4.191 1 97.12 326 PRO A N 1
ATOM 2475 C CA . PRO A 1 326 ? -9 -17.922 5.113 1 97.12 326 PRO A CA 1
ATOM 2476 C C . PRO A 1 326 ? -10.047 -16.812 5.016 1 97.12 326 PRO A C 1
ATOM 2478 O O . PRO A 1 326 ? -9.727 -15.68 4.66 1 97.12 326 PRO A O 1
ATOM 2481 N N . LEU A 1 327 ? -11.258 -17.219 5.391 1 98.19 327 LEU A N 1
ATOM 2482 C CA . LEU A 1 327 ? -12.328 -16.25 5.605 1 98.19 327 LEU A CA 1
ATOM 2483 C C . LEU A 1 327 ? -12.141 -15.508 6.93 1 98.19 327 LEU A C 1
ATOM 2485 O O . LEU A 1 327 ? -11.805 -16.125 7.941 1 98.19 327 LEU A O 1
ATOM 2489 N N . VAL A 1 328 ? -12.242 -14.219 6.922 1 97.69 328 VAL A N 1
ATOM 2490 C CA . VAL A 1 328 ? -12.203 -13.398 8.125 1 97.69 328 VAL A CA 1
ATOM 2491 C C . VAL A 1 328 ? -13.555 -12.727 8.344 1 97.69 328 VAL A C 1
ATOM 2493 O O . VAL A 1 328 ? -13.883 -11.742 7.676 1 97.69 328 VAL A O 1
ATOM 2496 N N . GLU A 1 329 ? -14.281 -13.219 9.258 1 97.81 329 GLU A N 1
ATOM 2497 C CA . GLU A 1 329 ? -15.594 -12.672 9.578 1 97.81 329 GLU A CA 1
ATOM 2498 C C . GLU A 1 329 ? -15.484 -11.492 10.531 1 97.81 329 GLU A C 1
ATOM 2500 O O . GLU A 1 329 ? -14.859 -11.602 11.594 1 97.81 329 GLU A O 1
ATOM 2505 N N . ARG A 1 330 ? -16.062 -10.375 10.07 1 96.38 330 ARG A N 1
ATOM 2506 C CA . ARG A 1 330 ? -16.125 -9.195 10.93 1 96.38 330 ARG A CA 1
ATOM 2507 C C . ARG A 1 330 ? -17.547 -8.672 11.039 1 96.38 330 ARG A C 1
ATOM 2509 O O . ARG A 1 330 ? -18.484 -9.438 11.273 1 96.38 330 ARG A O 1
ATOM 2516 N N . GLY A 1 331 ? -17.781 -7.355 10.82 1 96.94 331 GLY A N 1
ATOM 2517 C CA . GLY A 1 331 ? -19.047 -6.785 11.242 1 96.94 331 GLY A CA 1
ATOM 2518 C C . GLY A 1 331 ? -19.984 -6.465 10.086 1 96.94 331 GLY A C 1
ATOM 2519 O O . GLY A 1 331 ? -21.094 -5.973 10.297 1 96.94 331 GLY A O 1
ATOM 2520 N N . THR A 1 332 ? -19.609 -6.809 8.844 1 98.12 332 THR A N 1
ATOM 2521 C CA . THR A 1 332 ? -20.422 -6.348 7.73 1 98.12 332 THR A CA 1
ATOM 2522 C C . THR A 1 332 ? -21.281 -7.48 7.191 1 98.12 332 THR A C 1
ATOM 2524 O O . THR A 1 332 ? -21.984 -7.312 6.184 1 98.12 332 THR A O 1
ATOM 2527 N N . THR A 1 333 ? -21.297 -8.68 7.793 1 98.5 333 THR A N 1
ATOM 2528 C CA . THR A 1 333 ? -22.156 -9.773 7.367 1 98.5 333 THR A CA 1
ATOM 2529 C C . THR A 1 333 ? -22.969 -10.305 8.539 1 98.5 333 THR A C 1
ATOM 2531 O O . THR A 1 333 ? -22.484 -10.359 9.672 1 98.5 333 THR A O 1
ATOM 2534 N N . ALA A 1 334 ? -24.219 -10.609 8.25 1 97.81 334 ALA A N 1
ATOM 2535 C CA . ALA A 1 334 ? -25.109 -11.172 9.258 1 97.81 334 ALA A CA 1
ATOM 2536 C C . ALA A 1 334 ? -26.188 -12.031 8.609 1 97.81 334 ALA A C 1
ATOM 2538 O O . ALA A 1 334 ? -26.375 -12.008 7.391 1 97.81 334 ALA A O 1
ATOM 2539 N N . ALA A 1 335 ? -26.844 -12.844 9.492 1 96.44 335 ALA A N 1
ATOM 2540 C CA . ALA A 1 335 ? -27.969 -13.664 9.031 1 96.44 335 ALA A CA 1
ATOM 2541 C C . ALA A 1 335 ? -29.094 -12.789 8.492 1 96.44 335 ALA A C 1
ATOM 2543 O O . ALA A 1 335 ? -29.359 -11.703 9.008 1 96.44 335 ALA A O 1
ATOM 2544 N N . ILE A 1 336 ? -29.719 -13.25 7.453 1 91.81 336 ILE A N 1
ATOM 2545 C CA . ILE A 1 336 ? -30.844 -12.523 6.879 1 91.81 336 ILE A CA 1
ATOM 25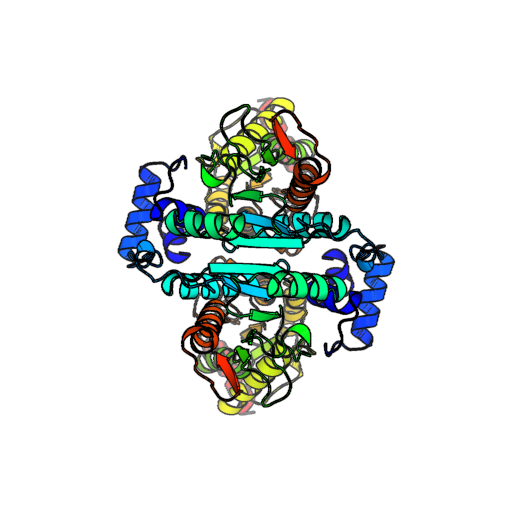46 C C . ILE A 1 336 ? -31.969 -12.414 7.91 1 91.81 336 ILE A C 1
ATOM 2548 O O . ILE A 1 336 ? -32.219 -13.367 8.641 1 91.81 336 ILE A O 1
ATOM 2552 N N . PRO A 1 337 ? -32.438 -11.203 8.023 1 80.69 337 PRO A N 1
AT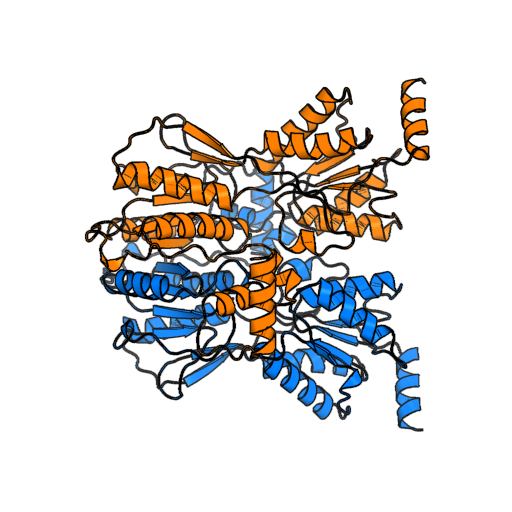OM 2553 C CA . PRO A 1 337 ? -33.562 -11.07 8.977 1 80.69 337 PRO A CA 1
ATOM 2554 C C . PRO A 1 337 ? -34.75 -11.945 8.625 1 80.69 337 PRO A C 1
ATOM 2556 O O . PRO A 1 337 ? -35 -12.188 7.441 1 80.69 337 PRO A O 1
ATOM 2559 N N . GLU A 1 338 ? -35.375 -12.484 9.641 1 68.44 338 GLU A N 1
ATOM 2560 C CA . GLU A 1 338 ? -36.531 -13.367 9.492 1 68.44 338 GLU A CA 1
ATOM 2561 C C . GLU A 1 338 ? -37.562 -12.75 8.57 1 68.44 338 GLU A C 1
ATOM 2563 O O . GLU A 1 338 ? -38.188 -13.453 7.758 1 68.44 338 GLU A O 1
ATOM 2568 N N . ARG A 1 339 ? -37.844 -11.43 8.727 1 60.56 339 ARG A N 1
ATOM 2569 C CA . ARG A 1 339 ? -38.875 -10.789 7.918 1 60.56 339 ARG A CA 1
ATOM 2570 C C . ARG A 1 339 ? -38.531 -10.852 6.434 1 60.56 339 ARG A C 1
ATOM 2572 O O . ARG A 1 339 ? -39.438 -10.922 5.59 1 60.56 339 ARG A O 1
ATOM 2579 N N . MET A 1 340 ? -37.375 -10.875 6.051 1 60.38 340 MET A N 1
ATOM 2580 C CA . MET A 1 340 ? -36.938 -10.898 4.664 1 60.38 340 MET A CA 1
ATOM 2581 C C . MET A 1 340 ? -36.781 -12.336 4.164 1 60.38 340 MET A C 1
ATOM 2583 O O . MET A 1 340 ? -36.906 -12.594 2.965 1 60.38 340 MET A O 1
ATOM 2587 N N . ALA A 1 341 ? -36.625 -13.211 5.176 1 54.41 341 ALA A N 1
ATOM 2588 C CA . ALA A 1 341 ? -36.469 -14.625 4.84 1 54.41 341 ALA A CA 1
ATOM 2589 C C . ALA A 1 341 ? -37.812 -15.195 4.344 1 54.41 341 ALA A C 1
ATOM 2591 O O . ALA A 1 341 ? -37.844 -16.078 3.479 1 54.41 341 ALA A O 1
ATOM 2592 N N . GLY A 1 342 ? -38.812 -14.742 4.883 1 50.12 342 GLY A N 1
ATOM 2593 C CA . GLY A 1 342 ? -40.156 -15.18 4.508 1 50.12 342 GLY A CA 1
ATOM 2594 C C . GLY A 1 342 ? -40.531 -14.758 3.102 1 50.12 342 GLY A C 1
ATOM 2595 O O . GLY A 1 342 ? -41.219 -15.5 2.391 1 50.12 342 GLY A O 1
ATOM 2596 N N . ARG A 1 343 ? -40.156 -13.633 2.748 1 46.41 343 ARG A N 1
ATOM 2597 C CA . ARG A 1 343 ? -40.5 -13.211 1.396 1 46.41 343 ARG A CA 1
ATOM 2598 C C . ARG A 1 343 ? -39.75 -14.039 0.355 1 46.41 343 ARG A C 1
ATOM 2600 O O . ARG A 1 343 ? -40.281 -14.344 -0.709 1 46.41 343 ARG A O 1
ATOM 2607 N N . ALA A 1 344 ? -38.594 -14.383 0.702 1 46.88 344 ALA A N 1
ATOM 2608 C CA . ALA A 1 344 ? -37.781 -15.195 -0.203 1 46.88 344 ALA A CA 1
ATOM 2609 C C . ALA A 1 344 ? -38.375 -16.594 -0.36 1 46.88 344 ALA A C 1
ATOM 2611 O O . ALA A 1 344 ? -38.375 -17.156 -1.459 1 46.88 344 ALA A O 1
ATOM 2612 N N . LEU A 1 345 ? -38.938 -17.125 0.682 1 44.81 345 LEU A N 1
ATOM 2613 C CA . LEU A 1 345 ? -39.625 -18.422 0.626 1 44.81 345 LEU A CA 1
ATOM 2614 C C . LEU A 1 345 ? -40.969 -18.297 -0.106 1 44.81 345 LEU A C 1
ATOM 2616 O O . LEU A 1 345 ? -41.344 -19.203 -0.836 1 44.81 345 LEU A O 1
ATOM 2620 N N . ALA A 1 346 ? -41.531 -17.156 0.081 1 47.22 346 ALA A N 1
ATOM 2621 C CA . ALA A 1 346 ? -42.844 -17 -0.559 1 47.22 346 ALA A CA 1
ATOM 2622 C C . ALA A 1 346 ? -42.688 -16.953 -2.078 1 47.22 346 ALA A C 1
ATOM 2624 O O . ALA A 1 346 ? -43.562 -17.438 -2.803 1 47.22 346 ALA A O 1
ATOM 2625 N N . LEU A 1 347 ? -41.594 -16.438 -2.492 1 41.03 347 LEU A N 1
ATOM 2626 C CA . LEU A 1 347 ? -41.406 -16.344 -3.936 1 41.03 347 LEU A CA 1
ATOM 2627 C C . LEU A 1 347 ? -41.031 -17.703 -4.52 1 41.03 347 LEU A C 1
ATOM 2629 O O . LEU A 1 347 ? -41.156 -17.922 -5.723 1 41.03 347 LEU A O 1
ATOM 2633 N N . ARG A 1 348 ? -40.5 -18.609 -3.799 1 42.5 348 ARG A N 1
ATOM 2634 C CA . ARG A 1 348 ? -40.281 -19.984 -4.27 1 42.5 348 ARG A CA 1
ATOM 2635 C C . ARG A 1 348 ? -41.594 -20.75 -4.359 1 42.5 348 ARG A C 1
ATOM 2637 O O . ARG A 1 348 ? -41.719 -21.656 -5.18 1 42.5 348 ARG A O 1
ATOM 2644 N N . GLU A 1 349 ? -42.406 -20.547 -3.381 1 43.94 349 GLU A N 1
ATOM 2645 C CA . GLU A 1 349 ? -43.625 -21.344 -3.379 1 43.94 349 GLU A CA 1
ATOM 2646 C C . GLU A 1 349 ? -44.656 -20.781 -4.379 1 43.94 349 GLU A C 1
ATOM 2648 O O . GLU A 1 349 ? -45.656 -21.438 -4.684 1 43.94 349 GLU A O 1
ATOM 2653 N N . GLY A 1 350 ? -44.438 -19.578 -4.816 1 37.09 350 GLY A N 1
ATOM 2654 C CA . GLY A 1 350 ? -45.375 -19.188 -5.867 1 37.09 350 GLY A CA 1
ATOM 2655 C C . GLY A 1 350 ? -44.781 -19.281 -7.258 1 37.09 350 GLY A C 1
ATOM 2656 O O . GLY A 1 350 ? -43.562 -19.312 -7.418 1 37.09 350 GLY A O 1
ATOM 2657 N N . MET B 1 1 ? -0.257 8.047 -14.172 1 78.56 1 MET B N 1
ATOM 2658 C CA . MET B 1 1 ? -0.792 6.691 -14.227 1 78.56 1 MET B CA 1
ATOM 2659 C C . MET B 1 1 ? -2.154 6.613 -13.547 1 78.56 1 MET B C 1
ATOM 2661 O O . MET B 1 1 ? -3.102 6.055 -14.102 1 78.56 1 MET B O 1
ATOM 2665 N N . THR B 1 2 ? -2.229 7.273 -12.453 1 74 2 THR B N 1
ATOM 2666 C CA . THR B 1 2 ? -3.479 7.234 -11.703 1 74 2 THR B CA 1
ATOM 2667 C C . THR B 1 2 ? -4.605 7.887 -12.492 1 74 2 THR B C 1
ATOM 2669 O O . THR B 1 2 ? -5.707 7.34 -12.586 1 74 2 THR B O 1
ATOM 2672 N N . ASP B 1 3 ? -4.285 9.023 -13.094 1 79.81 3 ASP B N 1
ATOM 2673 C CA . ASP B 1 3 ? -5.297 9.734 -13.867 1 79.81 3 ASP B CA 1
ATOM 2674 C C . ASP B 1 3 ? -5.707 8.938 -15.102 1 79.81 3 ASP B C 1
ATOM 2676 O O . ASP B 1 3 ? -6.887 8.883 -15.445 1 79.81 3 ASP B O 1
ATOM 2680 N N . VAL B 1 4 ? -4.773 8.305 -15.727 1 86.06 4 VAL B N 1
ATOM 2681 C CA . VAL B 1 4 ? -5.066 7.48 -16.891 1 86.06 4 VAL B CA 1
ATOM 2682 C C . VAL B 1 4 ? -5.988 6.332 -16.5 1 86.06 4 VAL B C 1
ATOM 2684 O O . VAL B 1 4 ? -6.965 6.039 -17.188 1 86.06 4 VAL B O 1
ATOM 2687 N N . ALA B 1 5 ? -5.688 5.746 -15.414 1 84.19 5 ALA B N 1
ATOM 2688 C CA . ALA B 1 5 ? -6.473 4.621 -14.914 1 84.19 5 ALA B CA 1
ATOM 2689 C C . ALA B 1 5 ? -7.91 5.039 -14.633 1 84.19 5 ALA B C 1
ATOM 2691 O O . ALA B 1 5 ? -8.852 4.355 -15.039 1 84.19 5 ALA B O 1
ATOM 2692 N N . ARG B 1 6 ? -8.023 6.121 -14.039 1 79.06 6 ARG B N 1
ATOM 2693 C CA . ARG B 1 6 ? -9.336 6.648 -13.695 1 79.06 6 ARG B CA 1
ATOM 2694 C C . ARG B 1 6 ? -10.156 6.949 -14.945 1 79.06 6 ARG B C 1
ATOM 2696 O O . ARG B 1 6 ? -11.312 6.531 -15.055 1 79.06 6 ARG B O 1
ATOM 2703 N N . ILE B 1 7 ? -9.562 7.605 -15.875 1 83.12 7 ILE B N 1
ATOM 2704 C CA . ILE B 1 7 ? -10.242 8.016 -17.094 1 83.12 7 ILE B CA 1
ATOM 2705 C C . ILE B 1 7 ? -10.602 6.789 -17.922 1 83.12 7 ILE B C 1
ATOM 2707 O O . ILE B 1 7 ? -11.703 6.715 -18.484 1 83.12 7 ILE B O 1
ATOM 2711 N N . ALA B 1 8 ? -9.727 5.836 -17.938 1 88.12 8 ALA B N 1
ATOM 2712 C CA . ALA B 1 8 ? -9.922 4.645 -18.75 1 88.12 8 ALA B CA 1
ATOM 2713 C C . ALA B 1 8 ? -10.805 3.621 -18.047 1 88.12 8 ALA B C 1
ATOM 2715 O O . ALA B 1 8 ? -11.273 2.664 -18.656 1 88.12 8 ALA B O 1
ATOM 2716 N N . GLY B 1 9 ? -10.984 3.799 -16.766 1 84 9 GLY B N 1
ATOM 2717 C CA . GLY B 1 9 ? -11.789 2.867 -15.992 1 84 9 GLY B CA 1
ATOM 2718 C C . GLY B 1 9 ? -11.125 1.518 -15.797 1 84 9 GLY B C 1
ATOM 2719 O O . GLY B 1 9 ? -11.758 0.477 -15.977 1 84 9 GLY B O 1
ATOM 2720 N N . VAL B 1 10 ? -9.859 1.573 -15.609 1 85.94 10 VAL B N 1
ATOM 2721 C CA . VAL B 1 10 ? -9.094 0.355 -15.375 1 85.94 10 VAL B CA 1
ATOM 2722 C C . VAL B 1 10 ? -8.117 0.575 -14.227 1 85.94 10 VAL B C 1
ATOM 2724 O O . VAL B 1 10 ? -7.992 1.691 -13.711 1 85.94 10 VAL B O 1
ATOM 2727 N N . SER B 1 11 ? -7.523 -0.486 -13.719 1 81.5 11 SER B N 1
ATOM 2728 C CA . SER B 1 11 ? -6.504 -0.375 -12.68 1 81.5 11 SER B CA 1
ATOM 2729 C C . SER B 1 11 ? -5.246 0.307 -13.211 1 81.5 11 SER B C 1
ATOM 2731 O O . SER B 1 11 ? -5 0.316 -14.422 1 81.5 11 SER B O 1
ATOM 2733 N N . GLN B 1 12 ? -4.422 0.84 -12.281 1 79.5 12 GLN B N 1
ATOM 2734 C CA . GLN B 1 12 ? -3.145 1.436 -12.664 1 79.5 12 GLN B CA 1
ATOM 2735 C C . GLN B 1 12 ? -2.223 0.401 -13.297 1 79.5 12 GLN B C 1
ATOM 2737 O O . GLN B 1 12 ? -1.491 0.711 -14.242 1 79.5 12 GLN B O 1
ATOM 2742 N N . SER B 1 13 ? -2.281 -0.769 -12.773 1 79.06 13 SER B N 1
ATOM 2743 C CA . SER B 1 13 ? -1.439 -1.831 -13.312 1 79.06 13 SER B CA 1
ATOM 2744 C C . SER B 1 13 ? -1.86 -2.203 -14.727 1 79.06 13 SER B C 1
ATOM 2746 O O . SER B 1 13 ? -1.016 -2.51 -15.57 1 79.06 13 SER B O 1
ATOM 2748 N N . SER B 1 14 ? -3.172 -2.145 -15 1 84.5 14 SER B N 1
ATOM 2749 C CA . SER B 1 14 ? -3.639 -2.379 -16.359 1 84.5 14 SER B CA 1
ATOM 2750 C C . SER B 1 14 ? -3.109 -1.317 -17.328 1 84.5 14 SER B C 1
ATOM 2752 O O . SER B 1 14 ? -2.746 -1.625 -18.453 1 84.5 14 SER B O 1
ATOM 2754 N N . VAL B 1 15 ? -3.027 -0.108 -16.828 1 84.69 15 VAL B N 1
ATOM 2755 C CA . VAL B 1 15 ? -2.477 0.989 -17.609 1 84.69 15 VAL B CA 1
ATOM 2756 C C . VAL B 1 15 ? -1.021 0.693 -17.969 1 84.69 15 VAL B C 1
ATOM 2758 O O . VAL B 1 15 ? -0.611 0.836 -19.109 1 84.69 15 VAL B O 1
ATOM 2761 N N . SER B 1 16 ? -0.267 0.261 -16.984 1 82.25 16 SER B N 1
ATOM 2762 C CA . SER B 1 16 ? 1.146 -0.042 -17.172 1 82.25 16 SER B CA 1
ATOM 2763 C C . SER B 1 16 ? 1.34 -1.133 -18.219 1 82.25 16 SER B C 1
ATOM 2765 O O . SER B 1 16 ? 2.182 -1.004 -19.109 1 82.25 16 SER B O 1
ATOM 2767 N N . LEU B 1 17 ? 0.537 -2.145 -18.188 1 82.06 17 LEU B N 1
ATOM 2768 C CA . LEU B 1 17 ? 0.642 -3.266 -19.125 1 82.06 17 LEU B CA 1
ATOM 2769 C C . LEU B 1 17 ? 0.329 -2.822 -20.547 1 82.06 17 LEU B C 1
ATOM 2771 O O . LEU B 1 17 ? 1.026 -3.207 -21.484 1 82.06 17 LEU B O 1
ATOM 2775 N N . VAL B 1 18 ? -0.697 -2.012 -20.625 1 84.81 18 VAL B N 1
ATOM 2776 C CA . VAL B 1 18 ? -1.144 -1.58 -21.938 1 84.81 18 VAL B CA 1
ATOM 2777 C C . VAL B 1 18 ? -0.102 -0.653 -22.562 1 84.81 18 VAL B C 1
ATOM 2779 O O . VAL B 1 18 ? 0.287 -0.832 -23.719 1 84.81 18 VAL B O 1
ATOM 2782 N N . LEU B 1 19 ? 0.397 0.235 -21.797 1 84.81 19 LEU B N 1
ATOM 2783 C CA . LEU B 1 19 ? 1.289 1.253 -22.344 1 84.81 19 LEU B CA 1
ATOM 2784 C C . LEU B 1 19 ? 2.664 0.665 -22.656 1 84.81 19 LEU B C 1
ATOM 2786 O O . LEU B 1 19 ? 3.363 1.144 -23.547 1 84.81 19 LEU B O 1
ATOM 2790 N N . ASN B 1 20 ? 2.963 -0.42 -21.938 1 81.12 20 ASN B N 1
ATOM 2791 C CA . ASN B 1 20 ? 4.23 -1.096 -22.203 1 81.12 20 ASN B CA 1
ATOM 2792 C C . ASN B 1 20 ? 4.07 -2.213 -23.234 1 81.12 20 ASN B C 1
ATOM 2794 O O . ASN B 1 20 ? 5.004 -2.979 -23.469 1 81.12 20 ASN B O 1
ATOM 2798 N N . GLU B 1 21 ? 2.953 -2.336 -23.75 1 79.5 21 GLU B N 1
ATOM 2799 C CA . GLU B 1 21 ? 2.629 -3.301 -24.797 1 79.5 21 GLU B CA 1
ATOM 2800 C C . GLU B 1 21 ? 3.002 -4.719 -24.375 1 79.5 21 GLU B C 1
ATOM 2802 O O . GLU B 1 21 ? 3.629 -5.453 -25.141 1 79.5 21 GLU B O 1
ATOM 2807 N N . MET B 1 22 ? 2.805 -4.895 -23.156 1 73.62 22 MET B N 1
ATOM 2808 C CA . MET B 1 22 ? 3.154 -6.219 -22.656 1 73.62 22 MET B CA 1
ATOM 2809 C C . MET B 1 22 ? 2.277 -7.293 -23.297 1 73.62 22 MET B C 1
ATOM 2811 O O . MET B 1 22 ? 1.051 -7.184 -23.297 1 73.62 22 MET B O 1
ATOM 2815 N N . SER B 1 23 ? 2.98 -8.266 -23.844 1 64.62 23 SER B N 1
ATOM 2816 C CA . SER B 1 23 ? 2.326 -9.391 -24.5 1 64.62 23 SER B CA 1
ATOM 2817 C C . SER B 1 23 ? 1.812 -10.406 -23.484 1 64.62 23 SER B C 1
ATOM 2819 O O . SER B 1 23 ? 2.334 -10.5 -22.375 1 64.62 23 SER B O 1
ATOM 2821 N N . GLY B 1 24 ? 0.69 -11.008 -23.719 1 65.12 24 GLY B N 1
ATOM 2822 C CA . GLY B 1 24 ? 0.178 -12.07 -22.875 1 65.12 24 GLY B CA 1
ATOM 2823 C C . GLY B 1 24 ? -0.998 -11.633 -22.016 1 65.12 24 GLY B C 1
ATOM 2824 O O . GLY B 1 24 ? -1.744 -12.469 -21.5 1 65.12 24 GLY B O 1
ATOM 2825 N N . ALA B 1 25 ? -0.915 -10.305 -21.859 1 66.31 25 ALA B N 1
ATOM 2826 C CA . ALA B 1 25 ? -2.086 -9.867 -21.094 1 66.31 25 ALA B CA 1
ATOM 2827 C C . ALA B 1 25 ? -3.35 -9.953 -21.953 1 66.31 25 ALA B C 1
ATOM 2829 O O . ALA B 1 25 ? -3.367 -9.508 -23.094 1 66.31 25 ALA B O 1
ATOM 2830 N N . ARG B 1 26 ? -4.336 -10.602 -21.406 1 80.38 26 ARG B N 1
ATOM 2831 C CA . ARG B 1 26 ? -5.609 -10.805 -22.109 1 80.38 26 ARG B CA 1
ATOM 2832 C C . ARG B 1 26 ? -6.48 -9.555 -22.016 1 80.38 26 ARG B C 1
ATOM 2834 O O . ARG B 1 26 ? -7.684 -9.648 -21.766 1 80.38 26 ARG B O 1
ATOM 2841 N N . ILE B 1 27 ? -5.777 -8.43 -22.234 1 83.44 27 ILE B N 1
ATOM 2842 C CA . ILE B 1 27 ? -6.535 -7.184 -22.219 1 83.44 27 ILE B CA 1
ATOM 2843 C C . ILE B 1 27 ? -7.219 -6.992 -23.578 1 83.44 27 ILE B C 1
ATOM 2845 O O . ILE B 1 27 ? -6.59 -7.145 -24.625 1 83.44 27 ILE B O 1
ATOM 2849 N N . SER B 1 28 ? -8.5 -6.75 -23.562 1 83.5 28 SER B N 1
ATOM 2850 C CA . SER B 1 28 ? -9.281 -6.613 -24.797 1 83.5 28 SER B CA 1
ATOM 2851 C C . SER B 1 28 ? -8.789 -5.434 -25.625 1 83.5 28 SER B C 1
ATOM 2853 O O . SER B 1 28 ? -8.195 -4.492 -25.094 1 83.5 28 SER B O 1
ATOM 2855 N N . ALA B 1 29 ? -9.086 -5.555 -26.875 1 86.94 29 ALA B N 1
ATOM 2856 C CA . ALA B 1 29 ? -8.734 -4.465 -27.781 1 86.94 29 ALA B CA 1
ATOM 2857 C C . ALA B 1 29 ? -9.422 -3.166 -27.375 1 86.94 29 ALA B C 1
ATOM 2859 O O . ALA B 1 29 ? -8.836 -2.086 -27.453 1 86.94 29 ALA B O 1
ATOM 2860 N N . GLU B 1 30 ? -10.578 -3.34 -26.891 1 86.69 30 GLU B N 1
ATOM 2861 C CA . GLU B 1 30 ? -11.344 -2.176 -26.453 1 86.69 30 GLU B CA 1
ATOM 2862 C C . GLU B 1 30 ? -10.688 -1.496 -25.25 1 86.69 30 GLU B C 1
ATOM 2864 O O . GLU B 1 30 ? -10.531 -0.273 -25.234 1 86.69 30 GLU B O 1
ATOM 2869 N N . THR B 1 31 ? -10.297 -2.23 -24.359 1 86.69 31 THR B N 1
ATOM 2870 C CA . THR B 1 31 ? -9.633 -1.706 -23.156 1 86.69 31 THR B CA 1
ATOM 2871 C C . THR B 1 31 ? -8.305 -1.05 -23.516 1 86.69 31 THR B C 1
ATOM 2873 O O . THR B 1 31 ? -7.973 0.016 -23 1 86.69 31 THR B O 1
ATOM 2876 N N . ARG B 1 32 ? -7.602 -1.697 -24.391 1 90.44 32 ARG B N 1
ATOM 2877 C CA . ARG B 1 32 ? -6.336 -1.132 -24.844 1 90.44 32 ARG B CA 1
ATOM 2878 C C . ARG B 1 32 ? -6.547 0.239 -25.484 1 90.44 32 ARG B C 1
ATOM 2880 O O . ARG B 1 32 ? -5.789 1.175 -25.219 1 90.44 32 ARG B O 1
ATOM 2887 N N . ALA B 1 33 ? -7.578 0.315 -26.234 1 91 33 ALA B N 1
ATOM 2888 C CA . ALA B 1 33 ? -7.891 1.571 -26.906 1 91 33 ALA B CA 1
ATOM 2889 C C . ALA B 1 33 ? -8.266 2.656 -25.906 1 91 33 ALA B C 1
ATOM 2891 O O . ALA B 1 33 ? -7.832 3.805 -26.031 1 91 33 ALA B O 1
ATOM 2892 N N . ARG B 1 34 ? -8.992 2.281 -24.922 1 90.75 34 ARG B N 1
ATOM 2893 C CA . ARG B 1 34 ? -9.406 3.236 -23.906 1 90.75 34 ARG B CA 1
ATOM 2894 C C . ARG B 1 34 ? -8.203 3.77 -23.125 1 90.75 34 ARG B C 1
ATOM 2896 O O . ARG B 1 34 ? -8.125 4.965 -22.844 1 90.75 34 ARG B O 1
ATOM 2903 N N . VAL B 1 35 ? -7.375 2.922 -22.812 1 90.94 35 VAL B N 1
ATOM 2904 C CA . VAL B 1 35 ? -6.191 3.295 -22.047 1 90.94 35 VAL B CA 1
ATOM 2905 C C . VAL B 1 35 ? -5.309 4.223 -22.875 1 90.94 35 VAL B C 1
ATOM 2907 O O . VAL B 1 35 ? -4.852 5.262 -22.391 1 90.94 35 VAL B O 1
ATOM 2910 N N . ARG B 1 36 ? -5.098 3.873 -24.109 1 91.38 36 ARG B N 1
ATOM 2911 C CA . ARG B 1 36 ? -4.258 4.684 -24.984 1 91.38 36 ARG B CA 1
ATOM 2912 C C . ARG B 1 36 ? -4.875 6.055 -25.219 1 91.38 36 ARG B C 1
ATOM 2914 O O . ARG B 1 36 ? -4.172 7.066 -25.234 1 91.38 36 ARG B O 1
ATOM 2921 N N . GLU B 1 37 ? -6.164 6.059 -25.359 1 92 37 GLU B N 1
ATOM 2922 C CA . GLU B 1 37 ? -6.875 7.32 -25.547 1 92 37 GLU B CA 1
ATOM 2923 C C . GLU B 1 37 ? -6.777 8.195 -24.297 1 92 37 GLU B C 1
ATOM 2925 O O . GLU B 1 37 ? -6.559 9.406 -24.406 1 92 37 GLU B O 1
ATOM 2930 N N . ALA B 1 38 ? -6.965 7.578 -23.188 1 90.62 38 ALA B N 1
ATOM 2931 C CA . ALA B 1 38 ? -6.859 8.305 -21.922 1 90.62 38 ALA B CA 1
ATOM 2932 C C . ALA B 1 38 ? -5.461 8.883 -21.734 1 90.62 38 ALA B C 1
ATOM 2934 O O . ALA B 1 38 ? -5.309 10.031 -21.312 1 90.62 38 ALA B O 1
ATOM 2935 N N . ALA B 1 39 ? -4.496 8.102 -22.062 1 89.31 39 ALA B N 1
ATOM 2936 C CA . ALA B 1 39 ? -3.107 8.547 -21.953 1 89.31 39 ALA B CA 1
ATOM 2937 C C . ALA B 1 39 ? -2.834 9.727 -22.875 1 89.31 39 ALA B C 1
ATOM 2939 O O . ALA B 1 39 ? -2.197 10.703 -22.484 1 89.31 39 ALA B O 1
ATOM 2940 N N . ARG B 1 40 ? -3.318 9.594 -24.062 1 89.5 40 ARG B N 1
ATOM 2941 C CA . ARG B 1 40 ? -3.15 10.656 -25.062 1 89.5 40 ARG B CA 1
ATOM 2942 C C . ARG B 1 40 ? -3.834 11.945 -24.609 1 89.5 40 ARG B C 1
ATOM 2944 O O . ARG B 1 40 ? -3.268 13.031 -24.734 1 89.5 40 ARG B O 1
ATOM 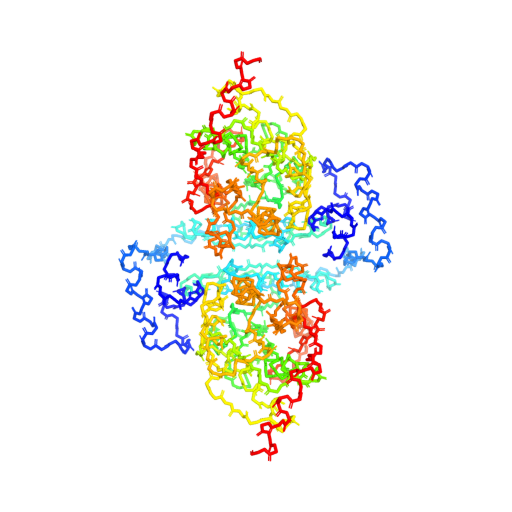2951 N N . LYS B 1 41 ? -4.953 11.844 -24.078 1 89.94 41 LYS B N 1
ATOM 2952 C CA . LYS B 1 41 ? -5.766 12.984 -23.656 1 89.94 41 LYS B CA 1
ATOM 2953 C C . LYS B 1 41 ? -5.039 13.82 -22.609 1 89.94 41 LYS B C 1
ATOM 2955 O O . LYS B 1 41 ? -5.145 15.047 -22.609 1 89.94 41 LYS B O 1
ATOM 2960 N N . ILE B 1 42 ? -4.273 13.094 -21.828 1 87.69 42 ILE B N 1
ATOM 2961 C CA . ILE B 1 42 ? -3.668 13.859 -20.75 1 87.69 42 ILE B CA 1
ATOM 2962 C C . ILE B 1 42 ? -2.164 13.984 -20.969 1 87.69 42 ILE B C 1
ATOM 2964 O O . ILE B 1 42 ? -1.431 14.445 -20.094 1 87.69 42 ILE B O 1
ATOM 2968 N N . GLY B 1 43 ? -1.699 13.555 -22.094 1 83.25 43 GLY B N 1
ATOM 2969 C CA . GLY B 1 43 ? -0.3 13.68 -22.469 1 83.25 43 GLY B CA 1
ATOM 2970 C C . GLY B 1 43 ? 0.621 12.812 -21.625 1 83.25 43 GLY B C 1
ATOM 2971 O O . GLY B 1 43 ? 1.751 13.203 -21.328 1 83.25 43 GLY B O 1
ATOM 2972 N N . TYR B 1 44 ? 0.085 11.711 -21.234 1 81.5 44 TYR B N 1
ATOM 2973 C CA . TYR B 1 44 ? 0.891 10.828 -20.391 1 81.5 44 TYR B CA 1
ATOM 2974 C C . TYR B 1 44 ? 1.808 9.953 -21.234 1 81.5 44 TYR B C 1
ATOM 2976 O O . TYR B 1 44 ? 1.377 9.383 -22.234 1 81.5 44 TYR B O 1
ATOM 2984 N N . ARG B 1 45 ? 3.166 9.961 -20.812 1 73.56 45 ARG B N 1
ATOM 2985 C CA . ARG B 1 45 ? 4.121 9.039 -21.422 1 73.56 45 ARG B CA 1
ATOM 2986 C C . ARG B 1 45 ? 4.867 8.242 -20.359 1 73.56 45 ARG B C 1
ATOM 2988 O O . ARG B 1 45 ? 5.184 8.758 -19.281 1 73.56 45 ARG B O 1
ATOM 2995 N N . LEU B 1 46 ? 5.012 6.941 -20.781 1 71.75 46 LEU B N 1
ATOM 2996 C CA . LEU B 1 46 ? 5.855 6.141 -19.891 1 71.75 46 LEU B CA 1
ATOM 2997 C C . LEU B 1 46 ? 7.273 6.707 -19.844 1 71.75 46 LEU B C 1
ATOM 2999 O O . LEU B 1 46 ? 7.77 7.246 -20.828 1 71.75 46 LEU B O 1
ATOM 3003 N N . PRO B 1 47 ? 7.816 6.773 -18.641 1 61.88 47 PRO B N 1
ATOM 3004 C CA . PRO B 1 47 ? 9.211 7.211 -18.594 1 61.88 47 PRO B CA 1
ATOM 3005 C C . PRO B 1 47 ? 10.094 6.465 -19.594 1 61.88 47 PRO B C 1
ATOM 3007 O O . PRO B 1 47 ? 9.906 5.266 -19.812 1 61.88 47 PRO B O 1
ATOM 3010 N N . ASN B 1 48 ? 10.531 7.191 -20.672 1 56.69 48 ASN B N 1
ATOM 3011 C CA . ASN B 1 48 ? 11.289 6.68 -21.812 1 56.69 48 ASN B CA 1
ATOM 3012 C C . ASN B 1 48 ? 12.578 6 -21.359 1 56.69 48 ASN B C 1
ATOM 3014 O O . ASN B 1 48 ? 13.164 6.375 -20.344 1 56.69 48 ASN B O 1
ATOM 3018 N N . THR B 1 49 ? 12.703 4.645 -21.703 1 50.91 49 THR B N 1
ATOM 3019 C CA . THR B 1 49 ? 14.055 4.094 -21.688 1 50.91 49 THR B CA 1
ATOM 3020 C C . THR B 1 49 ? 15.008 4.969 -22.484 1 50.91 49 THR B C 1
ATOM 3022 O O . THR B 1 49 ? 14.695 5.352 -23.625 1 50.91 49 THR B O 1
ATOM 3025 N N . ARG B 1 50 ? 15.758 5.801 -22 1 44.19 50 ARG B N 1
ATOM 3026 C CA . ARG B 1 50 ? 16.797 6.316 -22.891 1 44.19 50 ARG B CA 1
ATOM 3027 C C . ARG B 1 50 ? 17.234 5.258 -23.891 1 44.19 50 ARG B C 1
ATOM 3029 O O . ARG B 1 50 ? 17.594 4.145 -23.5 1 44.19 50 ARG B O 1
ATOM 3036 N N . GLN B 1 51 ? 16.688 5.23 -25.062 1 46.56 51 GLN B N 1
ATOM 3037 C CA . GLN B 1 51 ? 17 4.422 -26.234 1 46.56 51 GLN B CA 1
ATOM 3038 C C . GLN B 1 51 ? 18.391 3.803 -26.125 1 46.56 51 GLN B C 1
ATOM 3040 O O . GLN B 1 51 ? 18.656 2.744 -26.703 1 46.56 51 GLN B O 1
ATOM 3045 N N . ASP B 1 52 ? 19.391 4.613 -25.578 1 45.56 52 ASP B N 1
ATOM 3046 C CA . ASP B 1 52 ? 20.781 4.262 -25.844 1 45.56 52 ASP B CA 1
ATOM 3047 C C . ASP B 1 52 ? 21.344 3.41 -24.703 1 45.56 52 ASP B C 1
ATOM 3049 O O . ASP B 1 52 ? 22.516 3.572 -24.312 1 45.56 52 ASP B O 1
ATOM 3053 N N . LEU B 1 53 ? 20.641 2.857 -24 1 46.94 53 LEU B N 1
ATOM 3054 C CA . LEU B 1 53 ? 21.234 2.057 -22.938 1 46.94 53 LEU B CA 1
ATOM 3055 C C . LEU B 1 53 ? 22.266 1.088 -23.5 1 46.94 53 LEU B C 1
ATOM 3057 O O . LEU B 1 53 ? 23.234 0.736 -22.812 1 46.94 53 LEU B O 1
ATOM 3061 N N . ALA B 1 54 ? 22.078 0.45 -24.609 1 43.03 54 ALA B N 1
ATOM 3062 C CA . ALA B 1 54 ? 23.047 -0.435 -25.266 1 43.03 54 ALA B CA 1
ATOM 3063 C C . ALA B 1 54 ? 24.359 0.289 -25.531 1 43.03 54 ALA B C 1
ATOM 3065 O O . ALA B 1 54 ? 25.391 -0.349 -25.75 1 43.03 54 ALA B O 1
ATOM 3066 N N . ARG B 1 55 ? 24.438 1.563 -25.75 1 41.25 55 ARG B N 1
ATOM 3067 C CA . ARG B 1 55 ? 25.625 2.299 -26.156 1 41.25 55 ARG B CA 1
ATOM 3068 C C . ARG B 1 55 ? 26.297 2.979 -24.969 1 41.25 55 ARG B C 1
ATOM 3070 O O . ARG B 1 55 ? 27.266 3.729 -25.125 1 41.25 55 ARG B O 1
ATOM 3077 N N . ALA B 1 56 ? 25.594 2.977 -23.812 1 44.06 56 ALA B N 1
ATOM 3078 C CA . ALA B 1 56 ? 26.297 3.662 -22.734 1 44.06 56 ALA B CA 1
ATOM 3079 C C . ALA B 1 56 ? 27.531 2.867 -22.297 1 44.06 56 ALA B C 1
ATOM 3081 O O . ALA B 1 56 ? 27.5 1.634 -22.266 1 44.06 56 ALA B O 1
ATOM 3082 N N . PRO B 1 57 ? 28.625 3.432 -22.297 1 47.28 57 PRO B N 1
ATOM 3083 C CA . PRO B 1 57 ? 29.812 2.703 -21.844 1 47.28 57 PRO B CA 1
ATOM 3084 C C . PRO B 1 57 ? 29.531 1.823 -20.641 1 47.28 57 PRO B C 1
ATOM 3086 O O . PRO B 1 57 ? 28.656 2.135 -19.828 1 47.28 57 PRO B O 1
ATOM 3089 N N . ALA B 1 58 ? 29.844 0.601 -20.703 1 53.56 58 ALA B N 1
ATOM 3090 C CA . ALA B 1 58 ? 29.719 -0.395 -19.641 1 53.56 58 ALA B CA 1
ATOM 3091 C C . ALA B 1 58 ? 30 0.23 -18.281 1 53.56 58 ALA B C 1
ATOM 3093 O O . ALA B 1 58 ? 31.125 0.588 -17.969 1 53.56 58 ALA B O 1
ATOM 3094 N N . ILE B 1 59 ? 29 0.972 -17.672 1 60.28 59 ILE B N 1
ATOM 3095 C CA . ILE B 1 59 ? 29.188 1.478 -16.312 1 60.28 59 ILE B CA 1
ATOM 3096 C C . ILE B 1 59 ? 29.484 0.317 -15.367 1 60.28 59 ILE B C 1
ATOM 3098 O O . ILE B 1 59 ? 28.703 -0.627 -15.266 1 60.28 59 ILE B O 1
ATOM 3102 N N . GLU B 1 60 ? 30.703 0.282 -14.898 1 74.94 60 GLU B N 1
ATOM 3103 C CA . GLU B 1 60 ? 31.141 -0.779 -13.992 1 74.94 60 GLU B CA 1
ATOM 3104 C C . GLU B 1 60 ? 30.234 -0.868 -12.766 1 74.94 60 GLU B C 1
ATOM 3106 O O . GLU B 1 60 ? 29.828 -1.961 -12.367 1 74.94 60 GLU B O 1
ATOM 3111 N N . LYS B 1 61 ? 29.891 0.385 -12.328 1 90.56 61 LYS B N 1
ATOM 3112 C CA . LYS B 1 61 ? 28.969 0.466 -11.203 1 90.56 61 LYS B CA 1
ATOM 3113 C C . LYS B 1 61 ? 27.594 0.99 -11.656 1 90.56 61 LYS B C 1
ATOM 3115 O O . LYS B 1 61 ? 27.406 2.201 -11.789 1 90.56 61 LYS B O 1
ATOM 3120 N N . ASP B 1 62 ? 26.625 0.123 -11.828 1 92.56 62 ASP B N 1
ATOM 3121 C CA . ASP B 1 62 ? 25.391 0.542 -12.492 1 92.56 62 ASP B CA 1
ATOM 3122 C C . ASP B 1 62 ? 24.172 0.252 -11.617 1 92.56 62 ASP B C 1
ATOM 3124 O O . ASP B 1 62 ? 23.047 0.21 -12.109 1 92.56 62 ASP B O 1
ATOM 3128 N N . THR B 1 63 ? 24.422 0.009 -10.32 1 95.62 63 THR B N 1
ATOM 3129 C CA . THR B 1 63 ? 23.297 -0.343 -9.461 1 95.62 63 THR B CA 1
ATOM 3130 C C . THR B 1 63 ? 23.281 0.5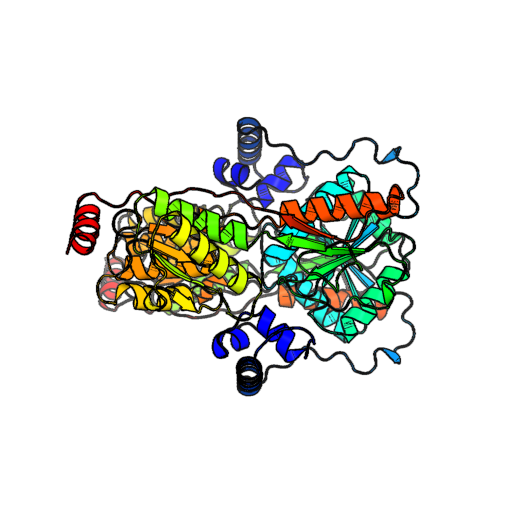15 -8.203 1 95.62 63 THR B C 1
ATOM 3132 O O . THR B 1 63 ? 24.328 0.713 -7.57 1 95.62 63 THR B O 1
ATOM 3135 N N . ILE B 1 64 ? 22.141 1.109 -7.914 1 97.94 64 ILE B N 1
ATOM 3136 C CA . ILE B 1 64 ? 21.891 1.79 -6.648 1 97.94 64 ILE B CA 1
ATOM 3137 C C . ILE B 1 64 ? 21.188 0.843 -5.684 1 97.94 64 ILE B C 1
ATOM 3139 O O . ILE B 1 64 ? 20.219 0.175 -6.055 1 97.94 64 ILE B O 1
ATOM 3143 N N . ALA B 1 65 ? 21.719 0.74 -4.457 1 98.31 65 ALA B N 1
ATOM 3144 C CA . ALA B 1 65 ? 21.016 -0.039 -3.438 1 98.31 65 ALA B CA 1
ATOM 3145 C C . ALA B 1 65 ? 20.094 0.849 -2.6 1 98.31 65 ALA B C 1
ATOM 3147 O O . ALA B 1 65 ? 20.547 1.845 -2.025 1 98.31 65 ALA B O 1
ATOM 3148 N N . PHE B 1 66 ? 18.875 0.54 -2.633 1 98.69 66 PHE B N 1
ATOM 3149 C CA . PHE B 1 66 ? 17.891 1.16 -1.756 1 98.69 66 PHE B CA 1
ATOM 3150 C C . PHE B 1 66 ? 17.641 0.3 -0.522 1 98.69 66 PHE B C 1
ATOM 3152 O O . PHE B 1 66 ? 17.078 -0.795 -0.624 1 98.69 66 PHE B O 1
ATOM 3159 N N . ILE B 1 67 ? 18.062 0.768 0.661 1 98.38 67 ILE B N 1
ATOM 3160 C CA . ILE B 1 67 ? 17.906 0.035 1.913 1 98.38 67 ILE B CA 1
ATOM 3161 C C . ILE B 1 67 ? 16.922 0.764 2.822 1 98.38 67 ILE B C 1
ATOM 3163 O O . ILE B 1 67 ? 17.109 1.938 3.143 1 98.38 67 ILE B O 1
ATOM 3167 N N . VAL B 1 68 ? 15.891 0.018 3.24 1 97.19 68 VAL B N 1
ATOM 3168 C CA . VAL B 1 68 ? 14.844 0.639 4.047 1 97.19 68 VAL B CA 1
ATOM 3169 C C . VAL B 1 68 ? 14.461 -0.289 5.199 1 97.19 68 VAL B C 1
ATOM 3171 O O . VAL B 1 68 ? 14.547 -1.513 5.074 1 97.19 68 VAL B O 1
ATOM 3174 N N . ASP B 1 69 ? 14.047 0.294 6.262 1 93.38 69 ASP B N 1
ATOM 3175 C CA . ASP B 1 69 ? 13.758 -0.512 7.445 1 93.38 69 ASP B CA 1
ATOM 3176 C C . ASP B 1 69 ? 12.414 -1.229 7.301 1 93.38 69 ASP B C 1
ATOM 3178 O O . ASP B 1 69 ? 12.25 -2.352 7.781 1 93.38 69 ASP B O 1
ATOM 3182 N N . GLU B 1 70 ? 11.477 -0.515 6.723 1 91.06 70 GLU B N 1
ATOM 3183 C CA . GLU B 1 70 ? 10.172 -1.12 6.477 1 91.06 70 GLU B CA 1
ATOM 3184 C C . GLU B 1 70 ? 9.617 -0.707 5.113 1 91.06 70 GLU B C 1
ATOM 3186 O O . GLU B 1 70 ? 9.742 0.453 4.715 1 91.06 70 GLU B O 1
ATOM 3191 N N . ILE B 1 71 ? 8.938 -1.741 4.473 1 90.5 71 ILE B N 1
ATOM 3192 C CA . ILE B 1 71 ? 8.531 -1.403 3.113 1 90.5 71 ILE B CA 1
ATOM 3193 C C . ILE B 1 71 ? 7.047 -1.699 2.928 1 90.5 71 ILE B C 1
ATOM 3195 O O . ILE B 1 71 ? 6.426 -1.209 1.982 1 90.5 71 ILE B O 1
ATOM 3199 N N . SER B 1 72 ? 6.41 -2.438 3.85 1 87.81 72 SER B N 1
ATOM 3200 C CA . SER B 1 72 ? 5.078 -2.947 3.553 1 87.81 72 SER B CA 1
ATOM 3201 C C . SER B 1 72 ? 4.023 -2.301 4.449 1 87.81 72 SER B C 1
ATOM 3203 O O . SER B 1 72 ? 2.828 -2.373 4.16 1 87.81 72 SER B O 1
ATOM 3205 N N . THR B 1 73 ? 4.391 -1.665 5.492 1 84.06 73 THR B N 1
ATOM 3206 C CA . THR B 1 73 ? 3.428 -1.231 6.5 1 84.06 73 THR B CA 1
ATOM 3207 C C . THR B 1 73 ? 2.82 0.116 6.125 1 84.06 73 THR B C 1
ATOM 3209 O O . THR B 1 73 ? 1.84 0.552 6.73 1 84.06 73 THR B O 1
ATOM 3212 N N . SER B 1 74 ? 3.428 0.721 5.203 1 87.62 74 SER B N 1
ATOM 3213 C CA . SER B 1 74 ? 2.906 1.944 4.602 1 87.62 74 SER B CA 1
ATOM 3214 C C . SER B 1 74 ? 3.215 2.002 3.107 1 87.62 74 SER B C 1
ATOM 3216 O O . SER B 1 74 ? 4.156 1.357 2.639 1 87.62 74 SER B O 1
ATOM 3218 N N . PRO B 1 75 ? 2.469 2.791 2.412 1 90 75 PRO B N 1
ATOM 3219 C CA . PRO B 1 75 ? 2.736 2.875 0.974 1 90 75 PRO B CA 1
ATOM 3220 C C . PRO B 1 75 ? 3.922 3.777 0.646 1 90 75 PRO B C 1
ATOM 3222 O O . PRO B 1 75 ? 4.387 3.805 -0.497 1 90 75 PRO B O 1
ATOM 3225 N N . HIS B 1 76 ? 4.445 4.488 1.522 1 93.38 76 HIS B N 1
ATOM 3226 C CA . HIS B 1 76 ? 5.363 5.598 1.278 1 93.38 76 HIS B CA 1
ATOM 3227 C C . HIS B 1 76 ? 6.699 5.094 0.742 1 93.38 76 HIS B C 1
ATOM 3229 O O . HIS B 1 76 ? 7.211 5.617 -0.251 1 93.38 76 HIS B O 1
ATOM 3235 N N . PRO B 1 77 ? 7.246 4.023 1.306 1 95.25 77 PRO B N 1
ATOM 3236 C CA . PRO B 1 77 ? 8.562 3.605 0.823 1 95.25 77 PRO B CA 1
ATOM 3237 C C . PRO B 1 77 ? 8.539 3.146 -0.633 1 95.25 77 PRO B C 1
ATOM 3239 O O . PRO B 1 77 ? 9.484 3.402 -1.381 1 95.25 77 PRO B O 1
ATOM 3242 N N . VAL B 1 78 ? 7.52 2.516 -1.058 1 95.12 78 VAL B N 1
ATOM 3243 C CA . VAL B 1 78 ? 7.488 2.008 -2.426 1 95.12 78 VAL B CA 1
ATOM 3244 C C . VAL B 1 78 ? 7.281 3.162 -3.402 1 95.12 78 VAL B C 1
ATOM 3246 O O . VAL B 1 78 ? 7.75 3.109 -4.543 1 95.12 78 VAL B O 1
ATOM 3249 N N . VAL B 1 79 ? 6.613 4.203 -2.98 1 94.44 79 VAL B N 1
ATOM 3250 C CA . VAL B 1 79 ? 6.469 5.395 -3.809 1 94.44 79 VAL B CA 1
ATOM 3251 C C . VAL B 1 79 ? 7.824 6.086 -3.953 1 94.44 79 VAL B C 1
ATOM 3253 O O . VAL B 1 79 ? 8.18 6.551 -5.039 1 94.44 79 VAL B O 1
ATOM 3256 N N . SER B 1 80 ? 8.57 6.137 -2.867 1 97.5 80 SER B N 1
ATOM 3257 C CA . SER B 1 80 ? 9.938 6.641 -2.955 1 97.5 80 SER B CA 1
ATOM 3258 C C . SER B 1 80 ? 10.773 5.805 -3.918 1 97.5 80 SER B C 1
ATOM 3260 O O . SER B 1 80 ? 11.539 6.352 -4.723 1 97.5 80 SER B O 1
ATOM 3262 N N . LEU B 1 81 ? 10.602 4.52 -3.799 1 97.5 81 LEU B N 1
ATOM 3263 C CA . LEU B 1 81 ? 11.336 3.6 -4.664 1 97.5 81 LEU B CA 1
ATOM 3264 C C . LEU B 1 81 ? 11.008 3.854 -6.129 1 97.5 81 LEU B C 1
ATOM 3266 O O . LEU B 1 81 ? 11.891 3.785 -6.988 1 97.5 81 LEU B O 1
ATOM 3270 N N . ASP B 1 82 ? 9.789 4.16 -6.43 1 94.31 82 ASP B N 1
ATOM 3271 C CA . ASP B 1 82 ? 9.391 4.488 -7.797 1 94.31 82 ASP B CA 1
ATOM 3272 C C . ASP B 1 82 ? 10.172 5.691 -8.32 1 94.31 82 ASP B C 1
ATOM 3274 O O . ASP B 1 82 ? 10.672 5.676 -9.445 1 94.31 82 ASP B O 1
ATOM 3278 N N . GLY B 1 83 ? 10.227 6.707 -7.492 1 96.12 83 GLY B N 1
ATOM 3279 C CA . GLY B 1 83 ? 10.984 7.887 -7.875 1 96.12 83 GLY B CA 1
ATOM 3280 C C . GLY B 1 83 ? 12.453 7.605 -8.109 1 96.12 83 GLY B C 1
ATOM 3281 O O . GLY B 1 83 ? 13.031 8.078 -9.086 1 96.12 83 GLY B O 1
ATOM 3282 N N . ILE B 1 84 ? 13.047 6.812 -7.203 1 98.19 84 ILE B N 1
ATOM 3283 C CA . ILE B 1 84 ? 14.445 6.422 -7.316 1 98.19 84 ILE B CA 1
ATOM 3284 C C . ILE B 1 84 ? 14.672 5.672 -8.625 1 98.19 84 ILE B C 1
ATOM 3286 O O . ILE B 1 84 ? 15.57 6.012 -9.398 1 98.19 84 ILE B O 1
ATOM 3290 N N . ARG B 1 85 ? 13.828 4.688 -8.82 1 95.38 85 ARG B N 1
ATOM 3291 C CA . ARG B 1 85 ? 13.961 3.799 -9.969 1 95.38 85 ARG B CA 1
ATOM 3292 C C . ARG B 1 85 ? 13.805 4.57 -11.281 1 95.38 85 ARG B C 1
ATOM 3294 O O . ARG B 1 85 ? 14.602 4.398 -12.203 1 95.38 85 ARG B O 1
ATOM 3301 N N . ASP B 1 86 ? 12.781 5.391 -11.375 1 92.25 86 ASP B N 1
ATOM 3302 C CA . ASP B 1 86 ? 12.508 6.121 -12.609 1 92.25 86 ASP B CA 1
ATOM 3303 C C . ASP B 1 86 ? 13.68 7.027 -12.984 1 92.25 86 ASP B C 1
ATOM 3305 O O . ASP B 1 86 ? 14.141 7.016 -14.125 1 92.25 86 ASP B O 1
ATOM 3309 N N . TYR B 1 87 ? 14.203 7.773 -12.016 1 95.38 87 TYR B N 1
ATOM 3310 C CA . TYR B 1 87 ? 15.328 8.656 -12.312 1 95.38 87 TYR B CA 1
ATOM 3311 C C . TYR B 1 87 ? 16.578 7.852 -12.648 1 95.38 87 TYR B C 1
ATOM 3313 O O . TYR B 1 87 ? 17.297 8.18 -13.594 1 95.38 87 TYR B O 1
ATOM 3321 N N . ALA B 1 88 ? 16.875 6.812 -11.867 1 95.75 88 ALA B N 1
ATOM 3322 C CA . ALA B 1 88 ? 18.062 5.98 -12.094 1 95.75 88 ALA B CA 1
ATOM 3323 C C . ALA B 1 88 ? 18.047 5.375 -13.5 1 95.75 88 ALA B C 1
ATOM 3325 O O . ALA B 1 88 ? 19.062 5.402 -14.203 1 95.75 88 ALA B O 1
ATOM 3326 N N . PHE B 1 89 ? 16.906 4.871 -13.836 1 91.88 89 PHE B N 1
ATOM 3327 C CA . PHE B 1 89 ? 16.797 4.211 -15.133 1 91.88 89 PHE B CA 1
ATOM 3328 C C . PHE B 1 89 ? 17.031 5.203 -16.266 1 91.88 89 PHE B C 1
ATOM 3330 O O . PHE B 1 89 ? 17.656 4.875 -17.266 1 91.88 89 PHE B O 1
ATOM 3337 N N . GLU B 1 90 ? 16.5 6.375 -16.109 1 90.25 90 GLU B N 1
ATOM 3338 C CA . GLU B 1 90 ? 16.734 7.434 -17.078 1 90.25 90 GLU B CA 1
ATOM 3339 C C . GLU B 1 90 ? 18.219 7.715 -17.25 1 90.25 90 GLU B C 1
ATOM 3341 O O . GLU B 1 90 ? 18.656 8.18 -18.312 1 90.25 90 GLU B O 1
ATOM 3346 N N . GLN B 1 91 ? 19.016 7.441 -16.234 1 92 91 GLN B N 1
ATOM 3347 C CA . GLN B 1 91 ? 20.453 7.68 -16.266 1 92 91 GLN B CA 1
ATOM 3348 C C . GLN B 1 91 ? 21.219 6.398 -16.578 1 92 91 GLN B C 1
ATOM 3350 O O . GLN B 1 91 ? 22.453 6.367 -16.5 1 92 91 GLN B O 1
ATOM 3355 N N . GLY B 1 92 ? 20.469 5.359 -16.859 1 90.56 92 GLY B N 1
ATOM 3356 C CA . GLY B 1 92 ? 21.094 4.102 -17.25 1 90.56 92 GLY B CA 1
ATOM 3357 C C . GLY B 1 92 ? 21.5 3.248 -16.062 1 90.56 92 GLY B C 1
ATOM 3358 O O . GLY B 1 92 ? 22.328 2.352 -16.188 1 90.56 92 GLY B O 1
ATOM 3359 N N . LEU B 1 93 ? 20.984 3.553 -14.875 1 95 93 LEU B N 1
ATOM 3360 C CA . LEU B 1 93 ? 21.297 2.787 -13.68 1 95 93 LEU B CA 1
ATOM 3361 C C . LEU B 1 93 ? 20.109 1.952 -13.234 1 95 93 LEU B C 1
ATOM 3363 O O . LEU B 1 93 ? 18.969 2.232 -13.625 1 95 93 LEU B O 1
ATOM 3367 N N . LEU B 1 94 ? 20.391 0.927 -12.461 1 95.75 94 LEU B N 1
ATOM 3368 C CA . LEU B 1 94 ? 19.375 0.041 -11.898 1 95.75 94 LEU B CA 1
ATOM 3369 C C . LEU B 1 94 ? 19.266 0.241 -10.391 1 95.75 94 LEU B C 1
ATOM 3371 O O . LEU B 1 94 ? 20.109 0.906 -9.781 1 95.75 94 LEU B O 1
ATOM 3375 N N . VAL B 1 95 ? 18.156 -0.319 -9.836 1 97.38 95 VAL B N 1
ATOM 3376 C CA . VAL B 1 95 ? 17.953 -0.191 -8.391 1 97.38 95 VAL B CA 1
ATOM 3377 C C . VAL B 1 95 ? 17.641 -1.56 -7.793 1 97.38 95 VAL B C 1
ATOM 3379 O O . VAL B 1 95 ? 16.828 -2.316 -8.336 1 97.38 95 VAL B O 1
ATOM 3382 N N . SER B 1 96 ? 18.359 -1.934 -6.754 1 97.06 96 SER B N 1
ATOM 3383 C CA . SER B 1 96 ? 18.016 -3.072 -5.906 1 97.06 96 SER B CA 1
ATOM 3384 C C . SER B 1 96 ? 17.484 -2.613 -4.559 1 97.06 96 SER B C 1
ATOM 3386 O O . SER B 1 96 ? 18.109 -1.79 -3.881 1 97.06 96 SER B O 1
ATOM 3388 N N . ALA B 1 97 ? 16.344 -3.148 -4.176 1 97.94 97 ALA B N 1
ATOM 3389 C CA . ALA B 1 97 ? 15.719 -2.74 -2.92 1 97.94 97 ALA B CA 1
ATOM 3390 C C . ALA B 1 97 ? 15.867 -3.824 -1.855 1 97.94 97 ALA B C 1
ATOM 3392 O O . ALA B 1 97 ? 15.727 -5.016 -2.15 1 97.94 97 ALA B O 1
ATOM 3393 N N . HIS B 1 98 ? 16.141 -3.377 -0.605 1 97.44 98 HIS B N 1
ATOM 3394 C CA . HIS B 1 98 ? 16.344 -4.254 0.543 1 97.44 98 HIS B CA 1
ATOM 3395 C C . HIS B 1 98 ? 15.586 -3.74 1.765 1 97.44 98 HIS B C 1
ATOM 3397 O O . HIS B 1 98 ? 15.797 -2.605 2.197 1 97.44 98 HIS B O 1
ATOM 3403 N N . ALA B 1 99 ? 14.695 -4.586 2.258 1 94.94 99 ALA B N 1
ATOM 3404 C CA . ALA B 1 99 ? 13.984 -4.27 3.494 1 94.94 99 ALA B CA 1
ATOM 3405 C C . ALA B 1 99 ? 14.586 -5.016 4.68 1 94.94 99 ALA B C 1
ATOM 3407 O O . ALA B 1 99 ? 14.742 -6.242 4.637 1 94.94 99 ALA B O 1
ATOM 3408 N N . THR B 1 100 ? 14.836 -4.289 5.777 1 92.69 100 THR B N 1
ATOM 3409 C CA . THR B 1 100 ? 15.602 -4.898 6.855 1 92.69 100 THR B CA 1
ATOM 3410 C C . THR B 1 100 ? 14.719 -5.145 8.078 1 92.69 100 THR B C 1
ATOM 3412 O O . THR B 1 100 ? 15.172 -5.707 9.07 1 92.69 100 THR B O 1
ATOM 3415 N N . ARG B 1 101 ? 13.477 -4.66 8.047 1 86.75 101 ARG B N 1
ATOM 3416 C CA . ARG B 1 101 ? 12.508 -4.836 9.125 1 86.75 101 ARG B CA 1
ATOM 3417 C C . ARG B 1 101 ? 13.047 -4.273 10.438 1 86.75 101 ARG B C 1
ATOM 3419 O O . ARG B 1 101 ? 12.852 -4.867 11.5 1 86.75 101 ARG B O 1
ATOM 3426 N N . SER B 1 102 ? 13.852 -3.336 10.383 1 86.38 102 SER B N 1
ATOM 3427 C CA . SER B 1 102 ? 14.469 -2.682 11.531 1 86.38 102 SER B CA 1
ATOM 3428 C C . SER B 1 102 ? 15.266 -3.676 12.367 1 86.38 102 SER B C 1
ATOM 3430 O O . SER B 1 102 ? 15.477 -3.457 13.562 1 86.38 102 SER B O 1
ATOM 3432 N N . ASN B 1 103 ? 15.609 -4.77 11.836 1 86.75 103 ASN B N 1
ATOM 3433 C CA . ASN B 1 103 ? 16.422 -5.781 12.492 1 86.75 103 ASN B CA 1
ATOM 3434 C C . ASN B 1 103 ? 17.922 -5.52 12.281 1 86.75 103 ASN B C 1
ATOM 3436 O O . ASN B 1 103 ? 18.406 -5.551 11.148 1 86.75 103 ASN B O 1
ATOM 3440 N N . PRO B 1 104 ? 18.625 -5.301 13.352 1 88 104 PRO B N 1
ATOM 3441 C CA . PRO B 1 104 ? 20.031 -4.938 13.188 1 88 104 PRO B CA 1
ATOM 3442 C C . PRO B 1 104 ? 20.859 -6.051 12.547 1 88 104 PRO B C 1
ATOM 3444 O O . PRO B 1 104 ? 21.797 -5.773 11.805 1 88 104 PRO B O 1
ATOM 3447 N N . ASP B 1 105 ? 20.531 -7.273 12.852 1 88.19 105 ASP B N 1
ATOM 3448 C CA . ASP B 1 105 ? 21.266 -8.391 12.266 1 88.19 105 ASP B CA 1
ATOM 3449 C C . ASP B 1 105 ? 21.016 -8.477 10.758 1 88.19 105 ASP B C 1
ATOM 3451 O O . ASP B 1 105 ? 21.953 -8.672 9.984 1 88.19 105 ASP B O 1
ATOM 3455 N N . LEU B 1 106 ? 19.797 -8.328 10.43 1 89.69 106 LEU B N 1
ATOM 3456 C CA . LEU B 1 106 ? 19.469 -8.344 9.008 1 89.69 106 LEU B CA 1
ATOM 3457 C C . LEU B 1 106 ? 20.078 -7.152 8.289 1 89.69 106 LEU B C 1
ATOM 3459 O O . LEU B 1 106 ? 20.578 -7.285 7.168 1 89.69 106 LEU B O 1
ATOM 3463 N N . GLU B 1 107 ? 20.016 -6.051 8.922 1 93.38 107 GLU B N 1
ATOM 3464 C CA . GLU B 1 107 ? 20.609 -4.859 8.328 1 93.38 107 GLU B CA 1
ATOM 3465 C C . GLU B 1 107 ? 22.109 -5.066 8.062 1 93.38 107 GLU B C 1
ATOM 3467 O O . GLU B 1 107 ? 22.594 -4.754 6.977 1 93.38 107 GLU B O 1
ATOM 3472 N N . SER B 1 108 ? 22.812 -5.598 9.008 1 92.94 108 SER B N 1
ATOM 3473 C CA . SER B 1 108 ? 24.234 -5.859 8.859 1 92.94 108 SER B CA 1
ATOM 3474 C C . SER B 1 108 ? 24.5 -6.844 7.723 1 92.94 108 SER B C 1
ATOM 3476 O O . SER B 1 108 ? 25.422 -6.648 6.922 1 92.94 108 SER B O 1
ATOM 3478 N N . ALA B 1 109 ? 23.703 -7.863 7.676 1 91.88 109 ALA B N 1
ATOM 3479 C CA . ALA B 1 109 ? 23.844 -8.867 6.625 1 91.88 109 ALA B CA 1
ATOM 3480 C C . ALA B 1 109 ? 23.594 -8.258 5.246 1 91.88 109 ALA B C 1
ATOM 3482 O O . ALA B 1 109 ? 24.344 -8.523 4.301 1 91.88 109 ALA B O 1
ATOM 3483 N N . VAL B 1 110 ? 22.594 -7.457 5.148 1 94.44 110 VAL B N 1
ATOM 3484 C CA . VAL B 1 110 ? 22.234 -6.797 3.895 1 94.44 110 VAL B CA 1
ATOM 3485 C C . VAL B 1 110 ? 23.375 -5.863 3.469 1 94.44 110 VAL B C 1
ATOM 3487 O O . VAL B 1 110 ? 23.781 -5.867 2.305 1 94.44 110 VAL B O 1
ATOM 3490 N N . LEU B 1 111 ? 23.891 -5.145 4.387 1 96.06 111 LEU B N 1
ATOM 3491 C CA . LEU B 1 111 ? 24.969 -4.203 4.078 1 96.06 111 LEU B CA 1
ATOM 3492 C C . LEU B 1 111 ? 26.203 -4.934 3.584 1 96.06 111 LEU B C 1
ATOM 3494 O O . LEU B 1 111 ? 26.828 -4.52 2.6 1 96.06 111 LEU B O 1
ATOM 3498 N N . ARG B 1 112 ? 26.516 -5.992 4.184 1 92.44 112 ARG B N 1
ATOM 3499 C CA . ARG B 1 112 ? 27.672 -6.781 3.746 1 92.44 112 ARG B CA 1
ATOM 3500 C C . ARG B 1 112 ? 27.469 -7.305 2.328 1 92.44 112 ARG B C 1
ATOM 3502 O O . ARG B 1 112 ? 28.375 -7.246 1.501 1 92.44 112 ARG B O 1
ATOM 3509 N N . ALA B 1 113 ? 26.328 -7.77 2.117 1 91.06 113 ALA B N 1
ATOM 3510 C CA . ALA B 1 113 ? 26 -8.32 0.804 1 91.06 113 ALA B CA 1
ATOM 3511 C C . ALA B 1 113 ? 26.031 -7.238 -0.269 1 91.06 113 ALA B C 1
ATOM 3513 O O . ALA B 1 113 ? 26.594 -7.434 -1.347 1 91.06 113 ALA B O 1
ATOM 3514 N N . VAL B 1 114 ? 25.406 -6.133 0.005 1 93.12 114 VAL B N 1
ATOM 3515 C CA . VAL B 1 114 ? 25.312 -5.016 -0.929 1 93.12 114 VAL B CA 1
ATOM 3516 C C . VAL B 1 114 ? 26.719 -4.488 -1.248 1 93.12 114 VAL B C 1
ATOM 3518 O O . VAL B 1 114 ? 27.047 -4.25 -2.412 1 93.12 114 VAL B O 1
ATOM 3521 N N . LEU B 1 115 ? 27.531 -4.441 -0.289 1 92.62 115 LEU B N 1
ATOM 3522 C CA . LEU B 1 115 ? 28.844 -3.801 -0.458 1 92.62 115 LEU B CA 1
ATOM 3523 C C . LEU B 1 115 ? 29.828 -4.758 -1.103 1 92.62 115 LEU B C 1
ATOM 3525 O O . LEU B 1 115 ? 30.875 -4.332 -1.596 1 92.62 115 LEU B O 1
ATOM 3529 N N . ARG B 1 116 ? 29.516 -6 -1.107 1 89.06 116 ARG B N 1
ATOM 3530 C CA . ARG B 1 116 ? 30.359 -6.969 -1.786 1 89.06 116 ARG B CA 1
ATOM 3531 C C . ARG B 1 116 ? 30.125 -6.949 -3.293 1 89.06 116 ARG B C 1
ATOM 3533 O O . ARG B 1 116 ? 30.953 -7.43 -4.062 1 89.06 116 ARG B O 1
ATOM 3540 N N . ASP B 1 117 ? 29.016 -6.473 -3.695 1 88.19 117 ASP B N 1
ATOM 3541 C CA . ASP B 1 117 ? 28.672 -6.402 -5.113 1 88.19 117 ASP B CA 1
ATOM 3542 C C . ASP B 1 117 ? 29.406 -5.254 -5.797 1 88.19 117 ASP B C 1
ATOM 3544 O O . ASP B 1 117 ? 29.141 -4.082 -5.516 1 88.19 117 ASP B O 1
ATOM 3548 N N . PRO B 1 118 ? 30.234 -5.559 -6.719 1 88.69 118 PRO B N 1
ATOM 3549 C CA . PRO B 1 118 ? 31.016 -4.508 -7.375 1 88.69 118 PRO B CA 1
ATOM 3550 C C . PRO B 1 118 ? 30.156 -3.6 -8.258 1 88.69 118 PRO B C 1
ATOM 3552 O O . PRO B 1 118 ? 30.625 -2.541 -8.688 1 88.69 118 PRO B O 1
ATOM 3555 N N . ALA B 1 119 ? 28.969 -3.994 -8.484 1 91.44 119 ALA B N 1
ATOM 3556 C CA . ALA B 1 119 ? 28.109 -3.213 -9.367 1 91.44 119 ALA B CA 1
ATOM 3557 C C . ALA B 1 119 ? 27.469 -2.049 -8.609 1 91.44 119 ALA B C 1
ATOM 3559 O O . ALA B 1 119 ? 26.875 -1.151 -9.227 1 91.44 119 ALA B O 1
ATOM 3560 N N . ILE B 1 120 ? 27.641 -1.97 -7.316 1 94.81 120 ILE B N 1
ATOM 3561 C CA . ILE B 1 120 ? 26.953 -0.966 -6.508 1 94.81 120 ILE B CA 1
ATOM 3562 C C . ILE B 1 120 ? 27.672 0.376 -6.637 1 94.81 120 ILE B C 1
ATOM 3564 O O . ILE B 1 120 ? 28.859 0.488 -6.312 1 94.81 120 ILE B O 1
ATOM 3568 N N . ALA B 1 121 ? 26.922 1.392 -7.105 1 96 121 ALA B N 1
ATOM 3569 C CA . ALA B 1 121 ? 27.438 2.752 -7.238 1 96 121 ALA B CA 1
ATOM 3570 C C . ALA B 1 121 ? 27.312 3.516 -5.922 1 96 121 ALA B C 1
ATOM 3572 O O . ALA B 1 121 ? 28.125 4.387 -5.625 1 96 121 ALA B O 1
ATOM 3573 N N . GLY B 1 122 ? 26.344 3.217 -5.211 1 97.62 122 GLY B N 1
ATOM 3574 C CA . GLY B 1 122 ? 26.047 3.893 -3.957 1 97.62 122 GLY B CA 1
ATOM 3575 C C . GLY B 1 122 ? 24.781 3.383 -3.285 1 97.62 122 GLY B C 1
ATOM 3576 O O . GLY B 1 122 ? 24.141 2.457 -3.783 1 97.62 122 GLY B O 1
ATOM 3577 N N . VAL B 1 123 ? 24.484 4.039 -2.104 1 98.56 123 VAL B N 1
ATOM 3578 C CA . VAL B 1 123 ? 23.391 3.551 -1.273 1 98.56 123 VAL B CA 1
ATOM 3579 C C . VAL B 1 123 ? 22.438 4.703 -0.93 1 98.56 123 VAL B C 1
ATOM 3581 O O . VAL B 1 123 ? 22.891 5.805 -0.607 1 98.56 123 VAL B O 1
ATOM 3584 N N . ILE B 1 124 ? 21.203 4.457 -1.142 1 98.81 124 ILE B N 1
ATOM 3585 C CA . ILE B 1 124 ? 20.172 5.27 -0.511 1 98.81 124 ILE B CA 1
ATOM 3586 C C . ILE B 1 124 ? 19.656 4.566 0.742 1 98.81 124 ILE B C 1
ATOM 3588 O O . ILE B 1 124 ? 19.047 3.5 0.655 1 98.81 124 ILE B O 1
ATOM 3592 N N . TYR B 1 125 ? 19.969 5.137 1.892 1 98.5 125 TYR B N 1
ATOM 3593 C CA . TYR B 1 125 ? 19.562 4.621 3.195 1 98.5 125 TYR B CA 1
ATOM 3594 C C . TYR B 1 125 ? 18.312 5.336 3.697 1 98.5 125 TYR B C 1
ATOM 3596 O O . TYR B 1 125 ? 18.344 6.539 3.961 1 98.5 125 TYR B O 1
ATOM 3604 N N . ALA B 1 126 ? 17.25 4.551 3.885 1 98.12 126 ALA B N 1
ATOM 3605 C CA . ALA B 1 126 ? 15.953 5.188 4.098 1 98.12 126 ALA B CA 1
ATOM 3606 C C . ALA B 1 126 ? 15.25 4.605 5.324 1 98.12 126 ALA B C 1
ATOM 3608 O O . ALA B 1 126 ? 15.602 3.52 5.789 1 98.12 126 ALA B O 1
ATOM 3609 N N . THR B 1 127 ? 14.305 5.383 5.82 1 95.88 127 THR B N 1
ATOM 3610 C CA . THR B 1 127 ? 13.469 4.934 6.93 1 95.88 127 THR B CA 1
ATOM 3611 C C . THR B 1 127 ? 11.992 5.145 6.609 1 95.88 127 THR B C 1
ATOM 3613 O O . THR B 1 127 ? 11.641 6.012 5.809 1 95.88 127 THR B O 1
ATOM 3616 N N . ILE B 1 128 ? 11.148 4.344 7.234 1 92.56 128 ILE B N 1
ATOM 3617 C CA . ILE B 1 128 ? 9.703 4.375 7.027 1 92.56 128 ILE B CA 1
ATOM 3618 C C . ILE B 1 128 ? 9.125 5.664 7.605 1 92.56 128 ILE B C 1
ATOM 3620 O O . ILE B 1 128 ? 8.219 6.266 7.023 1 92.56 128 ILE B O 1
ATOM 3624 N N . PHE B 1 129 ? 9.617 6.164 8.695 1 91.31 129 PHE B N 1
ATOM 3625 C CA . PHE B 1 129 ? 9.258 7.488 9.188 1 91.31 129 PHE B CA 1
ATOM 3626 C C . PHE B 1 129 ? 10.5 8.352 9.383 1 91.31 129 PHE B C 1
ATOM 3628 O O . PHE B 1 129 ? 11.586 7.832 9.633 1 91.31 129 PHE B O 1
ATOM 3635 N N . THR B 1 130 ? 10.266 9.578 9.258 1 94.88 130 THR B N 1
ATOM 3636 C CA . THR B 1 130 ? 11.367 10.523 9.375 1 94.88 130 THR B CA 1
ATOM 3637 C C . THR B 1 130 ? 11.922 10.531 10.797 1 94.88 130 THR B C 1
ATOM 3639 O O . THR B 1 130 ? 11.18 10.727 11.758 1 94.88 130 THR B O 1
ATOM 3642 N N . ARG B 1 131 ? 13.227 10.312 10.891 1 92.94 131 ARG B N 1
ATOM 3643 C CA . ARG B 1 131 ? 13.867 10.344 12.203 1 92.94 131 ARG B CA 1
ATOM 3644 C C . ARG B 1 131 ? 15.383 10.477 12.07 1 92.94 131 ARG B C 1
ATOM 3646 O O . ARG B 1 131 ? 15.93 10.297 10.977 1 92.94 131 ARG B O 1
ATOM 3653 N N . LYS B 1 132 ? 15.961 10.789 13.203 1 93.38 132 LYS B N 1
ATOM 3654 C CA . LYS B 1 132 ? 17.422 10.734 13.281 1 93.38 132 LYS B CA 1
ATOM 3655 C C . LYS B 1 132 ? 17.906 9.289 13.32 1 93.38 132 LYS B C 1
ATOM 3657 O O . LYS B 1 132 ? 17.328 8.445 14.008 1 93.38 132 LYS B O 1
ATOM 3662 N N . VAL B 1 133 ? 19 9.047 12.555 1 93.38 133 VAL B N 1
ATOM 3663 C CA . VAL B 1 133 ? 19.562 7.703 12.539 1 93.38 133 VAL B CA 1
ATOM 3664 C C . VAL B 1 133 ? 21.062 7.766 12.797 1 93.38 133 VAL B C 1
ATOM 3666 O O . VAL B 1 133 ? 21.688 8.812 12.633 1 93.38 133 VAL B O 1
ATOM 3669 N N . SER B 1 134 ? 21.578 6.621 13.297 1 92.12 134 SER B N 1
ATOM 3670 C CA . SER B 1 134 ? 23.016 6.363 13.234 1 92.12 134 SER B CA 1
ATOM 3671 C C . SER B 1 134 ? 23.391 5.605 11.961 1 92.12 134 SER B C 1
ATOM 3673 O O . SER B 1 134 ? 23.031 4.434 11.805 1 92.12 134 SER B O 1
ATOM 3675 N N . VAL B 1 135 ? 24.078 6.246 11.164 1 94 135 VAL B N 1
ATOM 3676 C CA . VAL B 1 135 ? 24.438 5.629 9.891 1 94 135 VAL B CA 1
ATOM 3677 C C . VAL B 1 135 ? 25.375 4.453 10.133 1 94 135 VAL B C 1
ATOM 3679 O O . VAL B 1 135 ? 26.375 4.586 10.852 1 94 135 VAL B O 1
ATOM 3682 N N . PRO B 1 136 ? 25.094 3.312 9.555 1 94.62 136 PRO B N 1
ATOM 3683 C CA . PRO B 1 136 ? 25.953 2.145 9.758 1 94.62 136 PRO B CA 1
ATOM 3684 C C . PRO B 1 136 ? 27.406 2.408 9.367 1 94.62 136 PRO B C 1
ATOM 3686 O O . PRO B 1 136 ? 27.672 3.076 8.367 1 94.62 136 PRO B O 1
ATOM 3689 N N . ARG B 1 137 ? 28.312 1.854 10.062 1 94 137 ARG B N 1
ATOM 3690 C CA . ARG B 1 137 ? 29.75 2.049 9.836 1 94 137 ARG B CA 1
ATOM 3691 C C . ARG B 1 137 ? 30.172 1.45 8.5 1 94 137 ARG B C 1
ATOM 3693 O O . ARG B 1 137 ? 31.109 1.931 7.867 1 94 137 ARG B O 1
ATOM 3700 N N . GLU B 1 138 ? 29.438 0.417 8.117 1 95 138 GLU B N 1
ATOM 3701 C CA . GLU B 1 138 ? 29.734 -0.25 6.852 1 95 138 GLU B CA 1
ATOM 3702 C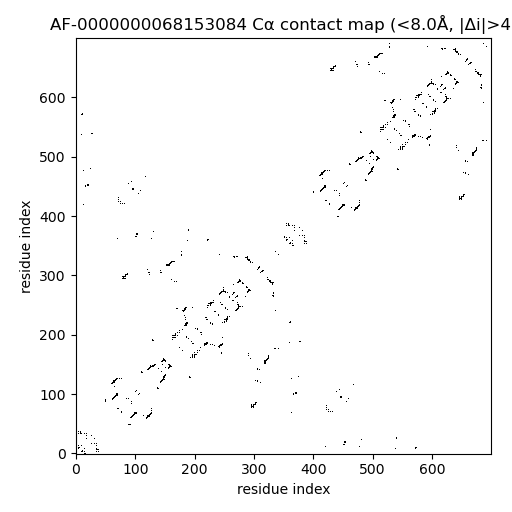 C . GLU B 1 138 ? 29.656 0.723 5.68 1 95 138 GLU B C 1
ATOM 3704 O O . GLU B 1 138 ? 30.25 0.487 4.629 1 95 138 GLU B O 1
ATOM 3709 N N . LEU B 1 139 ? 28.969 1.814 5.855 1 95.94 139 LEU B N 1
ATOM 3710 C CA . LEU B 1 139 ? 28.719 2.736 4.754 1 95.94 139 LEU B CA 1
ATOM 3711 C C . LEU B 1 139 ? 29.797 3.812 4.699 1 95.94 139 LEU B C 1
ATOM 3713 O O . LEU B 1 139 ? 29.766 4.688 3.832 1 95.94 139 LEU B O 1
ATOM 3717 N N . ALA B 1 140 ? 30.766 3.658 5.598 1 92.75 140 ALA B N 1
ATOM 3718 C CA . ALA B 1 140 ? 31.891 4.594 5.543 1 92.75 140 ALA B CA 1
ATOM 3719 C C . ALA B 1 140 ? 32.625 4.496 4.211 1 92.75 140 ALA B C 1
ATOM 3721 O O . ALA B 1 140 ? 33 3.404 3.787 1 92.75 140 ALA B O 1
ATOM 3722 N N . GLY B 1 141 ? 32.75 5.586 3.52 1 91.81 141 GLY B N 1
ATOM 3723 C CA . GLY B 1 141 ? 33.438 5.621 2.246 1 91.81 141 GLY B CA 1
ATOM 3724 C C . GLY B 1 141 ? 32.562 5.254 1.067 1 91.81 141 GLY B C 1
ATOM 3725 O O . GLY B 1 141 ? 33.031 5.207 -0.073 1 91.81 141 GLY B O 1
ATOM 3726 N N . VAL B 1 142 ? 31.359 4.934 1.302 1 95.12 142 VAL B N 1
ATOM 3727 C CA . VAL B 1 142 ? 30.391 4.617 0.263 1 95.12 142 VAL B CA 1
ATOM 3728 C C . VAL B 1 142 ? 29.5 5.828 0.009 1 95.12 142 VAL B C 1
ATOM 3730 O O . VAL B 1 142 ? 28.938 6.402 0.945 1 95.12 142 VAL B O 1
ATOM 3733 N N . PRO B 1 143 ? 29.453 6.305 -1.254 1 96.94 143 PRO B N 1
ATOM 3734 C CA . PRO B 1 143 ? 28.469 7.359 -1.506 1 96.94 143 PRO B CA 1
ATOM 3735 C C . PRO B 1 143 ? 27.078 7.004 -0.98 1 96.94 143 PRO B C 1
ATOM 3737 O O . PRO B 1 143 ? 26.516 5.973 -1.362 1 96.94 143 PRO B O 1
ATOM 3740 N N . THR B 1 144 ? 26.547 7.836 -0.047 1 97.75 144 THR B N 1
ATOM 3741 C CA . THR B 1 144 ? 25.297 7.516 0.636 1 97.75 144 THR B CA 1
ATOM 3742 C C . THR B 1 144 ? 24.406 8.75 0.734 1 97.75 144 THR B C 1
ATOM 3744 O O . THR B 1 144 ? 24.875 9.836 1.077 1 97.75 144 THR B O 1
ATOM 3747 N N . ILE B 1 145 ? 23.156 8.602 0.361 1 98.44 145 ILE B N 1
ATOM 3748 C CA . ILE B 1 145 ? 22.125 9.602 0.594 1 98.44 145 ILE B CA 1
ATOM 3749 C C . ILE B 1 145 ? 21.141 9.078 1.631 1 98.44 145 ILE B C 1
ATOM 3751 O O . ILE B 1 145 ? 20.688 7.934 1.556 1 98.44 145 ILE B O 1
ATOM 3755 N N . LEU B 1 146 ? 20.875 9.906 2.65 1 98.44 146 LEU B N 1
ATOM 3756 C CA . LEU B 1 146 ? 19.812 9.594 3.602 1 98.44 146 LEU B CA 1
ATOM 3757 C C . LEU B 1 146 ? 18.469 10.07 3.084 1 98.44 146 LEU B C 1
ATOM 3759 O O . LEU B 1 146 ? 18.328 11.227 2.668 1 98.44 146 LEU B O 1
ATOM 3763 N N . LEU B 1 147 ? 17.484 9.156 3.041 1 98.69 147 LEU B N 1
ATOM 3764 C CA . LEU B 1 147 ? 16.141 9.453 2.559 1 98.69 147 LEU B CA 1
ATOM 3765 C C . LEU B 1 147 ? 15.117 9.242 3.66 1 98.69 147 LEU B C 1
ATOM 3767 O O . LEU B 1 147 ? 15 8.141 4.207 1 98.69 147 LEU B O 1
ATOM 3771 N N . ASN B 1 148 ? 14.352 10.258 3.961 1 98 148 ASN B N 1
ATOM 3772 C CA . ASN B 1 148 ? 13.344 10.266 5.016 1 98 148 ASN B CA 1
ATOM 3773 C C . ASN B 1 148 ? 13.969 10.039 6.391 1 98 148 ASN B C 1
ATOM 3775 O O . ASN B 1 148 ? 13.352 9.422 7.262 1 98 148 ASN B O 1
ATOM 3779 N N . CYS B 1 149 ? 15.219 10.367 6.527 1 96.69 149 CYS B N 1
ATOM 3780 C CA . CYS B 1 149 ? 15.969 10.359 7.777 1 96.69 149 CYS B CA 1
ATOM 3781 C C . CYS B 1 149 ? 17.172 11.297 7.703 1 96.69 149 CYS B C 1
ATOM 3783 O O . CYS B 1 149 ? 17.438 11.867 6.645 1 96.69 149 CYS B O 1
ATOM 3785 N N . TYR B 1 150 ? 17.766 11.516 8.828 1 96.25 150 TYR B N 1
ATOM 3786 C CA . TYR B 1 150 ? 18.906 12.406 8.922 1 96.25 150 TYR B CA 1
ATOM 3787 C C . TYR B 1 150 ? 19.859 11.969 10.031 1 96.25 150 TYR B C 1
ATOM 3789 O O . TYR B 1 150 ? 19.484 11.172 10.898 1 96.25 150 TYR B O 1
ATOM 3797 N N . ALA B 1 151 ? 21.062 12.32 9.852 1 93.88 151 ALA B N 1
ATOM 3798 C CA . ALA B 1 151 ? 22.094 12.023 10.844 1 93.88 151 ALA B CA 1
ATOM 3799 C C . ALA B 1 151 ? 22.641 13.305 11.477 1 93.88 151 ALA B C 1
ATOM 3801 O O . ALA B 1 151 ? 22.047 14.375 11.312 1 93.88 151 ALA B O 1
ATOM 3802 N N . GLU B 1 152 ? 23.656 13.102 12.297 1 86.31 152 GLU B N 1
ATOM 3803 C CA . GLU B 1 152 ? 24.312 14.273 12.883 1 86.31 152 GLU B CA 1
ATOM 3804 C C . GLU B 1 152 ? 24.703 15.281 11.812 1 86.31 152 GLU B C 1
ATOM 3806 O O . GLU B 1 152 ? 25.031 14.898 10.68 1 86.31 152 GLU B O 1
ATOM 3811 N N . PRO B 1 153 ? 24.656 16.469 12.219 1 79.94 153 PRO B N 1
ATOM 3812 C CA . PRO B 1 153 ? 24.969 17.531 11.242 1 79.94 153 PRO B CA 1
ATOM 3813 C C . PRO B 1 153 ? 26.328 17.328 10.578 1 79.94 153 PRO B C 1
ATOM 3815 O O . PRO B 1 153 ? 27.266 16.859 11.219 1 79.94 153 PRO B O 1
ATOM 3818 N N . ARG B 1 154 ? 26.391 17.609 9.305 1 76.81 154 ARG B N 1
ATOM 3819 C CA . ARG B 1 154 ? 27.578 17.703 8.484 1 76.81 154 ARG B CA 1
ATOM 3820 C C . ARG B 1 154 ? 28.172 16.328 8.195 1 76.81 154 ARG B C 1
ATOM 3822 O O . ARG B 1 154 ? 29.359 16.188 7.938 1 76.81 154 ARG B O 1
ATOM 3829 N N . GLN B 1 155 ? 27.312 15.367 8.242 1 82.88 155 GLN B N 1
ATOM 3830 C CA . GLN B 1 155 ? 27.875 14.039 7.977 1 82.88 155 GLN B CA 1
ATOM 3831 C C . GLN B 1 155 ? 27.375 13.492 6.645 1 82.88 155 GLN B C 1
ATOM 3833 O O . GLN B 1 155 ? 28.156 12.93 5.867 1 82.88 155 GLN B O 1
ATOM 3838 N N . HIS B 1 156 ? 26.141 13.625 6.41 1 92.44 156 HIS B N 1
ATOM 3839 C CA . HIS B 1 156 ? 25.562 13.039 5.203 1 92.44 156 HIS B CA 1
ATOM 3840 C C . HIS B 1 156 ? 24.531 13.977 4.582 1 92.44 156 HIS B C 1
ATOM 3842 O O . HIS B 1 156 ? 23.938 14.812 5.277 1 92.44 156 HIS B O 1
ATOM 3848 N N . MET B 1 157 ? 24.375 13.898 3.271 1 95.81 157 MET B N 1
ATOM 3849 C CA . MET B 1 157 ? 23.219 14.492 2.613 1 95.81 157 MET B CA 1
ATOM 3850 C C . MET B 1 157 ? 21.938 13.781 3.029 1 95.81 157 MET B C 1
ATOM 3852 O O . MET B 1 157 ? 21.891 12.555 3.092 1 95.81 157 MET B O 1
ATOM 3856 N N . ALA B 1 158 ? 20.969 14.578 3.393 1 98.19 158 ALA B N 1
ATOM 3857 C CA . ALA B 1 158 ? 19.688 14.023 3.791 1 98.19 158 ALA B CA 1
ATOM 3858 C C . ALA B 1 158 ? 18.531 14.727 3.07 1 98.19 158 ALA B C 1
ATOM 3860 O O . ALA B 1 158 ? 18.594 15.93 2.83 1 98.19 158 ALA B O 1
ATOM 3861 N N . ILE B 1 159 ? 17.578 13.945 2.645 1 98.5 159 ILE B N 1
ATOM 3862 C CA . ILE B 1 159 ? 16.359 14.445 2.031 1 98.5 159 ILE B CA 1
ATOM 3863 C C . ILE B 1 159 ? 15.148 14.055 2.885 1 98.5 159 ILE B C 1
ATOM 3865 O O . ILE B 1 159 ? 14.914 12.875 3.133 1 98.5 159 ILE B O 1
ATOM 3869 N N . VAL B 1 160 ? 14.398 15.039 3.395 1 98.31 160 VAL B N 1
ATOM 3870 C CA . VAL B 1 160 ? 13.258 14.797 4.27 1 98.31 160 VAL B CA 1
ATOM 3871 C C . VAL B 1 160 ? 12.07 15.648 3.814 1 98.31 160 VAL B C 1
ATOM 3873 O O . VAL B 1 160 ? 12.242 16.609 3.064 1 98.31 160 VAL B O 1
ATOM 3876 N N . PRO B 1 161 ? 10.867 15.258 4.195 1 98.38 161 PRO B N 1
ATOM 3877 C CA . PRO B 1 161 ? 9.711 16.078 3.838 1 98.38 161 PRO B CA 1
ATOM 3878 C C . PRO B 1 161 ? 9.664 17.406 4.609 1 98.38 161 PRO B C 1
ATOM 3880 O O . PRO B 1 161 ? 10.086 17.453 5.766 1 98.38 161 PRO B O 1
ATOM 3883 N N . GLY B 1 162 ? 9.203 18.484 3.963 1 98.19 162 GLY B N 1
ATOM 3884 C CA . GLY B 1 162 ? 8.961 19.75 4.629 1 98.19 162 GLY B CA 1
ATOM 3885 C C . GLY B 1 162 ? 7.672 19.766 5.43 1 98.19 162 GLY B C 1
ATOM 3886 O O . GLY B 1 162 ? 6.715 20.453 5.055 1 98.19 162 GLY B O 1
ATOM 3887 N N . GLU B 1 163 ? 7.719 19.172 6.605 1 97.88 163 GLU B N 1
ATOM 3888 C CA . GLU B 1 163 ? 6.504 18.906 7.367 1 97.88 163 GLU B CA 1
ATOM 3889 C C . GLU B 1 163 ? 5.934 20.188 7.957 1 97.88 163 GLU B C 1
ATOM 3891 O O . GLU B 1 163 ? 4.715 20.344 8.062 1 97.88 163 GLU B O 1
ATOM 3896 N N . VAL B 1 164 ? 6.785 21.109 8.375 1 98.56 164 VAL B N 1
ATOM 3897 C CA . VAL B 1 164 ? 6.293 22.375 8.914 1 98.56 164 VAL B CA 1
ATOM 3898 C C . VAL B 1 164 ? 5.535 23.141 7.832 1 98.56 164 VAL B C 1
ATOM 3900 O O . VAL B 1 164 ? 4.406 23.594 8.055 1 98.56 164 VAL B O 1
ATOM 3903 N N . ALA B 1 165 ? 6.148 23.219 6.695 1 98.56 165 ALA B N 1
ATOM 3904 C CA . ALA B 1 165 ? 5.516 23.875 5.562 1 98.56 165 ALA B CA 1
ATOM 3905 C C . ALA B 1 165 ? 4.203 23.203 5.191 1 98.56 165 ALA B C 1
ATOM 3907 O O . ALA B 1 165 ? 3.24 23.859 4.797 1 98.56 165 ALA B O 1
ATOM 3908 N N . GLY B 1 166 ? 4.211 21.875 5.277 1 98.56 166 GLY B N 1
ATOM 3909 C CA . GLY B 1 166 ? 2.996 21.141 4.984 1 98.56 166 GLY B CA 1
ATOM 3910 C C . GLY B 1 166 ? 1.863 21.438 5.945 1 98.56 166 GLY B C 1
ATOM 3911 O O . GLY B 1 166 ? 0.739 21.719 5.52 1 98.56 166 GLY B O 1
ATOM 3912 N N . GLY B 1 167 ? 2.146 21.391 7.238 1 98.69 167 GLY B N 1
ATOM 3913 C CA . GLY B 1 167 ? 1.151 21.75 8.234 1 98.69 167 GLY B CA 1
ATOM 3914 C C . GLY B 1 167 ? 0.628 23.172 8.062 1 98.69 167 GLY B C 1
ATOM 3915 O O . GLY B 1 167 ? -0.571 23.406 8.211 1 98.69 167 GLY B O 1
ATOM 3916 N N . PHE B 1 168 ? 1.533 24.047 7.762 1 98.81 168 PHE B N 1
ATOM 3917 C CA . PHE B 1 168 ? 1.181 25.438 7.523 1 98.81 168 PHE B CA 1
ATOM 3918 C C . PHE B 1 168 ? 0.234 25.562 6.336 1 98.81 168 PHE B C 1
ATOM 3920 O O . PHE B 1 168 ? -0.825 26.188 6.441 1 98.81 168 PHE B O 1
ATOM 3927 N N . ALA B 1 169 ? 0.577 24.969 5.223 1 98.81 169 ALA B N 1
ATOM 3928 C CA . ALA B 1 169 ? -0.19 25.078 3.986 1 98.81 169 ALA B CA 1
ATOM 3929 C C . ALA B 1 169 ? -1.592 24.5 4.152 1 98.81 169 ALA B C 1
ATOM 3931 O O . ALA B 1 169 ? -2.572 25.078 3.686 1 98.81 169 ALA B O 1
ATOM 3932 N N . ALA B 1 170 ? -1.677 23.359 4.793 1 98.62 170 ALA B N 1
ATOM 3933 C CA . ALA B 1 170 ? -2.969 22.719 5.02 1 98.62 170 ALA B CA 1
ATOM 3934 C C . ALA B 1 170 ? -3.879 23.594 5.867 1 98.62 170 ALA B C 1
ATOM 3936 O O . ALA B 1 170 ? -5.047 23.797 5.527 1 98.62 170 ALA B O 1
ATOM 3937 N N . THR B 1 171 ? -3.338 24.125 6.926 1 98.81 171 THR B N 1
ATOM 3938 C CA . THR B 1 171 ? -4.105 24.969 7.828 1 98.81 171 THR B CA 1
ATOM 3939 C C . THR B 1 171 ? -4.441 26.312 7.168 1 98.81 171 THR B C 1
ATOM 3941 O O . THR B 1 171 ? -5.555 26.812 7.305 1 98.81 171 THR B O 1
ATOM 3944 N N . ALA B 1 172 ? -3.49 26.875 6.488 1 98.81 172 ALA B N 1
ATOM 3945 C CA . ALA B 1 172 ? -3.686 28.141 5.789 1 98.81 172 ALA B CA 1
ATOM 3946 C C . ALA B 1 172 ? -4.809 28.031 4.758 1 98.81 172 ALA B C 1
ATOM 3948 O O . ALA B 1 172 ? -5.566 28.984 4.559 1 98.81 172 ALA B O 1
ATOM 3949 N N . HIS B 1 173 ? -4.875 26.875 4.109 1 98.75 173 HIS B N 1
ATOM 3950 C CA . HIS B 1 173 ? -5.973 26.641 3.182 1 98.75 173 HIS B CA 1
ATOM 3951 C C . HIS B 1 173 ? -7.324 26.781 3.877 1 98.75 173 HIS B C 1
ATOM 3953 O O . HIS B 1 173 ? -8.219 27.469 3.371 1 98.75 173 HIS B O 1
ATOM 3959 N N . LEU B 1 174 ? -7.449 26.234 5.043 1 98.69 174 LEU B N 1
ATOM 3960 C CA . LEU B 1 174 ? -8.703 26.266 5.785 1 98.69 174 LEU B CA 1
ATOM 3961 C C . LEU B 1 174 ? -9.008 27.688 6.281 1 98.69 174 LEU B C 1
ATOM 3963 O O . LEU B 1 174 ? -10.156 28.125 6.227 1 98.69 174 LEU B O 1
ATOM 3967 N N . THR B 1 175 ? -7.992 28.438 6.754 1 98.38 175 THR B N 1
ATOM 3968 C CA . THR B 1 175 ? -8.219 29.812 7.203 1 98.38 175 THR B CA 1
ATOM 3969 C C . THR B 1 175 ? -8.594 30.703 6.027 1 98.38 175 THR B C 1
ATOM 3971 O O . THR B 1 175 ? -9.383 31.641 6.18 1 98.38 175 THR B O 1
ATOM 3974 N N . SER B 1 176 ? -8.055 30.422 4.867 1 98.31 176 SER B N 1
ATOM 3975 C CA . SER B 1 176 ? -8.375 31.219 3.678 1 98.31 176 SER B CA 1
ATOM 3976 C C . SER B 1 176 ? -9.828 31.016 3.258 1 98.31 176 SER B C 1
ATOM 3978 O O . SER B 1 176 ? -10.398 31.875 2.578 1 98.31 176 SER B O 1
ATOM 3980 N N . LEU B 1 177 ? -10.406 29.922 3.668 1 98 177 LEU B N 1
ATOM 3981 C CA . LEU B 1 177 ? -11.805 29.625 3.379 1 98 177 LEU B CA 1
ATOM 3982 C C . LEU B 1 177 ? -12.727 30.234 4.43 1 98 177 LEU B C 1
ATOM 3984 O O . LEU B 1 177 ? -13.945 30.094 4.355 1 98 177 LEU B O 1
ATOM 3988 N N . GLY B 1 178 ? -12.117 30.891 5.438 1 97.62 178 GLY B N 1
ATOM 3989 C CA . GLY B 1 178 ? -12.891 31.625 6.418 1 97.62 178 GLY B CA 1
ATOM 3990 C C . GLY B 1 178 ? -13.023 30.906 7.746 1 97.62 178 GLY B C 1
ATOM 3991 O O . GLY B 1 178 ? -13.609 31.438 8.695 1 97.62 178 GLY B O 1
ATOM 3992 N N . HIS B 1 179 ? -12.469 29.719 7.879 1 98.06 179 HIS B N 1
ATOM 3993 C CA . HIS B 1 179 ? -12.547 28.969 9.133 1 98.06 179 HIS B CA 1
ATOM 3994 C C . HIS B 1 179 ? -11.672 29.609 10.203 1 98.06 179 HIS B C 1
ATOM 3996 O O . HIS B 1 179 ? -10.516 29.953 9.938 1 98.06 179 HIS B O 1
ATOM 4002 N N . ARG B 1 180 ? -12.156 29.688 11.375 1 97.06 180 ARG B N 1
ATOM 4003 C CA . ARG B 1 180 ? -11.406 30.281 12.477 1 97.06 180 ARG B CA 1
ATOM 4004 C C . ARG B 1 180 ? -11.258 29.297 13.633 1 97.06 180 ARG B C 1
ATOM 4006 O O . ARG B 1 180 ? -10.375 29.453 14.477 1 97.06 180 ARG B O 1
ATOM 4013 N N . ARG B 1 181 ? -12.18 28.375 13.727 1 97.56 181 ARG B N 1
ATOM 4014 C CA . ARG B 1 181 ? -12.07 27.266 14.68 1 97.56 181 ARG B CA 1
ATOM 4015 C C . ARG B 1 181 ? -11.773 25.953 13.961 1 97.56 181 ARG B C 1
ATOM 4017 O O . ARG B 1 181 ? -12.688 25.266 13.5 1 97.56 181 ARG B O 1
ATOM 4024 N N . ILE B 1 182 ? -10.555 25.672 13.938 1 98.56 182 ILE B N 1
ATOM 4025 C CA . ILE B 1 182 ? -10.062 24.547 13.156 1 98.56 182 ILE B CA 1
ATOM 4026 C C . ILE B 1 182 ? -9.484 23.484 14.078 1 98.56 182 ILE B C 1
ATOM 4028 O O . ILE B 1 182 ? -8.492 23.719 14.766 1 98.56 182 ILE B O 1
ATOM 4032 N N . GLY B 1 183 ? -10.172 22.344 14.141 1 98.88 183 GLY B N 1
ATOM 4033 C CA . GLY B 1 183 ? -9.625 21.203 14.867 1 98.88 183 GLY B CA 1
ATOM 4034 C C . GLY B 1 183 ? -8.445 20.562 14.172 1 98.88 183 GLY B C 1
ATOM 4035 O O . GLY B 1 183 ? -8.344 20.594 12.945 1 98.88 183 GLY B O 1
ATOM 4036 N N . PHE B 1 184 ? -7.551 20 14.984 1 98.94 184 PHE B N 1
ATOM 4037 C CA . PHE B 1 184 ? -6.398 19.281 14.445 1 98.94 184 PHE B CA 1
ATOM 4038 C C . PHE B 1 184 ? -6.273 17.906 15.078 1 98.94 184 PHE B C 1
ATOM 4040 O O . PHE B 1 184 ? -6.066 17.781 16.281 1 98.94 184 PHE B O 1
ATOM 4047 N N . ILE B 1 185 ? -6.473 16.891 14.25 1 98.75 185 ILE B N 1
ATOM 4048 C CA . ILE B 1 185 ? -6.176 15.516 14.664 1 98.75 185 ILE B CA 1
ATOM 4049 C C . ILE B 1 185 ? -4.781 15.125 14.195 1 98.75 185 ILE B C 1
ATOM 4051 O O . ILE B 1 185 ? -4.594 14.758 13.031 1 98.75 185 ILE B O 1
ATOM 4055 N N . ASN B 1 186 ? -3.828 15.141 15.07 1 97.56 186 ASN B N 1
ATOM 4056 C CA . ASN B 1 186 ? -2.424 14.906 14.75 1 97.56 186 ASN B CA 1
ATOM 4057 C C . ASN B 1 186 ? -2.078 13.422 14.789 1 97.56 186 ASN B C 1
ATOM 4059 O O . ASN B 1 186 ? -2.967 12.578 14.922 1 97.56 186 ASN B O 1
ATOM 4063 N N . GLY B 1 187 ? -0.804 13.055 14.5 1 95.25 187 GLY B N 1
ATOM 4064 C CA . GLY B 1 187 ? -0.334 11.688 14.609 1 95.25 187 GLY B CA 1
ATOM 4065 C C . GLY B 1 187 ? 0.275 11.367 15.961 1 95.25 187 GLY B C 1
ATOM 4066 O O . GLY B 1 187 ? -0.08 11.992 16.969 1 95.25 187 GLY B O 1
ATOM 4067 N N . GLU B 1 188 ? 1.036 10.305 15.984 1 93.12 188 GLU B N 1
ATOM 4068 C CA . GLU B 1 188 ? 1.779 10.008 17.203 1 93.12 188 GLU B CA 1
ATOM 4069 C C . GLU B 1 188 ? 2.699 11.164 17.594 1 93.12 188 GLU B C 1
ATOM 4071 O O . GLU B 1 188 ? 3.604 11.523 16.828 1 93.12 188 GLU B O 1
ATOM 4076 N N . PRO B 1 189 ? 2.549 11.664 18.734 1 91.62 189 PRO B N 1
ATOM 4077 C CA . PRO B 1 189 ? 3.164 12.953 19.078 1 91.62 189 PRO B CA 1
ATOM 4078 C C . PRO B 1 189 ? 4.688 12.891 19.094 1 91.62 189 PRO B C 1
ATOM 4080 O O . PRO B 1 189 ? 5.352 13.93 18.969 1 91.62 189 PRO B O 1
ATOM 4083 N N . TRP B 1 190 ? 5.312 11.734 19.234 1 89.19 190 TRP B N 1
ATOM 4084 C CA . TRP B 1 190 ? 6.762 11.625 19.344 1 89.19 190 TRP B CA 1
ATOM 4085 C C . TRP B 1 190 ? 7.418 11.664 17.953 1 89.19 190 TRP B C 1
ATOM 4087 O O . TRP B 1 190 ? 8.633 11.828 17.844 1 89.19 190 TRP B O 1
ATOM 4097 N N . MET B 1 191 ? 6.645 11.508 16.984 1 93.06 191 MET B N 1
ATOM 4098 C CA . MET B 1 191 ? 7.188 11.422 15.625 1 93.06 191 MET B CA 1
ATOM 4099 C C . MET B 1 191 ? 7.48 12.812 15.078 1 93.06 191 MET B C 1
ATOM 4101 O O . MET B 1 191 ? 6.703 13.75 15.289 1 93.06 191 MET B O 1
ATOM 4105 N N . ASP B 1 192 ? 8.523 12.93 14.281 1 94.75 192 ASP B N 1
ATOM 4106 C CA . ASP B 1 192 ? 8.914 14.195 13.664 1 94.75 192 ASP B CA 1
ATOM 4107 C C . ASP B 1 192 ? 7.777 14.773 12.828 1 94.75 192 ASP B C 1
ATOM 4109 O O . ASP B 1 192 ? 7.52 15.977 12.859 1 94.75 192 ASP B O 1
ATOM 4113 N N . ALA B 1 193 ? 7.145 13.953 12.094 1 96.56 193 ALA B N 1
ATOM 4114 C CA . ALA B 1 193 ? 6.043 14.406 11.242 1 96.56 193 ALA B CA 1
ATOM 4115 C C . ALA B 1 193 ? 4.965 15.102 12.062 1 96.56 193 ALA B C 1
ATOM 4117 O O . ALA B 1 193 ? 4.508 16.188 11.703 1 96.56 193 ALA B O 1
ATOM 4118 N N . ALA B 1 194 ? 4.582 14.5 13.18 1 96.94 194 ALA B N 1
ATOM 4119 C CA . ALA B 1 194 ? 3.545 15.055 14.039 1 96.94 194 ALA B CA 1
ATOM 4120 C C . ALA B 1 194 ? 4.004 16.359 14.68 1 96.94 194 ALA B C 1
ATOM 4122 O O . ALA B 1 194 ? 3.256 17.344 14.711 1 96.94 194 ALA B O 1
ATOM 4123 N N . ILE B 1 195 ? 5.195 16.391 15.148 1 97.5 195 ILE B N 1
ATOM 4124 C CA . ILE B 1 195 ? 5.762 17.578 15.805 1 97.5 195 ILE B CA 1
ATOM 4125 C C . ILE B 1 195 ? 5.789 18.75 14.82 1 97.5 195 ILE B C 1
ATOM 4127 O O . ILE B 1 195 ? 5.332 19.844 15.148 1 97.5 195 ILE B O 1
ATOM 4131 N N . ASP B 1 196 ? 6.25 18.484 13.672 1 98.31 196 ASP B N 1
ATOM 4132 C CA . ASP B 1 196 ? 6.449 19.547 12.688 1 98.31 196 ASP B CA 1
ATOM 4133 C C . ASP B 1 196 ? 5.117 20 12.094 1 98.31 196 ASP B C 1
ATOM 4135 O O . ASP B 1 196 ? 4.914 21.188 11.844 1 98.31 196 ASP B O 1
ATOM 4139 N N . ARG B 1 197 ? 4.191 19.094 11.82 1 98.56 197 ARG B N 1
ATOM 4140 C CA . ARG B 1 197 ? 2.881 19.469 11.305 1 98.56 197 ARG B CA 1
ATOM 4141 C C . ARG B 1 197 ? 2.135 20.344 12.312 1 98.56 197 ARG B C 1
ATOM 4143 O O . ARG B 1 197 ? 1.44 21.281 11.938 1 98.56 197 ARG B O 1
ATOM 4150 N N . LEU B 1 198 ? 2.289 20 13.586 1 98.75 198 LEU B N 1
ATOM 4151 C CA . LEU B 1 198 ? 1.69 20.812 14.633 1 98.75 198 LEU B CA 1
ATOM 4152 C C . LEU B 1 198 ? 2.287 22.219 14.633 1 98.75 198 LEU B C 1
ATOM 4154 O O . LEU B 1 198 ? 1.565 23.203 14.789 1 98.75 198 LEU B O 1
ATOM 4158 N N . LYS B 1 199 ? 3.6 22.297 14.5 1 98.81 199 LYS B N 1
ATOM 4159 C CA . LYS B 1 199 ? 4.254 23.609 14.398 1 98.81 199 LYS B CA 1
ATOM 4160 C C . LYS B 1 199 ? 3.68 24.422 13.234 1 98.81 199 LYS B C 1
ATOM 4162 O O . LYS B 1 199 ? 3.398 25.609 13.383 1 98.81 199 LYS B O 1
ATOM 4167 N N . GLY B 1 200 ? 3.506 23.75 12.086 1 98.88 200 GLY B N 1
ATOM 4168 C CA . GLY B 1 200 ? 2.91 24.406 10.93 1 98.88 200 GLY B CA 1
ATOM 4169 C C . GLY B 1 200 ? 1.487 24.859 11.172 1 98.88 200 GLY B C 1
ATOM 4170 O O . GLY B 1 200 ? 1.111 25.969 10.781 1 98.88 200 GLY B O 1
ATOM 4171 N N . TYR B 1 201 ? 0.71 24.047 11.828 1 98.88 201 TYR B N 1
ATOM 4172 C CA . TYR B 1 201 ? -0.661 24.359 12.21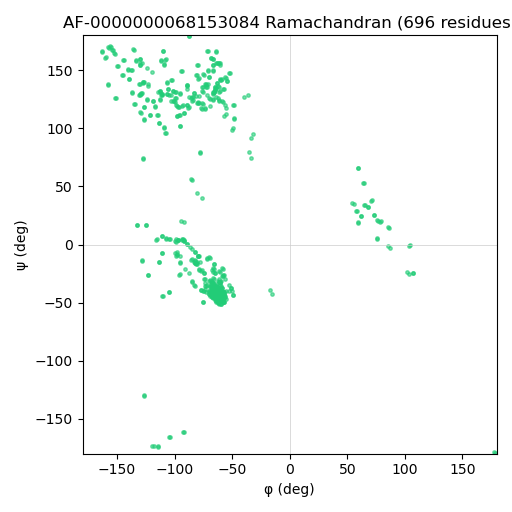9 1 98.88 201 TYR B CA 1
ATOM 4173 C C . TYR B 1 201 ? -0.714 25.625 13.07 1 98.88 201 TYR B C 1
ATOM 4175 O O . TYR B 1 201 ? -1.459 26.547 12.758 1 98.88 201 TYR B O 1
ATOM 4183 N N . LYS B 1 202 ? 0.111 25.688 14.055 1 98.88 202 LYS B N 1
ATOM 4184 C CA . LYS B 1 202 ? 0.172 26.844 14.953 1 98.88 202 LYS B CA 1
ATOM 4185 C C . LYS B 1 202 ? 0.598 28.094 14.211 1 98.88 202 LYS B C 1
ATOM 4187 O O . LYS B 1 202 ? 0.029 29.172 14.422 1 98.88 202 LYS B O 1
ATOM 4192 N N . GLN B 1 203 ? 1.562 28 13.352 1 98.81 203 GLN B N 1
ATOM 4193 C CA . GLN B 1 203 ? 2.068 29.141 12.602 1 98.81 203 GLN B CA 1
ATOM 4194 C C . GLN B 1 203 ? 0.995 29.703 11.672 1 98.81 203 GLN B C 1
ATOM 4196 O O . GLN B 1 203 ? 0.87 30.922 11.523 1 98.81 203 GLN B O 1
ATOM 4201 N N . ALA B 1 204 ? 0.265 28.781 11.023 1 98.88 204 ALA B N 1
ATOM 4202 C CA . ALA B 1 204 ? -0.799 29.219 10.125 1 98.88 204 ALA B CA 1
ATOM 4203 C C . ALA B 1 204 ? -1.894 29.969 10.883 1 98.88 204 ALA B C 1
ATOM 4205 O O . ALA B 1 204 ? -2.418 30.969 10.406 1 98.88 204 ALA B O 1
ATOM 4206 N N . LEU B 1 205 ? -2.227 29.484 12.086 1 98.81 205 LEU B N 1
ATOM 4207 C CA . LEU B 1 205 ? -3.199 30.172 12.93 1 98.81 205 LEU B CA 1
ATOM 4208 C C . LEU B 1 205 ? -2.709 31.578 13.297 1 98.81 205 LEU B C 1
ATOM 4210 O O . LEU B 1 205 ? -3.449 32.562 13.156 1 98.81 205 LEU B O 1
ATOM 4214 N N . ALA B 1 206 ? -1.498 31.641 13.711 1 98.62 206 ALA B N 1
ATOM 4215 C CA . ALA B 1 206 ? -0.907 32.906 14.102 1 98.62 206 ALA B CA 1
ATOM 4216 C C . ALA B 1 206 ? -0.915 33.906 12.938 1 98.62 206 ALA B C 1
ATOM 4218 O O . ALA B 1 206 ? -1.232 35.094 13.117 1 98.62 206 ALA B O 1
ATOM 4219 N N . THR B 1 207 ? -0.575 33.438 11.781 1 98.38 207 THR B N 1
ATOM 4220 C CA . THR B 1 207 ? -0.529 34.25 10.586 1 98.38 207 THR B CA 1
ATOM 4221 C C . THR B 1 207 ? -1.909 34.844 10.273 1 98.38 207 THR B C 1
ATOM 4223 O O . THR B 1 207 ? -2.023 35.938 9.758 1 98.38 207 THR B O 1
ATOM 4226 N N . ALA B 1 208 ? -2.93 34.125 10.602 1 98.12 208 ALA B N 1
ATOM 4227 C CA . ALA B 1 208 ? -4.305 34.531 10.344 1 98.12 208 ALA B CA 1
ATOM 4228 C C . ALA B 1 208 ? -4.895 35.25 11.555 1 98.12 208 ALA B C 1
ATOM 4230 O O . ALA B 1 208 ? -6.098 35.531 11.602 1 98.12 208 ALA B O 1
ATOM 4231 N N . ASP B 1 209 ? -4.074 35.469 12.586 1 98.19 209 ASP B N 1
ATOM 4232 C CA . ASP B 1 209 ? -4.477 36.156 13.82 1 98.19 209 ASP B CA 1
ATOM 4233 C C . ASP B 1 209 ? -5.527 35.344 14.57 1 98.19 209 ASP B C 1
ATOM 4235 O O . ASP B 1 209 ? -6.504 35.875 15.078 1 98.19 209 ASP B O 1
ATOM 4239 N N . ILE B 1 210 ? -5.398 34.062 14.477 1 98.12 210 ILE B N 1
ATOM 4240 C CA . ILE B 1 210 ? -6.238 33.125 15.234 1 98.12 210 ILE B CA 1
ATOM 4241 C C . ILE B 1 210 ? -5.445 32.562 16.406 1 98.12 210 ILE B C 1
ATOM 4243 O O . ILE B 1 210 ? -4.328 32.062 16.219 1 98.12 210 ILE B O 1
ATOM 4247 N N . ALA B 1 211 ? -5.977 32.625 17.594 1 97.69 211 ALA B N 1
ATOM 4248 C CA . ALA B 1 211 ? -5.289 32.125 18.766 1 97.69 211 ALA B CA 1
ATOM 4249 C C . ALA B 1 211 ? -5.273 30.594 18.781 1 97.69 211 ALA B C 1
ATOM 4251 O O . ALA B 1 211 ? -6.277 29.969 18.453 1 97.69 211 ALA B O 1
ATOM 4252 N N . TYR B 1 212 ? -4.16 30.094 19.094 1 98.31 212 TYR B N 1
ATOM 4253 C CA . TYR B 1 212 ? -4.047 28.656 19.297 1 98.31 212 TYR B CA 1
ATOM 4254 C C . TYR B 1 212 ? -4.871 28.203 20.5 1 98.31 212 TYR B C 1
ATOM 4256 O O . TYR B 1 212 ? -4.84 28.844 21.562 1 98.31 212 TYR B O 1
ATOM 4264 N N . ASP B 1 213 ? -5.633 27.172 20.359 1 98.06 213 ASP B N 1
ATOM 4265 C CA . ASP B 1 213 ? -6.461 26.562 21.391 1 98.06 213 ASP B CA 1
ATOM 4266 C C . ASP B 1 213 ? -6.176 25.078 21.531 1 98.06 213 ASP B C 1
ATOM 4268 O O . ASP B 1 213 ? -6.586 24.281 20.672 1 98.06 213 ASP B O 1
ATOM 4272 N N . GLU B 1 214 ? -5.531 24.672 22.578 1 97.69 214 GLU B N 1
ATOM 4273 C CA . GLU B 1 214 ? -5.117 23.281 22.797 1 97.69 214 GLU B CA 1
ATOM 4274 C C . GLU B 1 214 ? -6.324 22.344 22.844 1 97.69 214 GLU B C 1
ATOM 4276 O O . GLU B 1 214 ? -6.211 21.156 22.531 1 97.69 214 GLU B O 1
ATOM 4281 N N . SER B 1 215 ? -7.473 22.859 23.156 1 97.81 215 SER B N 1
ATOM 4282 C CA . SER B 1 215 ? -8.672 22.047 23.281 1 97.81 215 SER B CA 1
ATOM 4283 C C . SER B 1 215 ? -9.148 21.578 21.906 1 97.81 215 SER B C 1
ATOM 4285 O O . SER B 1 215 ? -9.984 20.672 21.812 1 97.81 215 SER B O 1
ATOM 4287 N N . LEU B 1 216 ? -8.609 22.141 20.828 1 98.62 216 LEU B N 1
ATOM 4288 C CA . LEU B 1 216 ? -8.992 21.797 19.469 1 98.62 216 LEU B CA 1
ATOM 4289 C C . LEU B 1 216 ? -8.016 20.766 18.875 1 98.62 216 LEU B C 1
ATOM 4291 O O . LEU B 1 216 ? -8.141 20.391 17.719 1 98.62 216 LEU B O 1
ATOM 4295 N N . VAL B 1 217 ? -7.062 20.312 19.703 1 98.75 217 VAL B N 1
ATOM 4296 C CA . VAL B 1 217 ? -6.047 19.391 19.203 1 98.75 217 VAL B CA 1
ATOM 4297 C C . VAL B 1 217 ? -6.238 18.016 19.859 1 98.75 217 VAL B C 1
ATOM 4299 O O . VAL B 1 217 ? -6.484 17.922 21.062 1 98.75 217 VAL B O 1
ATOM 4302 N N . ARG B 1 218 ? -6.227 16.969 19.016 1 98.31 218 ARG B N 1
ATOM 4303 C CA . ARG B 1 218 ? -6.254 15.594 19.484 1 98.31 218 ARG B CA 1
ATOM 4304 C C . ARG B 1 218 ? -5.059 14.812 18.953 1 98.31 218 ARG B C 1
ATOM 4306 O O . ARG B 1 218 ? -4.684 14.961 17.797 1 98.31 218 ARG B O 1
ATOM 4313 N N . ASN B 1 219 ? -4.457 13.992 19.828 1 95.12 219 ASN B N 1
ATOM 4314 C CA . ASN B 1 219 ? -3.434 13.055 19.391 1 95.12 219 ASN B CA 1
ATOM 4315 C C . ASN B 1 219 ? -4.047 11.852 18.688 1 95.12 219 ASN B C 1
ATOM 4317 O O . ASN B 1 219 ? -5.078 11.328 19.109 1 95.12 219 ASN B O 1
ATOM 4321 N N . GLY B 1 220 ? -3.408 11.531 17.594 1 93.94 220 GLY B N 1
ATOM 4322 C CA . GLY B 1 220 ? -3.848 10.367 16.828 1 93.94 220 GLY B CA 1
ATOM 4323 C C . GLY B 1 220 ? -2.793 9.281 16.734 1 93.94 220 GLY B C 1
ATOM 4324 O O . GLY B 1 220 ? -1.818 9.289 17.484 1 93.94 220 GLY B O 1
ATOM 4325 N N . ASP B 1 221 ? -3.082 8.203 15.906 1 90.56 221 ASP B N 1
ATOM 4326 C CA . ASP B 1 221 ? -2.166 7.086 15.711 1 90.56 221 ASP B CA 1
ATOM 4327 C C . ASP B 1 221 ? -2.016 6.758 14.227 1 90.56 221 ASP B C 1
ATOM 4329 O O . ASP B 1 221 ? -1.673 5.629 13.867 1 90.56 221 ASP B O 1
ATOM 4333 N N . TRP B 1 222 ? -2.424 7.691 13.391 1 92.69 222 TRP B N 1
ATOM 4334 C CA . TRP B 1 222 ? -2.264 7.598 11.938 1 92.69 222 TRP B CA 1
ATOM 4335 C C . TRP B 1 222 ? -3.277 6.629 11.344 1 92.69 222 TRP B C 1
ATOM 4337 O O . TRP B 1 222 ? -3.244 6.352 10.141 1 92.69 222 TRP B O 1
ATOM 4347 N N . LEU B 1 223 ? -4.211 6.102 12.133 1 89.19 223 LEU B N 1
ATOM 4348 C CA . LEU B 1 223 ? -5.172 5.105 11.672 1 89.19 223 LEU B CA 1
ATOM 4349 C C . LEU B 1 223 ? -6.582 5.684 11.641 1 89.19 223 LEU B C 1
ATOM 4351 O O . LEU B 1 223 ? -6.879 6.641 12.359 1 89.19 223 LEU B O 1
ATOM 4355 N N . PRO B 1 224 ? -7.469 5.102 10.867 1 89.5 224 PRO B N 1
ATOM 4356 C CA . PRO B 1 224 ? -8.82 5.641 10.711 1 89.5 224 PRO B CA 1
ATOM 4357 C C . PRO B 1 224 ? -9.625 5.625 12.008 1 89.5 224 PRO B C 1
ATOM 4359 O O . PRO B 1 224 ? -10.336 6.586 12.312 1 89.5 224 PRO B O 1
ATOM 4362 N N . LEU B 1 225 ? -9.477 4.582 12.805 1 86.62 225 LEU B N 1
ATOM 4363 C CA . LEU B 1 225 ? -10.305 4.449 14 1 86.62 225 LEU B CA 1
ATOM 4364 C C . LEU B 1 225 ? -10.031 5.594 14.969 1 86.62 225 LEU B C 1
ATOM 4366 O O . LEU B 1 225 ? -10.969 6.191 15.508 1 86.62 225 LEU B O 1
ATOM 4370 N N . ARG B 1 226 ? -8.812 5.836 15.148 1 91.81 226 ARG B N 1
ATOM 4371 C CA . ARG B 1 226 ? -8.484 6.941 16.047 1 91.81 226 ARG B CA 1
ATOM 4372 C C . ARG B 1 226 ? -8.914 8.273 15.453 1 91.81 226 ARG B C 1
ATOM 4374 O O . ARG B 1 226 ? -9.32 9.188 16.188 1 91.81 226 ARG B O 1
ATOM 4381 N N . GLY B 1 227 ? -8.812 8.43 14.148 1 95.5 227 GLY B N 1
ATOM 4382 C CA . GLY B 1 227 ? -9.352 9.609 13.492 1 95.5 227 GLY B CA 1
ATOM 4383 C C . GLY B 1 227 ? -10.836 9.797 13.727 1 95.5 227 GLY B C 1
ATOM 4384 O O . GLY B 1 227 ? -11.289 10.914 13.992 1 95.5 227 GLY B O 1
ATOM 4385 N N . TYR B 1 228 ? -11.547 8.727 13.664 1 93.19 228 TYR B N 1
ATOM 4386 C CA . TYR B 1 228 ? -12.984 8.711 13.914 1 93.19 228 TYR B CA 1
ATOM 4387 C C . TYR B 1 228 ? -13.297 9.141 15.344 1 93.19 228 TYR B C 1
ATOM 4389 O O . TYR B 1 228 ? -14.102 10.047 15.562 1 93.19 228 TYR B O 1
ATOM 4397 N N . GLU B 1 229 ? -12.641 8.555 16.297 1 95 229 GLU B N 1
ATOM 4398 C CA . GLU B 1 229 ? -12.867 8.844 17.719 1 95 229 GLU B CA 1
ATOM 4399 C C . GLU B 1 229 ? -12.523 10.297 18.047 1 95 229 GLU B C 1
ATOM 4401 O O . GLU B 1 229 ? -13.289 10.977 18.734 1 95 229 GLU B O 1
ATOM 4406 N N . ALA B 1 230 ? -11.43 10.719 17.547 1 97.94 230 ALA B N 1
ATOM 4407 C CA . ALA B 1 230 ? -10.977 12.086 17.797 1 97.94 230 ALA B CA 1
ATOM 4408 C C . ALA B 1 230 ? -11.93 13.102 17.172 1 97.94 230 ALA B C 1
ATOM 4410 O O . ALA B 1 230 ? -12.188 14.156 17.766 1 97.94 230 ALA B O 1
ATOM 4411 N N . ALA B 1 231 ? -12.367 12.805 16.016 1 98.44 231 ALA B N 1
ATOM 4412 C CA . ALA B 1 231 ? -13.336 13.688 15.375 1 98.44 231 ALA B CA 1
ATOM 4413 C C . ALA B 1 231 ? -14.625 13.781 16.188 1 98.44 231 ALA B C 1
ATOM 4415 O O . ALA B 1 231 ? -15.172 14.875 16.375 1 98.44 231 ALA B O 1
ATOM 4416 N N . LEU B 1 232 ? -15.07 12.672 16.688 1 97.69 232 LEU B N 1
ATOM 4417 C CA . LEU B 1 232 ? -16.266 12.68 17.531 1 97.69 232 LEU B CA 1
ATOM 4418 C C . LEU B 1 232 ? -16.047 13.539 18.781 1 97.69 232 LEU B C 1
ATOM 4420 O O . LEU B 1 232 ? -16.938 14.289 19.188 1 97.69 232 LEU B O 1
ATOM 4424 N N . GLU B 1 233 ? -14.922 13.414 19.359 1 98.44 233 GLU B N 1
ATOM 4425 C CA . GLU B 1 233 ? -14.578 14.219 20.531 1 98.44 233 GLU B CA 1
ATOM 4426 C C . GLU B 1 233 ? -14.633 15.711 20.203 1 98.44 233 GLU B C 1
ATOM 4428 O O . GLU B 1 233 ? -15.188 16.5 20.969 1 98.44 233 GLU B O 1
ATOM 4433 N N . LEU B 1 234 ? -14.062 16.094 19.109 1 98.62 234 LEU B N 1
ATOM 4434 C CA . LEU B 1 234 ? -13.992 17.484 18.719 1 98.62 234 LEU B CA 1
ATOM 4435 C C . LEU B 1 234 ? -15.375 18.031 18.406 1 98.62 234 LEU B C 1
ATOM 4437 O O . LEU B 1 234 ? -15.68 19.188 18.719 1 98.62 234 LEU B O 1
ATOM 4441 N N . LEU B 1 235 ? -16.188 17.203 17.828 1 97.88 235 LEU B N 1
ATOM 4442 C CA . LEU B 1 235 ? -17.516 17.656 17.391 1 97.88 235 LEU B CA 1
ATOM 4443 C C . LEU B 1 235 ? -18.484 17.703 18.578 1 97.88 235 LEU B C 1
ATOM 4445 O O . LEU B 1 235 ? -19.562 18.281 18.469 1 97.88 235 LEU B O 1
ATOM 4449 N N . ALA B 1 236 ? -18.062 17.172 19.688 1 97.06 236 ALA B N 1
ATOM 4450 C CA . ALA B 1 236 ? -18.938 17.109 20.859 1 97.06 236 ALA B CA 1
ATOM 4451 C C . ALA B 1 236 ? -18.688 18.297 21.797 1 97.06 236 ALA B C 1
ATOM 4453 O O . ALA B 1 236 ? -19.484 18.562 22.688 1 97.06 236 ALA B O 1
ATOM 4454 N N . ILE B 1 237 ? -17.594 18.984 21.609 1 96.69 237 ILE B N 1
ATOM 4455 C CA . ILE B 1 237 ? -17.297 20.078 22.531 1 96.69 237 ILE B CA 1
ATOM 4456 C C . ILE B 1 237 ? -18.25 21.234 22.281 1 96.69 237 ILE B C 1
ATOM 4458 O O . ILE B 1 237 ? -18.922 21.281 21.234 1 96.69 237 ILE B O 1
ATOM 4462 N N . ASP B 1 238 ? -18.172 22.125 23.312 1 92.38 238 ASP B N 1
ATOM 4463 C CA . ASP B 1 238 ? -18.938 23.359 23.109 1 92.38 238 ASP B CA 1
ATOM 4464 C C . ASP B 1 238 ? -18.359 24.188 21.969 1 92.38 238 ASP B C 1
ATOM 4466 O O . ASP B 1 238 ? -17.141 24.375 21.891 1 92.38 238 ASP B O 1
ATOM 4470 N N . ASN B 1 239 ? -19.156 24.641 21.062 1 93.81 239 ASN B N 1
ATOM 4471 C CA . ASN B 1 239 ? -18.719 25.391 19.891 1 93.81 239 ASN B CA 1
ATOM 4472 C C . ASN B 1 239 ? -17.75 24.578 19.047 1 93.81 239 ASN B C 1
ATOM 4474 O O . ASN B 1 239 ? -16.562 24.906 18.938 1 93.81 239 ASN B O 1
ATOM 4478 N N . PRO B 1 240 ? -18.156 23.562 18.484 1 96.94 240 PRO B N 1
ATOM 4479 C CA . PRO B 1 240 ? -17.281 22.656 17.719 1 96.94 240 PRO B CA 1
ATOM 4480 C C . PRO B 1 240 ? -16.609 23.359 16.547 1 96.94 240 PRO B C 1
ATOM 4482 O O . PRO B 1 240 ? -17.062 24.406 16.094 1 96.94 240 PRO B O 1
ATOM 4485 N N . PRO B 1 241 ? -15.492 22.844 16.141 1 98 241 PRO B N 1
ATOM 4486 C CA . PRO B 1 241 ? -14.836 23.422 14.969 1 98 241 PRO B CA 1
ATOM 4487 C C . PRO B 1 241 ? -15.68 23.297 13.695 1 98 241 PRO B C 1
ATOM 4489 O O . PRO B 1 241 ? -16.516 22.406 13.594 1 98 241 PRO B O 1
ATOM 4492 N N . THR B 1 242 ? -15.414 24.172 12.781 1 98 242 THR B N 1
ATOM 4493 C CA . THR B 1 242 ? -16.078 24.156 11.484 1 98 242 THR B CA 1
ATOM 4494 C C . THR B 1 242 ? -15.195 23.469 10.438 1 98 242 THR B C 1
ATOM 4496 O O . THR B 1 242 ? -15.641 23.234 9.312 1 98 242 THR B O 1
ATOM 4499 N N . ALA B 1 243 ? -13.945 23.188 10.844 1 98.75 243 ALA B N 1
ATOM 4500 C CA . ALA B 1 243 ? -13.008 22.438 10.008 1 98.75 243 ALA B CA 1
ATOM 4501 C C . ALA B 1 243 ? -12.102 21.547 10.859 1 98.75 243 ALA B C 1
ATOM 4503 O O . ALA B 1 243 ? -11.773 21.906 12 1 98.75 243 ALA B O 1
ATOM 4504 N N . ILE B 1 244 ? -11.766 20.438 10.32 1 98.88 244 ILE B N 1
ATOM 4505 C CA . ILE B 1 244 ? -10.82 19.547 10.977 1 98.88 244 ILE B CA 1
ATOM 4506 C C . ILE B 1 244 ? -9.68 19.203 10.016 1 98.88 244 ILE B C 1
ATOM 4508 O O . ILE B 1 244 ? -9.922 18.719 8.914 1 98.88 244 ILE B O 1
ATOM 4512 N N . PHE B 1 245 ? -8.469 19.578 10.398 1 98.94 245 PHE B N 1
ATOM 4513 C CA . PHE B 1 245 ? -7.246 19.141 9.742 1 98.94 245 PHE B CA 1
ATOM 4514 C C . PHE B 1 245 ? -6.727 17.844 10.367 1 98.94 245 PHE B C 1
ATOM 4516 O O . PHE B 1 245 ? -6.457 17.812 11.57 1 98.94 245 PHE B O 1
ATOM 4523 N N . CYS B 1 246 ? -6.625 16.766 9.539 1 98.88 246 CYS B N 1
ATOM 4524 C CA . CYS B 1 246 ? -6.078 15.5 10.016 1 98.88 246 CYS B CA 1
ATOM 4525 C C . CYS B 1 246 ? -4.645 15.305 9.531 1 98.88 246 CYS B C 1
ATOM 4527 O O . CYS B 1 246 ? -4.34 15.57 8.367 1 98.88 246 CYS B O 1
ATOM 4529 N N . GLY B 1 247 ? -3.818 14.75 10.391 1 98.44 247 GLY B N 1
ATOM 4530 C CA . GLY B 1 247 ? -2.398 14.586 10.117 1 98.44 247 GLY B CA 1
ATOM 4531 C C . GLY B 1 247 ? -2.115 13.617 8.984 1 98.44 247 GLY B C 1
ATOM 4532 O O . GLY B 1 247 ? -0.998 13.57 8.469 1 98.44 247 GLY B O 1
ATOM 4533 N N . ASN B 1 248 ? -3.047 12.789 8.586 1 96.94 248 ASN B N 1
ATOM 4534 C CA . ASN B 1 248 ? -2.959 11.977 7.379 1 96.94 248 ASN B CA 1
ATOM 4535 C C . ASN B 1 248 ? -4.344 11.609 6.852 1 96.94 248 ASN B C 1
ATOM 4537 O O . ASN B 1 248 ? -5.352 11.852 7.516 1 96.94 248 ASN B O 1
ATOM 4541 N N . ASP B 1 249 ? -4.355 11.062 5.688 1 96.25 249 ASP B N 1
ATOM 4542 C CA . ASP B 1 249 ? -5.602 10.766 4.988 1 96.25 249 ASP B CA 1
ATOM 4543 C C . ASP B 1 249 ? -6.391 9.68 5.711 1 96.25 249 ASP B C 1
ATOM 4545 O O . ASP B 1 249 ? -7.625 9.703 5.723 1 96.25 249 ASP B O 1
ATOM 4549 N N . LEU B 1 250 ? -5.703 8.719 6.324 1 92.5 250 LEU B N 1
ATOM 4550 C CA . LEU B 1 250 ? -6.395 7.633 7.012 1 92.5 250 LEU B CA 1
ATOM 4551 C C . LEU B 1 250 ? -7.219 8.172 8.172 1 92.5 250 LEU B C 1
ATOM 4553 O O . LEU B 1 250 ? -8.391 7.809 8.328 1 92.5 250 LEU B O 1
ATOM 4557 N N . MET B 1 251 ? -6.648 9 8.945 1 95.56 251 MET B N 1
ATOM 4558 C CA . MET B 1 251 ? -7.395 9.609 10.039 1 95.56 251 MET B CA 1
ATOM 4559 C C . MET B 1 251 ? -8.5 10.516 9.508 1 95.56 251 MET B C 1
ATOM 4561 O O . MET B 1 251 ? -9.57 10.617 10.117 1 95.56 251 MET B O 1
ATOM 4565 N N . ALA B 1 252 ? -8.281 11.164 8.375 1 97.56 252 ALA B N 1
ATOM 4566 C CA . ALA B 1 252 ? -9.305 11.992 7.754 1 97.56 252 ALA B CA 1
ATOM 4567 C C . ALA B 1 252 ? -10.508 11.156 7.332 1 97.56 252 ALA B C 1
ATOM 4569 O O . ALA B 1 252 ? -11.656 11.602 7.434 1 97.56 252 ALA B O 1
ATOM 4570 N N . ILE B 1 253 ? -10.219 9.984 6.824 1 91.88 253 ILE B N 1
ATOM 4571 C CA . ILE B 1 253 ? -11.305 9.07 6.465 1 91.88 253 ILE B CA 1
ATOM 4572 C C . ILE B 1 253 ? -12.141 8.75 7.699 1 91.88 253 ILE B C 1
ATOM 4574 O O . ILE B 1 253 ? -13.375 8.727 7.633 1 91.88 253 ILE B O 1
ATOM 4578 N N . GLY B 1 254 ? -11.477 8.539 8.812 1 92.38 254 GLY B N 1
ATOM 4579 C CA . GLY B 1 254 ? -12.188 8.375 10.07 1 92.38 254 GLY B CA 1
ATOM 4580 C C . GLY B 1 254 ? -13.031 9.586 10.438 1 92.38 254 GLY B C 1
ATOM 4581 O O . GLY B 1 254 ? -14.164 9.445 10.906 1 92.38 254 GLY B O 1
ATOM 4582 N N . ALA B 1 255 ? -12.484 10.703 10.234 1 97.12 255 ALA B N 1
ATOM 4583 C CA . ALA B 1 255 ? -13.195 11.938 10.531 1 97.12 255 ALA B CA 1
ATOM 4584 C C . ALA B 1 255 ? -14.438 12.086 9.648 1 97.12 255 ALA B C 1
ATOM 4586 O O . ALA B 1 255 ? -15.477 12.547 10.109 1 97.12 255 ALA B O 1
ATOM 4587 N N . LEU B 1 256 ? -14.344 11.75 8.391 1 93.44 256 LEU B N 1
ATOM 4588 C CA . LEU B 1 256 ? -15.484 11.781 7.48 1 93.44 256 LEU B CA 1
ATOM 4589 C C . LEU B 1 256 ? -16.594 10.859 7.977 1 93.44 256 LEU B C 1
ATOM 4591 O O . LEU B 1 256 ? -17.781 11.211 7.898 1 93.44 256 LEU B O 1
ATOM 4595 N N . GLU B 1 257 ? -16.172 9.742 8.453 1 87.06 257 GLU B N 1
ATOM 4596 C CA . GLU B 1 257 ? -17.156 8.805 8.992 1 87.06 257 GLU B CA 1
ATOM 4597 C C . GLU B 1 257 ? -17.875 9.398 10.203 1 87.06 257 GLU B C 1
ATOM 4599 O O . GLU B 1 257 ? -19.078 9.258 10.344 1 87.06 257 GLU B O 1
ATOM 4604 N N . ALA B 1 258 ? -17.094 9.969 11.094 1 93.44 258 ALA B N 1
ATOM 4605 C CA . ALA B 1 258 ? -17.672 10.617 12.273 1 93.44 258 ALA B CA 1
ATOM 4606 C C . ALA B 1 258 ? -18.672 11.695 11.875 1 93.44 258 ALA B C 1
ATOM 4608 O O . ALA B 1 258 ? -19.75 11.789 12.453 1 93.44 258 ALA B O 1
ATOM 4609 N N . ALA B 1 259 ? -18.328 12.492 10.906 1 94.25 259 ALA B N 1
ATOM 4610 C CA . ALA B 1 259 ? -19.219 13.539 10.406 1 94.25 259 ALA B CA 1
ATOM 4611 C C . ALA B 1 259 ? -20.531 12.938 9.891 1 94.25 259 ALA B C 1
ATOM 4613 O O . ALA B 1 259 ? -21.609 13.43 10.211 1 94.25 259 ALA B O 1
ATOM 4614 N N . SER B 1 260 ? -20.375 11.938 9.102 1 87.25 260 SER B N 1
ATOM 4615 C CA . SER B 1 260 ? -21.547 11.258 8.547 1 87.25 260 SER B CA 1
ATOM 4616 C C . SER B 1 260 ? -22.469 10.734 9.648 1 87.25 260 SER B C 1
ATOM 4618 O O . SER B 1 260 ? -23.688 10.891 9.57 1 87.25 260 SER B O 1
ATOM 4620 N N . GLU B 1 261 ? -21.859 10.117 10.633 1 84.56 261 GLU B N 1
ATOM 4621 C CA . GLU B 1 261 ? -22.609 9.562 11.75 1 84.56 261 GLU B CA 1
ATOM 4622 C C . GLU B 1 261 ? -23.375 10.656 12.492 1 84.56 261 GLU B C 1
ATOM 4624 O O . GLU B 1 261 ? -24.469 10.414 13.008 1 84.56 261 GLU B O 1
ATOM 4629 N N . ARG B 1 262 ? -22.844 11.805 12.516 1 92.56 262 ARG B N 1
ATOM 4630 C CA . ARG B 1 262 ? -23.453 12.922 13.227 1 92.56 262 ARG B CA 1
ATOM 4631 C C . ARG B 1 262 ? -24.422 13.68 12.32 1 92.56 262 ARG B C 1
ATOM 4633 O O . ARG B 1 262 ? -24.969 14.711 12.719 1 92.56 262 ARG B O 1
ATOM 4640 N N . GLY B 1 263 ? -24.547 13.203 11.094 1 90 263 GLY B N 1
ATOM 4641 C CA . GLY B 1 263 ? -25.469 13.828 10.164 1 90 263 GLY B CA 1
ATOM 4642 C C . GLY B 1 263 ? -24.953 15.125 9.578 1 90 263 GLY B C 1
ATOM 4643 O O . GLY B 1 263 ? -25.734 15.969 9.133 1 90 263 GLY B O 1
ATOM 4644 N N . LEU B 1 264 ? -23.641 15.336 9.625 1 93.88 264 LEU B N 1
ATOM 4645 C CA . LEU B 1 264 ? -23.031 16.547 9.078 1 93.88 264 LEU B CA 1
ATOM 4646 C C . LEU B 1 264 ? -22.672 16.359 7.609 1 93.88 264 LEU B C 1
ATOM 4648 O O . LEU B 1 264 ? -22.172 15.305 7.219 1 93.88 264 LEU B O 1
ATOM 4652 N N . ARG B 1 265 ? -23.062 17.391 6.918 1 93.25 265 ARG B N 1
ATOM 4653 C CA . ARG B 1 265 ? -22.688 17.375 5.504 1 93.25 265 ARG B CA 1
ATOM 4654 C C . ARG B 1 265 ? -21.281 17.953 5.309 1 93.25 265 ARG B C 1
ATOM 4656 O O . ARG B 1 265 ? -21 19.078 5.727 1 93.25 265 ARG B O 1
ATOM 4663 N N . VAL B 1 266 ? -20.391 17.203 4.652 1 96.06 266 VAL B N 1
ATOM 4664 C CA . VAL B 1 266 ? -19.062 17.641 4.254 1 96.06 266 VAL B CA 1
ATOM 4665 C C . VAL B 1 266 ? -19.062 18 2.768 1 96.06 266 VAL B C 1
ATOM 4667 O O . VAL B 1 266 ? -19.438 17.188 1.929 1 96.06 266 VAL B O 1
ATOM 4670 N N . PRO B 1 267 ? -18.688 19.188 2.383 1 96.69 267 PRO B N 1
ATOM 4671 C CA . PRO B 1 267 ? -17.969 20.172 3.199 1 96.69 267 PRO B CA 1
ATOM 4672 C C . PRO B 1 267 ? -18.906 21.234 3.791 1 96.69 267 PRO B C 1
ATOM 4674 O O . PRO B 1 267 ? -18.438 22.156 4.465 1 96.69 267 PRO B O 1
ATOM 4677 N N . HIS B 1 268 ? -20.141 21.156 3.572 1 95.06 268 HIS B N 1
ATOM 4678 C CA . HIS B 1 268 ? -21.062 22.25 3.836 1 95.06 268 HIS B CA 1
ATOM 4679 C C . HIS B 1 268 ? -21.125 22.562 5.328 1 95.06 268 HIS B C 1
ATOM 4681 O O . HIS B 1 268 ? -21.109 23.734 5.715 1 95.06 268 HIS B O 1
ATOM 4687 N N . ASP B 1 269 ? -21.234 21.562 6.156 1 96 269 ASP B N 1
ATOM 4688 C CA . ASP B 1 269 ? -21.344 21.766 7.598 1 96 269 ASP B CA 1
ATOM 4689 C C . ASP B 1 269 ? -19.984 21.656 8.273 1 96 269 ASP B C 1
ATOM 4691 O O . ASP B 1 269 ? -19.766 22.219 9.352 1 96 269 ASP B O 1
ATOM 4695 N N . LEU B 1 270 ? -19.109 20.938 7.652 1 97.88 270 LEU B N 1
ATOM 4696 C CA . LEU B 1 270 ? -17.781 20.672 8.188 1 97.88 270 LEU B CA 1
ATOM 4697 C C . LEU B 1 270 ? -16.781 20.438 7.062 1 97.88 270 LEU B C 1
ATOM 4699 O O . LEU B 1 270 ? -17 19.609 6.188 1 97.88 270 LEU B O 1
ATOM 4703 N N . SER B 1 271 ? -15.703 21.203 7.094 1 98.69 271 SER B N 1
ATOM 4704 C CA . SER B 1 271 ? -14.602 20.906 6.18 1 98.69 271 SER B CA 1
ATOM 4705 C C . SER B 1 271 ? -13.625 19.922 6.801 1 98.69 271 SER B C 1
ATOM 4707 O O . SER B 1 271 ? -13.328 19.984 7.996 1 98.69 271 SER B O 1
ATOM 4709 N N . VAL B 1 272 ? -13.18 18.953 6.016 1 98.75 272 VAL B N 1
ATOM 4710 C CA . VAL B 1 272 ? -12.195 17.969 6.461 1 98.75 272 VAL B CA 1
ATOM 4711 C C . VAL B 1 272 ? -10.992 17.969 5.516 1 98.75 272 VAL B C 1
ATOM 4713 O O . VAL B 1 272 ? -11.148 17.875 4.297 1 98.75 272 VAL B O 1
ATOM 4716 N N . MET B 1 273 ? -9.852 18.172 6.074 1 98.69 273 MET B N 1
ATOM 4717 C CA . MET B 1 273 ? -8.578 18.203 5.355 1 98.69 273 MET B CA 1
ATOM 4718 C C . MET B 1 273 ? -7.695 17.031 5.75 1 98.69 273 MET B C 1
ATOM 4720 O O . MET B 1 273 ? -7.566 16.719 6.934 1 98.69 273 MET B O 1
ATOM 4724 N N . GLY B 1 274 ? -7.145 16.328 4.73 1 98.56 274 GLY B N 1
ATOM 4725 C CA . GLY B 1 274 ? -6.207 15.25 4.996 1 98.56 274 GLY B CA 1
ATOM 4726 C C . GLY B 1 274 ? -4.766 15.625 4.707 1 98.56 274 GLY B C 1
ATOM 4727 O O . GLY B 1 274 ? -4.43 16.812 4.66 1 98.56 274 GLY B O 1
ATOM 4728 N N . TYR B 1 275 ? -3.846 14.617 4.629 1 98.25 275 TYR B N 1
ATOM 4729 C CA . TYR B 1 275 ? -2.412 14.758 4.398 1 98.25 275 TYR B CA 1
ATOM 4730 C C . TYR B 1 275 ? -1.82 13.461 3.85 1 98.25 275 TYR B C 1
ATOM 4732 O O . TYR B 1 275 ? -2.178 12.367 4.297 1 98.25 275 TYR B O 1
ATOM 4740 N N . ASP B 1 276 ? -0.876 13.555 2.795 1 95.12 276 ASP B N 1
ATOM 4741 C CA . ASP B 1 276 ? -0.014 12.547 2.174 1 95.12 276 ASP B CA 1
ATOM 4742 C C . ASP B 1 276 ? -0.584 12.086 0.836 1 95.12 276 ASP B C 1
ATOM 4744 O O . ASP B 1 276 ? 0.137 11.531 0.007 1 95.12 276 ASP B O 1
ATOM 4748 N N . ASP B 1 277 ? -1.9 12.234 0.628 1 95.12 277 ASP B N 1
ATOM 4749 C CA . ASP B 1 277 ? -2.557 11.93 -0.64 1 95.12 277 ASP B CA 1
ATOM 4750 C C . ASP B 1 277 ? -2.443 10.445 -0.979 1 95.12 277 ASP B C 1
ATOM 4752 O O . ASP B 1 277 ? -1.985 10.086 -2.064 1 95.12 277 ASP B O 1
ATOM 4756 N N . GLN B 1 278 ? -2.836 9.656 -0.045 1 89.94 278 GLN B N 1
ATOM 4757 C CA . GLN B 1 278 ? -2.951 8.227 -0.337 1 89.94 278 GLN B CA 1
ATOM 4758 C C . GLN B 1 278 ? -4.059 7.965 -1.354 1 89.94 278 GLN B C 1
ATOM 4760 O O . GLN B 1 278 ? -4.988 8.766 -1.49 1 89.94 278 GLN B O 1
ATOM 4765 N N . GLU B 1 279 ? -3.918 6.875 -2.062 1 81.44 279 GLU B N 1
ATOM 4766 C CA . GLU B 1 279 ? -4.82 6.566 -3.17 1 81.44 279 GLU B CA 1
ATOM 4767 C C . GLU B 1 279 ? -6.281 6.672 -2.736 1 81.44 279 GLU B C 1
ATOM 4769 O O . GLU B 1 279 ? -7.117 7.188 -3.482 1 81.44 279 GLU B O 1
ATOM 4774 N N . LEU B 1 280 ? -6.594 6.301 -1.608 1 82.56 280 LEU B N 1
ATOM 4775 C CA . LEU B 1 280 ? -7.961 6.25 -1.105 1 82.56 280 LEU B CA 1
ATOM 4776 C C . LEU B 1 280 ? -8.562 7.648 -1.009 1 82.56 280 LEU B C 1
ATOM 4778 O O . LEU B 1 280 ? -9.781 7.809 -1.037 1 82.56 280 LEU B O 1
ATOM 4782 N N . ALA B 1 281 ? -7.742 8.664 -0.877 1 88.81 281 ALA B N 1
ATOM 4783 C CA . ALA B 1 281 ? -8.203 10.039 -0.748 1 88.81 281 ALA B CA 1
ATOM 4784 C C . ALA B 1 281 ? -9.047 10.453 -1.951 1 88.81 281 ALA B C 1
ATOM 4786 O O . ALA B 1 281 ? -9.961 11.266 -1.824 1 88.81 281 ALA B O 1
ATOM 4787 N N . ARG B 1 282 ? -8.805 9.859 -3.057 1 86.81 282 ARG B N 1
ATOM 4788 C CA . ARG B 1 282 ? -9.469 10.211 -4.305 1 86.81 282 ARG B CA 1
ATOM 4789 C C . ARG B 1 282 ? -10.859 9.586 -4.383 1 86.81 282 ARG B C 1
ATOM 4791 O O . ARG B 1 282 ? -11.703 10.031 -5.164 1 86.81 282 ARG B O 1
ATOM 4798 N N . TYR B 1 283 ? -11.055 8.641 -3.521 1 80.31 283 TYR B N 1
ATOM 4799 C CA . TYR B 1 283 ? -12.266 7.855 -3.73 1 80.31 283 TYR B CA 1
ATOM 4800 C C . TYR B 1 283 ? -13.234 8.016 -2.561 1 80.31 283 TYR B C 1
ATOM 4802 O O . TYR B 1 283 ? -14.266 7.344 -2.502 1 80.31 283 TYR B O 1
ATOM 4810 N N . THR B 1 284 ? -12.867 8.852 -1.666 1 84.38 284 THR B N 1
ATOM 4811 C CA . THR B 1 284 ? -13.836 9.188 -0.634 1 84.38 284 THR B CA 1
ATOM 4812 C C . THR B 1 284 ? -14.992 9.992 -1.224 1 84.38 284 THR B C 1
ATOM 4814 O O . THR B 1 284 ? -14.906 10.477 -2.354 1 84.38 284 THR B O 1
ATOM 4817 N N . HIS B 1 285 ? -16.094 9.992 -0.466 1 80.44 285 HIS B N 1
ATOM 4818 C CA . HIS B 1 285 ? -17.266 10.766 -0.889 1 80.44 285 HIS B CA 1
ATOM 4819 C C . HIS B 1 285 ? -17.656 11.789 0.171 1 80.44 285 HIS B C 1
ATOM 4821 O O . HIS B 1 285 ? -18.234 11.438 1.196 1 80.44 285 HIS B O 1
ATOM 4827 N N . PRO B 1 286 ? -17.453 13.055 -0.181 1 89.75 286 PRO B N 1
ATOM 4828 C CA . PRO B 1 286 ? -16.75 13.625 -1.333 1 89.75 286 PRO B CA 1
ATOM 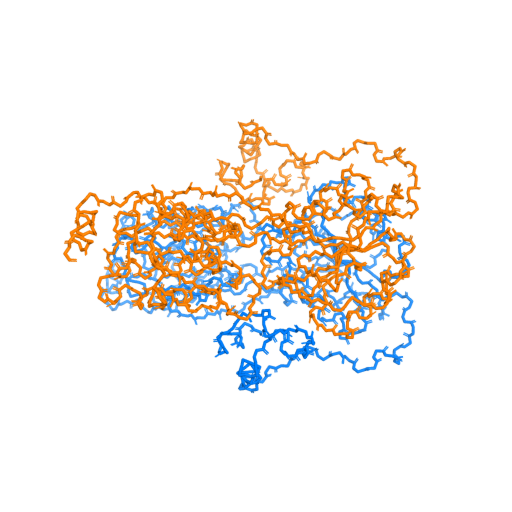4829 C C . PRO B 1 286 ? -15.258 13.289 -1.339 1 89.75 286 PRO B C 1
ATOM 4831 O O . PRO B 1 286 ? -14.719 12.836 -0.326 1 89.75 286 PRO B O 1
ATOM 4834 N N . PRO B 1 287 ? -14.57 13.508 -2.504 1 92.31 287 PRO B N 1
ATOM 4835 C CA . PRO B 1 287 ? -13.125 13.266 -2.541 1 92.31 287 PRO B CA 1
ATOM 4836 C C . PRO B 1 287 ? -12.344 14.18 -1.601 1 92.31 287 PRO B C 1
ATOM 4838 O O . PRO B 1 287 ? -12.656 15.367 -1.495 1 92.31 287 PRO B O 1
ATOM 4841 N N . LEU B 1 288 ? -11.43 13.609 -0.997 1 96.69 288 LEU B N 1
ATOM 4842 C CA . LEU B 1 288 ? -10.766 14.227 0.148 1 96.69 288 LEU B CA 1
ATOM 4843 C C . LEU B 1 288 ? -9.727 15.242 -0.307 1 96.69 288 LEU B C 1
ATOM 4845 O O . LEU B 1 288 ? -8.82 14.914 -1.076 1 96.69 288 LEU B O 1
ATOM 4849 N N . SER B 1 289 ? -9.844 16.516 0.12 1 98.56 289 SER B N 1
ATOM 4850 C CA . SER B 1 289 ? -8.766 17.5 0.021 1 98.56 289 SER B CA 1
ATOM 4851 C C . SER B 1 289 ? -7.578 17.094 0.892 1 98.56 289 SER B C 1
ATOM 4853 O O . SER B 1 289 ? -7.754 16.625 2.018 1 98.56 289 SER B O 1
ATOM 4855 N N . THR B 1 290 ? -6.371 17.219 0.336 1 98.5 290 THR B N 1
ATOM 4856 C CA . THR B 1 290 ? -5.207 16.719 1.054 1 98.5 290 THR B CA 1
ATOM 4857 C C . THR B 1 290 ? -3.945 17.469 0.636 1 98.5 290 THR B C 1
ATOM 4859 O O . THR B 1 290 ? -4 18.359 -0.207 1 98.5 290 THR B O 1
ATOM 4862 N N . LEU B 1 291 ? -2.904 17.312 1.361 1 98.38 291 LEU B N 1
ATOM 4863 C CA . LEU B 1 291 ? -1.56 17.734 0.992 1 98.38 291 LEU B CA 1
ATOM 4864 C C . LEU B 1 291 ? -0.697 16.547 0.599 1 98.38 291 LEU B C 1
ATOM 4866 O O . LEU B 1 291 ? -0.669 15.531 1.305 1 98.38 291 LEU B O 1
ATOM 4870 N N . VAL B 1 292 ? -0.003 16.656 -0.458 1 97.56 292 VAL B N 1
ATOM 4871 C CA . VAL B 1 292 ? 0.813 15.555 -0.959 1 97.56 292 VAL B CA 1
ATOM 4872 C C . VAL B 1 292 ? 2.08 15.43 -0.118 1 97.56 292 VAL B C 1
ATOM 4874 O O . VAL B 1 292 ? 2.791 16.406 0.101 1 97.56 292 VAL B O 1
ATOM 4877 N N . LEU B 1 293 ? 2.312 14.281 0.498 1 97.62 293 LEU B N 1
ATOM 4878 C CA . LEU B 1 293 ? 3.652 13.922 0.951 1 97.62 293 LEU B CA 1
ATOM 4879 C C . LEU B 1 293 ? 4.539 13.539 -0.228 1 97.62 293 LEU B C 1
ATOM 4881 O O . LEU B 1 293 ? 4.254 12.57 -0.934 1 97.62 293 LEU B O 1
ATOM 4885 N N . PRO B 1 294 ? 5.613 14.258 -0.498 1 97.62 294 PRO B N 1
ATOM 4886 C CA . PRO B 1 294 ? 6.297 14.164 -1.791 1 97.62 294 PRO B CA 1
ATOM 4887 C C . PRO B 1 294 ? 7.312 13.031 -1.841 1 97.62 294 PRO B C 1
ATOM 4889 O O . PRO B 1 294 ? 8.469 13.242 -2.223 1 97.62 294 PRO B O 1
ATOM 4892 N N . ASN B 1 295 ? 6.883 11.82 -1.566 1 97.56 295 ASN B N 1
ATOM 4893 C CA . ASN B 1 295 ? 7.754 10.648 -1.54 1 97.56 295 ASN B CA 1
ATOM 4894 C C . ASN B 1 295 ? 8.414 10.406 -2.896 1 97.56 295 ASN B C 1
ATOM 4896 O O . ASN B 1 295 ? 9.609 10.133 -2.971 1 97.56 295 ASN B O 1
ATOM 4900 N N . TYR B 1 296 ? 7.652 10.492 -3.986 1 96.38 296 TYR B N 1
ATOM 4901 C CA . TYR B 1 296 ? 8.18 10.273 -5.328 1 96.38 296 TYR B CA 1
ATOM 4902 C C . TYR B 1 296 ? 9.281 11.273 -5.652 1 96.38 296 TYR B C 1
ATOM 4904 O O . TYR B 1 296 ? 10.367 10.898 -6.094 1 96.38 296 TYR B O 1
ATOM 4912 N N . GLU B 1 297 ? 8.984 12.531 -5.383 1 98.06 297 GLU B N 1
ATOM 4913 C CA . GLU B 1 297 ? 9.945 13.602 -5.637 1 98.06 297 GLU B CA 1
ATOM 4914 C C . GLU B 1 297 ? 11.195 13.438 -4.777 1 98.06 297 GLU B C 1
ATOM 4916 O O . GLU B 1 297 ? 12.312 13.688 -5.238 1 98.06 297 GLU B O 1
ATOM 4921 N N . MET B 1 298 ? 10.992 13.094 -3.572 1 98.62 298 MET B N 1
ATOM 4922 C CA . MET B 1 298 ? 12.133 12.836 -2.689 1 98.62 298 MET B CA 1
ATOM 4923 C C . MET B 1 298 ? 12.992 11.703 -3.227 1 98.62 298 MET B C 1
ATOM 4925 O O . MET B 1 298 ? 14.219 11.773 -3.184 1 98.62 298 MET B O 1
ATOM 4929 N N . GLY B 1 299 ? 12.328 10.641 -3.715 1 98.69 299 GLY B N 1
ATOM 4930 C CA . GLY B 1 299 ? 13.062 9.547 -4.332 1 98.69 299 GLY B CA 1
ATOM 4931 C C . GLY B 1 299 ? 13.875 9.977 -5.531 1 98.69 299 GLY B C 1
ATOM 4932 O O . GLY B 1 299 ? 15.047 9.617 -5.656 1 98.69 299 GLY B O 1
ATOM 4933 N N . GLN B 1 300 ? 13.273 10.758 -6.383 1 98.19 300 GLN B N 1
ATOM 4934 C CA . GLN B 1 300 ? 13.977 11.273 -7.551 1 98.19 300 GLN B CA 1
ATOM 4935 C C . GLN B 1 300 ? 15.195 12.086 -7.141 1 98.19 300 GLN B C 1
ATOM 4937 O O . GLN B 1 300 ? 16.281 11.906 -7.699 1 98.19 300 GLN B O 1
ATOM 4942 N N . LYS B 1 301 ? 15.008 12.938 -6.18 1 98.56 301 LYS B N 1
ATOM 4943 C CA . LYS B 1 301 ? 16.078 13.797 -5.703 1 98.56 301 LYS B CA 1
ATOM 4944 C C . LYS B 1 301 ? 17.219 12.977 -5.094 1 98.56 301 LYS B C 1
ATOM 4946 O O . LYS B 1 301 ? 18.391 13.289 -5.293 1 98.56 301 LYS B O 1
ATOM 4951 N N . ALA B 1 302 ? 16.875 11.969 -4.363 1 98.75 302 ALA B N 1
ATOM 4952 C CA . ALA B 1 302 ? 17.875 11.102 -3.758 1 98.75 302 ALA B CA 1
ATOM 4953 C C . ALA B 1 302 ? 18.734 10.422 -4.824 1 98.75 302 ALA B C 1
ATOM 4955 O O . ALA B 1 302 ? 19.953 10.406 -4.723 1 98.75 302 ALA B O 1
ATOM 4956 N N . ALA B 1 303 ? 18.078 9.883 -5.867 1 98.5 303 ALA B N 1
ATOM 4957 C CA . ALA B 1 303 ? 18.797 9.242 -6.965 1 98.5 303 ALA B CA 1
ATOM 4958 C C . ALA B 1 303 ? 19.703 10.242 -7.684 1 98.5 303 ALA B C 1
ATOM 4960 O O . ALA B 1 303 ? 20.859 9.945 -7.973 1 98.5 303 ALA B O 1
ATOM 4961 N N . GLU B 1 304 ? 19.156 11.391 -7.93 1 98.31 304 GLU B N 1
ATOM 4962 C CA . GLU B 1 304 ? 19.906 12.445 -8.609 1 98.31 304 GLU B CA 1
ATOM 4963 C C . GLU B 1 304 ? 21.172 12.805 -7.855 1 98.31 304 GLU B C 1
ATOM 4965 O O . GLU B 1 304 ? 22.266 12.82 -8.438 1 98.31 304 GLU B O 1
ATOM 4970 N N . MET B 1 305 ? 21.047 13.031 -6.625 1 98.06 305 MET B N 1
ATOM 4971 C CA . MET B 1 305 ? 22.188 13.445 -5.809 1 98.06 305 MET B CA 1
ATOM 4972 C C . MET B 1 305 ? 23.203 12.312 -5.672 1 98.06 305 MET B C 1
ATOM 4974 O O . MET B 1 305 ? 24.406 12.555 -5.707 1 98.06 305 MET B O 1
ATOM 4978 N N . LEU B 1 306 ? 22.672 11.109 -5.488 1 98.31 306 LEU B N 1
ATOM 4979 C CA . LEU B 1 306 ? 23.594 9.977 -5.367 1 98.31 306 LEU B CA 1
ATOM 4980 C C . LEU B 1 306 ? 24.406 9.789 -6.648 1 98.31 306 LEU B C 1
ATOM 4982 O O . LEU B 1 306 ? 25.609 9.539 -6.594 1 98.31 306 LEU B O 1
ATOM 4986 N N . ILE B 1 307 ? 23.75 9.898 -7.789 1 97.06 307 ILE B N 1
ATOM 4987 C CA . ILE B 1 307 ? 24.422 9.719 -9.078 1 97.06 307 ILE B CA 1
ATOM 4988 C C . ILE B 1 307 ? 25.453 10.82 -9.281 1 97.06 307 ILE B C 1
ATOM 4990 O O . ILE B 1 307 ? 26.562 10.562 -9.742 1 97.06 307 ILE B O 1
ATOM 4994 N N . ASP B 1 308 ? 25.109 12.031 -8.891 1 96.56 308 ASP B N 1
ATOM 4995 C CA . ASP B 1 308 ? 26.062 13.141 -8.953 1 96.56 308 ASP B CA 1
ATOM 4996 C C . ASP B 1 308 ? 27.312 12.836 -8.141 1 96.56 308 ASP B C 1
ATOM 4998 O O . ASP B 1 308 ? 28.438 13.102 -8.594 1 96.56 308 ASP B O 1
ATOM 5002 N N . MET B 1 309 ? 27.141 12.258 -7.004 1 95.81 309 MET B N 1
ATOM 5003 C CA . MET B 1 309 ? 28.25 11.945 -6.113 1 95.81 309 MET B CA 1
ATOM 5004 C C . MET B 1 309 ? 29.031 10.742 -6.629 1 95.81 309 MET B C 1
ATOM 5006 O O . MET B 1 309 ? 30.25 10.812 -6.789 1 95.81 309 MET B O 1
ATOM 5010 N N . ALA B 1 310 ? 28.344 9.672 -6.957 1 95.12 310 ALA B N 1
ATOM 5011 C CA . ALA B 1 310 ? 28.953 8.367 -7.203 1 95.12 310 ALA B CA 1
ATOM 5012 C C . ALA B 1 310 ? 29.5 8.273 -8.625 1 95.12 310 ALA B C 1
ATOM 5014 O O . ALA B 1 310 ? 30.5 7.602 -8.875 1 95.12 310 ALA B O 1
ATOM 5015 N N . ILE B 1 311 ? 28.781 8.898 -9.523 1 93.06 311 ILE B N 1
ATOM 5016 C CA . ILE B 1 311 ? 29.094 8.711 -10.93 1 93.06 311 ILE B CA 1
ATOM 5017 C C . ILE B 1 311 ? 29.812 9.945 -11.469 1 93.06 311 ILE B C 1
ATOM 5019 O O . ILE B 1 311 ? 30.812 9.836 -12.18 1 93.06 311 ILE B O 1
ATOM 5023 N N . HIS B 1 312 ? 29.375 11.133 -11.086 1 93.69 312 HIS B N 1
ATOM 5024 C CA . HIS B 1 312 ? 29.906 12.359 -11.664 1 93.69 312 HIS B CA 1
ATOM 5025 C C . HIS B 1 312 ? 30.984 12.961 -10.766 1 93.69 312 HIS B C 1
ATOM 5027 O O . HIS B 1 312 ? 31.578 13.992 -11.102 1 93.69 312 HIS B O 1
ATOM 5033 N N . GLY B 1 313 ? 31.172 12.453 -9.617 1 92.69 313 GLY B N 1
ATOM 5034 C CA . GLY B 1 313 ? 32.281 12.836 -8.75 1 92.69 313 GLY B CA 1
ATOM 5035 C C . GLY B 1 313 ? 32.031 14.141 -8.016 1 92.69 313 GLY B C 1
ATOM 5036 O O . GLY B 1 313 ? 32.969 14.797 -7.582 1 92.69 313 GLY B O 1
ATOM 5037 N N . LYS B 1 314 ? 30.766 14.539 -7.914 1 93.75 314 LYS B N 1
ATOM 5038 C CA . LYS B 1 314 ? 30.453 15.734 -7.141 1 93.75 314 LYS B CA 1
ATOM 5039 C C . LYS B 1 314 ? 30.531 15.461 -5.641 1 93.75 314 LYS B C 1
ATOM 5041 O O . LYS B 1 314 ? 30.25 14.344 -5.199 1 93.75 314 LYS B O 1
ATOM 5046 N N . ASN B 1 315 ? 30.938 16.469 -4.941 1 91.38 315 ASN B N 1
ATOM 5047 C CA . ASN B 1 315 ? 31.047 16.359 -3.492 1 91.38 315 ASN B CA 1
ATOM 5048 C C . ASN B 1 315 ? 30.297 17.484 -2.783 1 91.38 315 ASN B C 1
ATOM 5050 O O . ASN B 1 315 ? 30.922 18.375 -2.203 1 91.38 315 ASN B O 1
ATOM 5054 N N . PRO B 1 316 ? 29.109 17.359 -2.811 1 91.12 316 PRO B N 1
ATOM 5055 C CA . PRO B 1 316 ? 28.359 18.422 -2.148 1 91.12 316 PRO B CA 1
ATOM 5056 C C . PRO B 1 316 ? 28.578 18.453 -0.637 1 91.12 316 PRO B C 1
ATOM 5058 O O . PRO B 1 316 ? 28.828 17.406 -0.031 1 91.12 316 PRO B O 1
ATOM 5061 N N . ARG B 1 317 ? 28.469 19.656 -0.073 1 91.94 317 ARG B N 1
ATOM 5062 C CA . ARG B 1 317 ? 28.469 19.766 1.382 1 91.94 317 ARG B CA 1
ATOM 5063 C C . ARG B 1 317 ? 27.25 19.094 1.991 1 91.94 317 ARG B C 1
ATOM 5065 O O . ARG B 1 317 ? 26.125 19.297 1.525 1 91.94 317 ARG B O 1
ATOM 5072 N N . PRO B 1 318 ? 27.5 18.344 3 1 93.56 318 PRO B N 1
ATOM 5073 C CA . PRO B 1 318 ? 26.359 17.688 3.648 1 93.56 318 PRO B CA 1
ATOM 5074 C C . PRO B 1 318 ? 25.312 18.688 4.133 1 93.56 318 PRO B C 1
ATOM 5076 O O . PRO B 1 318 ? 25.656 19.734 4.676 1 93.56 318 PRO B O 1
ATOM 5079 N N . MET B 1 319 ? 24.094 18.422 3.869 1 94.69 319 MET B N 1
ATOM 5080 C CA . MET B 1 319 ? 22.969 19.234 4.312 1 94.69 319 MET B CA 1
ATOM 5081 C C . MET B 1 319 ? 21.672 18.438 4.277 1 94.69 319 MET B C 1
ATOM 5083 O O . MET B 1 319 ? 21.625 17.359 3.678 1 94.69 319 MET B O 1
ATOM 5087 N N . THR B 1 320 ? 20.766 18.938 4.977 1 96.25 320 THR B N 1
ATOM 5088 C CA . THR B 1 320 ? 19.422 18.375 4.934 1 96.25 320 THR B CA 1
ATOM 5089 C C . THR B 1 320 ? 18.531 19.188 3.998 1 96.25 320 THR B C 1
ATOM 5091 O O . THR B 1 320 ? 18.359 20.391 4.188 1 96.25 320 THR B O 1
ATOM 5094 N N . ILE B 1 321 ? 18.016 18.531 2.99 1 96.94 321 ILE B N 1
ATOM 5095 C CA . ILE B 1 321 ? 17.109 19.156 2.035 1 96.94 321 ILE B CA 1
ATOM 5096 C C . ILE B 1 321 ? 15.672 18.797 2.385 1 96.94 321 ILE B C 1
ATOM 5098 O O . ILE B 1 321 ? 15.336 17.609 2.527 1 96.94 321 ILE B O 1
ATOM 5102 N N . LYS B 1 322 ? 14.852 19.781 2.531 1 98.06 322 LYS B N 1
ATOM 5103 C CA . LYS B 1 322 ? 13.422 19.578 2.77 1 98.06 322 LYS B CA 1
ATOM 5104 C C . LYS B 1 322 ? 12.625 19.734 1.479 1 98.06 322 LYS B C 1
ATOM 5106 O O . LYS B 1 322 ? 12.844 20.688 0.72 1 98.06 322 LYS B O 1
ATOM 5111 N N . VAL B 1 323 ? 11.766 18.781 1.211 1 98.38 323 VAL B N 1
ATOM 5112 C CA . VAL B 1 323 ? 10.945 18.812 0.002 1 98.38 323 VAL B CA 1
ATOM 5113 C C . VAL B 1 323 ? 9.484 19.047 0.374 1 98.38 323 VAL B C 1
ATOM 5115 O O . VAL B 1 323 ? 8.93 18.328 1.216 1 98.38 323 VAL B O 1
ATOM 5118 N N . ASP B 1 324 ? 8.859 20.016 -0.275 1 97.25 324 ASP B N 1
ATOM 5119 C CA . ASP B 1 324 ? 7.457 20.328 -0.027 1 97.25 324 ASP B CA 1
ATOM 5120 C C . ASP B 1 324 ? 6.547 19.609 -1.021 1 97.25 324 ASP B C 1
ATOM 5122 O O . ASP B 1 324 ? 6.961 19.312 -2.145 1 97.25 324 ASP B O 1
ATOM 5126 N N . GLY B 1 325 ? 5.371 19.297 -0.563 1 96.38 325 GLY B N 1
ATOM 5127 C CA . GLY B 1 325 ? 4.348 18.781 -1.454 1 96.38 325 GLY B CA 1
ATOM 5128 C C . GLY B 1 325 ? 3.221 19.766 -1.702 1 96.38 325 GLY B C 1
ATOM 5129 O O . GLY B 1 325 ? 2.949 20.625 -0.866 1 96.38 325 GLY B O 1
ATOM 5130 N N . PRO B 1 326 ? 2.568 19.641 -2.777 1 97.19 326 PRO B N 1
ATOM 5131 C CA . PRO B 1 326 ? 1.489 20.578 -3.119 1 97.19 326 PRO B CA 1
ATOM 5132 C C . PRO B 1 326 ? 0.18 20.25 -2.406 1 97.19 326 PRO B C 1
ATOM 5134 O O . PRO B 1 326 ? -0.073 19.094 -2.07 1 97.19 326 PRO B O 1
ATOM 5137 N N . LEU B 1 327 ? -0.607 21.312 -2.256 1 98.19 327 LEU B N 1
ATOM 5138 C CA . LEU B 1 327 ? -1.993 21.156 -1.826 1 98.19 327 LEU B CA 1
ATOM 5139 C C . LEU B 1 327 ? -2.863 20.641 -2.969 1 98.19 327 LEU B C 1
ATOM 5141 O O . LEU B 1 327 ? -2.732 21.094 -4.105 1 98.19 327 LEU B O 1
ATOM 5145 N N . VAL B 1 328 ? -3.65 19.641 -2.725 1 97.75 328 VAL B N 1
ATOM 5146 C CA . VAL B 1 328 ? -4.621 19.125 -3.684 1 97.75 328 VAL B CA 1
ATOM 5147 C C . VAL B 1 328 ? -6.039 19.375 -3.168 1 97.75 328 VAL B C 1
ATOM 5149 O O . VAL B 1 328 ? -6.516 18.641 -2.291 1 97.75 328 VAL B O 1
ATOM 5152 N N . GLU B 1 329 ? -6.684 20.312 -3.715 1 97.81 329 GLU B N 1
ATOM 5153 C CA . GLU B 1 329 ? -8.047 20.641 -3.328 1 97.81 329 GLU B CA 1
ATOM 5154 C C . GLU B 1 329 ? -9.055 19.766 -4.055 1 97.81 329 GLU B C 1
ATOM 5156 O O . GLU B 1 329 ? -9.039 19.656 -5.281 1 97.81 329 GLU B O 1
ATOM 5161 N N . ARG B 1 330 ? -9.867 19.094 -3.219 1 96.44 330 ARG B N 1
ATOM 5162 C CA . ARG B 1 330 ? -10.953 18.297 -3.779 1 96.44 330 ARG B CA 1
ATOM 5163 C C . ARG B 1 330 ? -12.289 18.672 -3.16 1 96.44 330 ARG B C 1
ATOM 5165 O O . ARG B 1 330 ? -12.625 19.859 -3.064 1 96.44 330 ARG B O 1
ATOM 5172 N N . GLY B 1 331 ? -13.102 17.703 -2.682 1 97 331 GLY B N 1
ATOM 5173 C CA . GLY B 1 331 ? -14.5 18.016 -2.404 1 97 331 GLY B CA 1
ATOM 5174 C C . GLY B 1 331 ? -14.805 18.094 -0.92 1 97 331 GLY B C 1
ATOM 5175 O O . GLY B 1 331 ? -15.953 18.344 -0.532 1 97 331 GLY B O 1
ATOM 5176 N N . THR B 1 332 ? -13.781 18 -0.037 1 98.19 332 THR B N 1
ATOM 5177 C CA . THR B 1 332 ? -14.117 17.906 1.381 1 98.19 332 THR B CA 1
ATOM 5178 C C . THR B 1 332 ? -13.844 19.234 2.078 1 98.19 332 THR B C 1
ATOM 5180 O O . THR B 1 332 ? -13.961 19.344 3.301 1 98.19 332 THR B O 1
ATOM 5183 N N . THR B 1 333 ? -13.453 20.312 1.372 1 98.5 333 THR B N 1
ATOM 5184 C CA . THR B 1 333 ? -13.25 21.625 1.973 1 98.5 333 THR B CA 1
ATOM 5185 C C . THR B 1 333 ? -14.039 22.688 1.222 1 98.5 333 THR B C 1
ATOM 5187 O O . THR B 1 333 ? -14.172 22.625 -0.003 1 98.5 333 THR B O 1
ATOM 5190 N N . ALA B 1 334 ? -14.617 23.578 1.989 1 97.75 334 ALA B N 1
ATOM 5191 C CA . ALA B 1 334 ? -15.391 24.688 1.417 1 97.75 334 ALA B CA 1
ATOM 5192 C C . ALA B 1 334 ? -15.375 25.906 2.344 1 97.75 334 ALA B C 1
ATOM 5194 O O . ALA B 1 334 ? -14.969 25.797 3.502 1 97.75 334 ALA B O 1
ATOM 5195 N N . ALA B 1 335 ? -15.766 27.062 1.743 1 96.44 335 ALA B N 1
ATOM 5196 C CA . ALA B 1 335 ? -15.883 28.281 2.523 1 96.44 335 ALA B CA 1
ATOM 5197 C C . ALA B 1 335 ? -16.922 28.125 3.637 1 96.44 335 ALA B C 1
ATOM 5199 O O . ALA B 1 335 ? -17.938 27.469 3.457 1 96.44 335 ALA B O 1
ATOM 5200 N N . ILE B 1 336 ? -16.625 28.688 4.754 1 91.75 336 ILE B N 1
ATOM 5201 C CA . ILE B 1 336 ? -17.547 28.641 5.875 1 91.75 336 ILE B CA 1
ATOM 5202 C C . ILE B 1 336 ? -18.859 29.328 5.48 1 91.75 336 ILE B C 1
ATOM 5204 O O . ILE B 1 336 ? -18.844 30.375 4.816 1 91.75 336 ILE B O 1
ATOM 5208 N N . PRO B 1 337 ? -19.938 28.641 5.77 1 80.69 337 PRO B N 1
ATOM 5209 C CA . PRO B 1 337 ? -21.203 29.281 5.43 1 80.69 337 PRO B CA 1
ATOM 5210 C C . PRO B 1 337 ? -21.391 30.625 6.148 1 80.69 337 PRO B C 1
ATOM 5212 O O . PRO B 1 337 ? -20.906 30.797 7.27 1 80.69 337 PRO B O 1
ATOM 5215 N N . GLU B 1 338 ? -21.953 31.562 5.465 1 68.69 338 GLU B N 1
ATOM 5216 C CA . GLU B 1 338 ? -22.203 32.906 5.973 1 68.69 338 GLU B CA 1
ATOM 5217 C C . GLU B 1 338 ? -22.875 32.844 7.34 1 68.69 338 GLU B C 1
ATOM 5219 O O . GLU B 1 338 ? -22.562 33.656 8.227 1 68.69 338 GLU B O 1
ATOM 5224 N N . ARG B 1 339 ? -23.859 31.953 7.496 1 60.41 339 ARG B N 1
ATOM 5225 C CA . ARG B 1 339 ? -24.594 31.891 8.758 1 60.41 339 ARG B CA 1
ATOM 5226 C C . ARG B 1 339 ? -23.656 31.547 9.914 1 60.41 339 ARG B C 1
ATOM 5228 O O . ARG B 1 339 ? -23.875 31.984 11.047 1 60.41 339 ARG B O 1
ATOM 5235 N N . MET B 1 340 ? -22.688 30.828 9.727 1 60.53 340 MET B N 1
ATOM 5236 C CA . MET B 1 340 ? -21.75 30.406 10.75 1 60.53 340 MET B CA 1
ATOM 5237 C C . MET B 1 340 ? -20.625 31.438 10.922 1 60.53 340 MET B C 1
ATOM 5239 O O . MET B 1 340 ? -20.031 31.547 11.992 1 60.53 340 MET B O 1
ATOM 5243 N N . ALA B 1 341 ? -20.391 32.219 9.836 1 54.88 341 ALA B N 1
ATOM 5244 C CA . ALA B 1 341 ? -19.375 33.281 9.859 1 54.88 341 ALA B CA 1
ATOM 5245 C C . ALA B 1 341 ? -19.766 34.406 10.797 1 54.88 341 ALA B C 1
ATOM 5247 O O . ALA B 1 341 ? -18.906 35 11.445 1 54.88 341 ALA B O 1
ATOM 5248 N N . GLY B 1 342 ? -21.031 34.688 10.836 1 49.19 342 GLY B N 1
ATOM 5249 C CA . GLY B 1 342 ? -21.562 35.75 11.688 1 49.19 342 GLY B CA 1
ATOM 5250 C C . GLY B 1 342 ? -21.438 35.438 13.164 1 49.19 342 GLY B C 1
ATOM 5251 O O . GLY B 1 342 ? -21.172 36.312 13.977 1 49.19 342 GLY B O 1
ATOM 5252 N N . ARG B 1 343 ? -21.672 34.125 13.445 1 48.59 343 ARG B N 1
ATOM 5253 C CA . ARG B 1 343 ? -21.547 33.812 14.859 1 48.59 343 ARG B CA 1
ATOM 5254 C C . ARG B 1 343 ? -20.109 33.906 15.336 1 48.59 343 ARG B C 1
ATOM 5256 O O . ARG B 1 343 ? -19.844 34.312 16.469 1 48.59 343 ARG B O 1
ATOM 5263 N N . ALA B 1 344 ? -19.234 33.625 14.469 1 48.75 344 ALA B N 1
ATOM 5264 C CA . ALA B 1 344 ? -17.812 33.688 14.789 1 48.75 344 ALA B CA 1
ATOM 5265 C C . ALA B 1 344 ? -17.391 35.156 14.992 1 48.75 344 ALA B C 1
ATOM 5267 O O . ALA B 1 344 ? -16.578 35.438 15.875 1 48.75 344 ALA B O 1
ATOM 5268 N N . LEU B 1 345 ? -17.906 35.969 14.172 1 46.28 345 LEU B N 1
ATOM 5269 C CA . LEU B 1 345 ? -17.625 37.406 14.312 1 46.28 345 LEU B CA 1
ATOM 5270 C C . LEU B 1 345 ? -18.266 37.969 15.578 1 46.28 345 LEU B C 1
ATOM 5272 O O . LEU B 1 345 ? -17.672 38.812 16.25 1 46.28 345 LEU B O 1
ATOM 5276 N N . ALA B 1 346 ? -19.422 37.438 15.945 1 48.34 346 ALA B N 1
ATOM 5277 C CA . ALA B 1 346 ? -20.141 37.969 17.109 1 48.34 346 ALA B CA 1
ATOM 5278 C C . ALA B 1 346 ? -19.406 37.625 18.406 1 48.34 346 ALA B C 1
ATOM 5280 O O . ALA B 1 346 ? -19.406 38.406 19.344 1 48.34 346 ALA B O 1
ATOM 5281 N N . LEU B 1 347 ? -18.75 36.5 18.359 1 44.44 347 LEU B N 1
ATOM 5282 C CA . LEU B 1 347 ? -18.031 36.125 19.578 1 44.44 347 LEU B CA 1
ATOM 5283 C C . LEU B 1 347 ? -16.75 36.938 19.734 1 44.44 347 LEU B C 1
ATOM 5285 O O . LEU B 1 347 ? -16.219 37.062 20.844 1 44.44 347 LEU B O 1
ATOM 5289 N N . ARG B 1 348 ? -16.188 37.5 18.703 1 43.94 348 ARG B N 1
ATOM 5290 C CA . ARG B 1 348 ? -15.055 38.406 18.797 1 43.94 348 ARG B CA 1
ATOM 5291 C C . ARG B 1 348 ? -15.492 39.781 19.344 1 43.94 348 ARG B C 1
ATOM 5293 O O . ARG B 1 348 ? -14.695 40.469 19.969 1 43.94 348 ARG B O 1
ATOM 5300 N N . GLU B 1 349 ? -16.672 40.219 18.922 1 43.44 349 GLU B N 1
ATOM 5301 C CA . GLU B 1 349 ? -17.078 41.562 19.359 1 43.44 349 GLU B CA 1
ATOM 5302 C C . GLU B 1 349 ? -17.656 41.531 20.766 1 43.44 349 GLU B C 1
ATOM 5304 O O . GLU B 1 349 ? -17.828 42.562 21.406 1 43.44 349 GLU B O 1
ATOM 5309 N N . GLY B 1 350 ? -18.031 40.344 21.234 1 39.06 350 GLY B N 1
ATOM 5310 C CA . GLY B 1 350 ? -18.469 40.375 22.625 1 39.06 350 GLY B CA 1
ATOM 5311 C C . GLY B 1 350 ? -17.406 39.906 23.594 1 39.06 350 GLY B C 1
ATOM 5312 O O . GLY B 1 350 ? -16.484 39.188 23.219 1 39.06 350 GLY B O 1
#

Organism: Rhizobium meliloti (strain 1021) (NCBI:txid266834)

Solvent-accessible surface area (backbone atoms only — not comparable to full-atom values): 35183 Å² total; per-residue (Å²): 97,64,66,32,10,61,72,39,62,40,38,49,62,56,42,42,37,53,77,47,63,45,80,69,61,65,67,49,71,66,56,46,50,37,37,52,50,31,23,58,76,68,68,60,72,74,84,63,69,53,85,54,59,86,69,49,71,85,60,70,47,38,27,36,36,37,40,27,28,46,53,61,86,48,72,55,49,39,38,17,47,49,18,24,41,55,48,28,38,55,72,66,27,46,55,38,36,34,69,30,61,45,31,68,68,50,40,54,52,49,50,53,54,52,69,67,40,74,37,48,40,32,37,40,45,34,41,72,57,54,44,61,49,84,78,62,72,86,49,65,93,46,50,56,26,29,34,29,25,37,58,65,85,75,68,47,37,17,37,33,70,29,35,35,61,45,21,19,52,58,40,38,54,45,43,74,33,62,45,78,45,63,25,34,39,36,22,44,70,66,38,51,60,30,48,28,24,49,52,10,35,51,50,27,32,49,75,68,74,34,82,88,55,74,89,40,52,37,81,28,37,63,36,26,58,47,20,19,54,46,38,46,55,46,63,65,42,86,82,43,50,48,26,36,42,20,63,24,36,44,16,27,54,15,28,52,48,36,35,49,75,71,70,43,46,60,20,73,63,32,19,42,31,26,23,43,58,49,78,65,33,70,55,39,90,50,25,42,13,25,29,36,54,42,37,37,60,50,16,28,51,47,35,52,53,43,44,37,34,51,73,69,65,46,77,76,78,45,42,77,44,68,43,74,42,57,79,43,85,50,44,14,54,52,57,55,44,69,81,60,49,51,54,58,51,50,58,68,76,94,97,64,66,32,10,61,70,40,61,41,39,49,64,55,40,42,36,53,76,45,63,45,78,66,61,65,67,48,70,66,57,46,49,38,36,53,49,31,22,57,74,69,67,59,70,75,85,64,67,53,86,55,58,88,71,48,72,84,60,70,46,36,27,36,37,38,37,26,27,46,54,63,86,47,71,57,48,39,38,18,47,49,19,26,41,56,48,29,39,56,71,65,27,44,55,38,37,34,71,30,62,45,31,68,68,50,39,53,53,50,50,52,53,53,68,68,40,75,36,49,40,32,36,39,45,34,40,70,60,54,42,65,49,82,77,61,72,86,48,65,93,45,49,55,28,28,36,30,25,36,59,64,85,73,68,46,37,16,37,32,70,30,35,36,61,46,22,19,52,58,40,37,52,45,44,74,33,63,46,78,44,63,25,34,38,36,22,45,70,69,39,52,60,30,48,28,24,48,52,9,35,50,50,27,31,50,75,69,72,34,81,86,55,75,88,41,53,38,83,29,36,64,35,26,57,47,20,20,53,47,38,45,54,46,61,64,42,86,81,44,50,50,27,36,43,20,63,24,36,45,16,28,53,15,29,51,50,35,35,50,75,71,69,44,46,60,20,73,62,32,18,43,31,26,22,44,57,49,78,64,33,69,54,39,91,48,25,42,14,24,28,35,55,44,35,36,59,49,17,28,51,45,35,52,54,42,44,38,35,50,71,68,66,46,77,76,78,43,44,77,44,65,44,71,44,57,77,43,86,50,43,14,54,52,57,56,46,66,79,59,49,51,54,57,52,49,56,69,77,95